Protein AF-A0A061G5F5-F1 (afdb_monomer)

Foldseek 3Di:
DDDDDDDDDDDDDDDDDDDDDDDDDDDDDDDDDDPPPVVVVVVVVVVVVVVVVVVVDPDPPVVVVVVVVVVVVVVVVVVVVPDDDDDDDDDDDDPDDPDPPPPPPVQAFAFAEEFEQQADDQLSLASVLLSLLLVVLLVLLVHDLLRYHYHDQPQHQCPPLNPHHNFAHQDQPGGGSRPPNDFQAHRQQQDPQQVLCQLQVHLPSGDDGPSRHNQAALRYEYEYEGADEFAQQWDHHHADATDGLVVVLVSLVSSLVVSRYNAYEYEEHYFLFQLSCFLNAEAPSNYKYKYQAHNQGTWWFFLADPWPVHHDPSDLAGRHTQLSCQLSVQSVQAFQQPDFLQNSLVSSQCRQCLNVPSVQHHHGIDMDYHCVSRRDGNCSHSHGNPVNPDGDDDDRDRTGTHGSLCSSVSSLVSQLVPDPDPVSNVVSVVVSVVVVVLLCLLVQLQQQLLCQPPNNVCSVVLQSDDDDTRHNLAPDPVQLLLLQVLLCQQRFACPSNNSNSSSSSRSCRVVPPDSVSSNVSSCVSRPPPDCDCRRCVNRHTND

Structure (mmCIF, N/CA/C/O backbone):
data_AF-A0A061G5F5-F1
#
_entry.id   AF-A0A061G5F5-F1
#
loop_
_atom_site.group_PDB
_atom_site.id
_atom_site.type_symbol
_atom_site.label_atom_id
_atom_site.label_alt_id
_atom_site.label_comp_id
_atom_site.label_asym_id
_atom_site.label_entity_id
_atom_site.label_seq_id
_atom_site.pdbx_PDB_ins_code
_atom_site.Cartn_x
_atom_site.Cartn_y
_atom_site.Cartn_z
_atom_site.occupancy
_atom_site.B_iso_or_equiv
_atom_site.auth_seq_id
_atom_site.auth_comp_id
_atom_site.auth_asym_id
_atom_site.auth_atom_id
_atom_site.pdbx_PDB_model_num
ATOM 1 N N . MET A 1 1 ? 76.959 21.234 -24.120 1.00 32.16 1 MET A N 1
ATOM 2 C CA . MET A 1 1 ? 76.908 22.052 -25.343 1.00 32.16 1 MET A CA 1
ATOM 3 C C . MET A 1 1 ? 75.432 22.329 -25.587 1.00 32.16 1 MET A C 1
ATOM 5 O O . MET A 1 1 ? 74.714 21.401 -25.921 1.00 32.16 1 MET A O 1
ATOM 9 N N . GLU A 1 2 ? 74.890 23.386 -24.976 1.00 31.94 2 GLU A N 1
ATOM 10 C CA . GLU A 1 2 ? 74.971 24.803 -25.420 1.00 31.94 2 GLU A CA 1
ATOM 11 C C . GLU A 1 2 ? 73.867 25.083 -26.459 1.00 31.94 2 GLU A C 1
ATOM 13 O O . GLU A 1 2 ? 73.851 24.435 -27.497 1.00 31.94 2 GLU A O 1
ATOM 18 N N . THR A 1 3 ? 72.746 25.722 -26.075 1.00 32.06 3 THR A N 1
ATOM 19 C CA . THR A 1 3 ? 72.482 27.195 -25.989 1.00 32.06 3 THR A CA 1
ATOM 20 C C . THR A 1 3 ? 72.346 27.843 -27.389 1.00 32.06 3 THR A C 1
ATOM 22 O O . THR A 1 3 ? 72.992 27.399 -28.324 1.00 32.06 3 THR A O 1
ATOM 25 N N . ALA A 1 4 ? 71.496 28.847 -27.668 1.00 33.06 4 ALA A N 1
ATOM 26 C CA . ALA A 1 4 ? 70.730 29.791 -26.833 1.00 33.06 4 ALA A CA 1
ATOM 27 C C . ALA A 1 4 ? 69.442 30.282 -27.590 1.00 33.06 4 ALA A C 1
ATOM 29 O O . ALA A 1 4 ? 69.464 30.358 -28.811 1.00 33.06 4 ALA A O 1
ATOM 30 N N . THR A 1 5 ? 68.245 30.379 -26.979 1.00 33.44 5 THR A N 1
ATOM 31 C CA . THR A 1 5 ? 67.546 31.555 -26.360 1.00 33.44 5 THR A CA 1
ATOM 32 C C . THR A 1 5 ? 67.009 32.704 -27.246 1.00 33.44 5 THR A C 1
ATOM 34 O O . THR A 1 5 ? 67.802 33.380 -27.890 1.00 33.44 5 THR A O 1
ATOM 37 N N . LEU A 1 6 ? 65.700 33.011 -27.098 1.00 28.91 6 LEU A N 1
ATOM 38 C CA . LEU A 1 6 ? 64.984 34.326 -27.023 1.00 28.91 6 LEU A CA 1
ATOM 39 C C . LEU A 1 6 ? 63.454 33.998 -27.027 1.00 28.91 6 LEU A C 1
ATOM 41 O O . LEU A 1 6 ? 63.019 33.326 -27.952 1.00 28.91 6 LEU A O 1
ATOM 45 N N . SER A 1 7 ? 62.610 34.154 -25.985 1.00 30.42 7 SER A N 1
ATOM 46 C CA . SER A 1 7 ? 62.171 35.328 -25.175 1.00 30.42 7 SER A CA 1
ATOM 47 C C . SER A 1 7 ? 61.352 36.355 -26.007 1.00 30.42 7 SER A C 1
ATOM 49 O O . SER A 1 7 ? 61.767 36.651 -27.120 1.00 30.42 7 SER A O 1
ATOM 51 N N . LEU A 1 8 ? 60.180 36.921 -25.638 1.00 30.39 8 LEU A N 1
ATOM 52 C CA . LEU A 1 8 ? 59.232 36.892 -24.481 1.00 30.39 8 LEU A CA 1
ATOM 53 C C . LEU A 1 8 ? 57.754 36.896 -25.040 1.00 30.39 8 LEU A C 1
ATOM 55 O O . LEU A 1 8 ? 57.605 36.856 -26.254 1.00 30.39 8 LEU A O 1
ATOM 59 N N . THR A 1 9 ? 56.598 36.941 -24.335 1.00 30.05 9 THR A N 1
ATOM 60 C CA . THR A 1 9 ? 56.226 37.183 -22.912 1.00 30.05 9 THR A CA 1
ATOM 61 C C . THR A 1 9 ? 54.881 36.504 -22.513 1.00 30.05 9 THR A C 1
ATOM 63 O O . THR A 1 9 ? 54.111 36.061 -23.355 1.00 30.05 9 THR A O 1
ATOM 66 N N . ARG A 1 10 ? 54.614 36.485 -21.197 1.00 27.73 10 ARG A N 1
ATOM 67 C CA . ARG A 1 10 ? 53.421 36.122 -20.385 1.00 27.73 10 ARG A CA 1
ATOM 68 C C . ARG A 1 10 ? 52.011 36.576 -20.834 1.00 27.73 10 ARG A C 1
ATOM 70 O O . ARG A 1 10 ? 51.831 37.726 -21.216 1.00 27.73 10 ARG A O 1
ATOM 77 N N . ASN A 1 11 ? 51.001 35.767 -20.475 1.00 27.09 11 ASN A N 1
ATOM 78 C CA . ASN A 1 11 ? 50.048 36.110 -19.394 1.00 27.09 11 ASN A CA 1
ATOM 79 C C . ASN A 1 11 ? 49.446 34.851 -18.731 1.00 27.09 11 ASN A C 1
ATOM 81 O O . ASN A 1 11 ? 49.412 33.788 -19.345 1.00 27.09 11 ASN A O 1
ATOM 85 N N . SER A 1 12 ? 49.044 34.958 -17.459 1.00 29.67 12 SER A N 1
ATOM 86 C CA . SER A 1 12 ? 48.764 33.826 -16.555 1.00 29.67 12 SER A CA 1
ATOM 87 C C . SER A 1 12 ? 47.475 33.996 -15.737 1.00 29.67 12 SER A C 1
ATOM 89 O O . SER A 1 12 ? 47.219 35.080 -15.220 1.00 29.67 12 SER A O 1
ATOM 91 N N . LEU A 1 13 ? 46.732 32.896 -15.562 1.00 35.06 13 LEU A N 1
ATOM 92 C CA . LEU A 1 13 ? 45.727 32.661 -14.501 1.00 35.06 13 LEU A CA 1
ATOM 93 C C . LEU A 1 13 ? 46.419 32.624 -13.107 1.00 35.06 13 LEU A C 1
ATOM 95 O O . LEU A 1 13 ? 47.633 32.382 -13.093 1.00 35.06 13 LEU A O 1
ATOM 99 N N . PRO A 1 14 ? 45.736 32.892 -11.960 1.00 35.81 14 PRO A N 1
ATOM 100 C CA . PRO A 1 14 ? 44.855 31.878 -11.336 1.00 35.81 14 PRO A CA 1
ATOM 101 C C . PRO A 1 14 ? 43.657 32.353 -10.457 1.00 35.81 14 PRO A C 1
ATOM 103 O O . PRO A 1 14 ? 43.619 33.461 -9.935 1.00 35.81 14 PRO A O 1
ATOM 106 N N . ASP A 1 15 ? 42.703 31.434 -10.285 1.00 27.89 15 ASP A N 1
ATOM 107 C CA . ASP A 1 15 ? 41.932 31.035 -9.085 1.00 27.89 15 ASP A CA 1
ATOM 108 C C . ASP A 1 15 ? 41.549 32.006 -7.930 1.00 27.89 15 ASP A C 1
ATOM 110 O O . ASP A 1 15 ? 42.318 32.246 -7.002 1.00 27.89 15 ASP A O 1
ATOM 114 N N . SER A 1 16 ? 40.223 32.218 -7.823 1.00 27.00 16 SER A N 1
ATOM 115 C CA . SER A 1 16 ? 39.375 31.822 -6.663 1.00 27.00 16 SER A CA 1
ATOM 116 C C . SER A 1 16 ? 39.129 32.744 -5.431 1.00 27.00 16 SER A C 1
ATOM 118 O O . SER A 1 16 ? 39.982 33.509 -5.002 1.00 27.00 16 SER A O 1
ATOM 120 N N . ILE A 1 17 ? 37.946 32.516 -4.815 1.00 28.16 17 ILE A N 1
ATOM 121 C CA . ILE A 1 17 ? 37.550 32.707 -3.390 1.00 28.16 17 ILE A CA 1
ATOM 122 C C . ILE A 1 17 ? 36.982 34.080 -2.893 1.00 28.16 17 ILE A C 1
ATOM 124 O O . ILE A 1 17 ? 37.617 35.122 -2.974 1.00 28.16 17 ILE A O 1
ATOM 128 N N . LEU A 1 18 ? 35.804 33.975 -2.235 1.00 26.19 18 LEU A N 1
ATOM 129 C CA . LEU A 1 18 ? 35.119 34.836 -1.227 1.00 26.19 18 LEU A CA 1
ATOM 130 C C . LEU A 1 18 ? 34.482 36.217 -1.559 1.00 26.19 18 LEU A C 1
ATOM 132 O O . LEU A 1 18 ? 35.089 37.133 -2.100 1.00 26.19 18 LEU A O 1
ATOM 136 N N . HIS A 1 19 ? 33.244 36.379 -1.056 1.00 33.78 19 HIS A N 1
ATOM 137 C CA . HIS A 1 19 ? 32.541 37.646 -0.756 1.00 33.78 19 HIS A CA 1
ATOM 138 C C . HIS A 1 19 ? 33.289 38.470 0.323 1.00 33.78 19 HIS A C 1
ATOM 140 O O . HIS A 1 19 ? 33.878 37.859 1.219 1.00 33.78 19 HIS A O 1
ATOM 146 N N . PRO A 1 20 ? 33.226 39.826 0.321 1.00 32.38 20 PRO A N 1
ATOM 147 C CA . PRO A 1 20 ? 32.139 40.517 1.045 1.00 32.38 20 PRO A CA 1
ATOM 148 C C . PRO A 1 20 ? 31.674 41.892 0.487 1.00 32.38 20 PRO A C 1
ATOM 150 O O . PRO A 1 20 ? 32.183 42.414 -0.498 1.00 32.38 20 PRO A O 1
ATOM 153 N N . CYS A 1 21 ? 30.667 42.447 1.175 1.00 23.45 21 CYS A N 1
ATOM 154 C CA . CYS A 1 21 ? 30.051 43.786 1.132 1.00 23.45 21 CYS A CA 1
ATOM 155 C C . CYS A 1 21 ? 30.905 44.986 0.668 1.00 23.45 21 CYS A C 1
ATOM 157 O O . CYS A 1 21 ? 32.079 45.037 1.014 1.00 23.45 21 CYS A O 1
ATOM 159 N N . PHE A 1 22 ? 30.260 46.024 0.089 1.00 25.16 22 PHE A N 1
ATOM 160 C CA . PHE A 1 22 ? 30.243 47.446 0.546 1.00 25.16 22 PHE A CA 1
ATOM 161 C C . PHE A 1 22 ? 29.422 48.353 -0.442 1.00 25.16 22 PHE A C 1
ATOM 163 O O . PHE A 1 22 ? 28.767 47.785 -1.314 1.00 25.16 22 PHE A O 1
ATOM 170 N N . PRO A 1 23 ? 29.188 49.675 -0.226 1.00 33.72 23 PRO A N 1
ATOM 171 C CA . PRO A 1 23 ? 27.860 50.169 0.169 1.00 33.72 23 PRO A CA 1
ATOM 172 C C . PRO A 1 23 ? 27.202 51.157 -0.821 1.00 33.72 23 PRO A C 1
ATOM 174 O O . PRO A 1 23 ? 27.877 51.774 -1.635 1.00 33.72 23 PRO A O 1
ATOM 177 N N . PHE A 1 24 ? 25.914 51.472 -0.630 1.00 26.73 24 PHE A N 1
ATOM 178 C CA . PHE A 1 24 ? 25.378 52.779 -1.043 1.00 26.73 24 PHE A CA 1
ATOM 179 C C . PHE A 1 24 ? 24.364 53.335 -0.034 1.00 26.73 24 PHE A C 1
ATOM 181 O O . PHE A 1 24 ? 23.279 52.795 0.159 1.00 26.73 24 PHE A O 1
ATOM 188 N N . LYS A 1 25 ? 24.722 54.463 0.591 1.00 26.72 25 LYS A N 1
ATOM 189 C CA . LYS A 1 25 ? 23.770 55.392 1.213 1.00 26.72 25 LYS A CA 1
ATOM 190 C C . LYS A 1 25 ? 23.428 56.466 0.186 1.00 26.72 25 LYS A C 1
ATOM 192 O O . LYS A 1 25 ? 24.345 57.115 -0.299 1.00 26.72 25 LYS A O 1
ATOM 197 N N . HIS A 1 26 ? 22.143 56.736 -0.022 1.00 29.92 26 HIS A N 1
ATOM 198 C CA . HIS A 1 26 ? 21.607 58.096 0.095 1.00 29.92 26 HIS A CA 1
ATOM 199 C C . HIS A 1 26 ? 20.086 58.049 0.306 1.00 29.92 26 HIS A C 1
ATOM 201 O O . HIS A 1 26 ? 19.373 57.300 -0.353 1.00 29.92 26 HIS A O 1
ATOM 207 N N . GLN A 1 27 ? 19.605 58.826 1.278 1.00 27.98 27 GLN A N 1
ATOM 208 C CA . GLN A 1 27 ? 18.184 58.985 1.603 1.00 27.98 27 GLN A CA 1
ATOM 209 C C . GLN A 1 27 ? 17.514 59.978 0.647 1.00 27.98 27 GLN A C 1
ATOM 211 O O . GLN A 1 27 ? 18.152 60.955 0.266 1.00 27.98 27 GLN A O 1
ATOM 216 N N . PHE A 1 28 ? 16.225 59.781 0.351 1.00 28.39 28 PHE A N 1
ATOM 217 C CA . PHE A 1 28 ? 15.105 60.651 0.776 1.00 28.39 28 PHE A CA 1
ATOM 218 C C . PHE A 1 28 ? 13.758 60.079 0.243 1.00 28.39 28 PHE A C 1
ATOM 220 O O . PHE A 1 28 ? 13.792 59.116 -0.524 1.00 28.39 28 PHE A O 1
ATOM 227 N N . PRO A 1 29 ? 12.574 60.525 0.723 1.00 36.19 29 PRO A N 1
ATOM 228 C CA . PRO A 1 29 ? 11.431 59.627 0.907 1.00 36.19 29 PRO A CA 1
ATOM 229 C C . PRO A 1 29 ? 10.182 60.042 0.115 1.00 36.19 29 PRO A C 1
ATOM 231 O O . PRO A 1 29 ? 9.795 61.209 0.130 1.00 36.19 29 PRO A O 1
ATOM 234 N N . LEU A 1 30 ? 9.476 59.083 -0.488 1.00 26.89 30 LEU A N 1
ATOM 235 C CA . LEU A 1 30 ? 8.130 59.300 -1.033 1.00 26.89 30 LEU A CA 1
ATOM 236 C C . LEU A 1 30 ? 7.193 58.116 -0.708 1.00 26.89 30 LEU A C 1
ATOM 238 O O . LEU A 1 30 ? 7.679 57.032 -0.381 1.00 26.89 30 LEU A O 1
ATOM 242 N N . PRO A 1 31 ? 5.866 58.350 -0.658 1.00 31.25 31 PRO A N 1
ATOM 243 C CA . PRO A 1 31 ? 5.002 57.663 0.300 1.00 31.25 31 PRO A CA 1
ATOM 244 C C . PRO A 1 31 ? 4.291 56.419 -0.243 1.00 31.25 31 PRO A C 1
ATOM 246 O O . PRO A 1 31 ? 4.160 56.212 -1.448 1.00 31.25 31 PRO A O 1
ATOM 249 N N . PHE A 1 32 ? 3.731 55.647 0.692 1.00 37.91 32 PHE A N 1
ATOM 250 C CA . PHE A 1 32 ? 2.718 54.628 0.425 1.00 37.91 32 PHE A CA 1
ATOM 251 C C . PHE A 1 32 ? 1.553 55.197 -0.403 1.00 37.91 32 PHE A C 1
ATOM 253 O O . PHE A 1 32 ? 0.850 56.103 0.043 1.00 37.91 32 PHE A O 1
ATOM 260 N N . VAL A 1 33 ? 1.292 54.590 -1.562 1.00 35.47 33 VAL A N 1
ATOM 261 C CA . VAL A 1 33 ? 0.025 54.706 -2.298 1.00 35.47 33 VAL A CA 1
ATOM 262 C C . VAL A 1 33 ? -0.396 53.293 -2.694 1.00 35.47 33 VAL A C 1
ATOM 264 O O . VAL A 1 33 ? 0.385 52.548 -3.282 1.00 35.47 33 VAL A O 1
ATOM 267 N N . SER A 1 34 ? -1.610 52.886 -2.321 1.00 36.75 34 SER A N 1
ATOM 268 C CA . SER A 1 34 ? -2.058 51.498 -2.472 1.00 36.75 34 SER A CA 1
ATOM 269 C C . SER A 1 34 ? -2.279 51.104 -3.935 1.00 36.75 34 SER A C 1
ATOM 271 O O . SER A 1 34 ? -2.988 51.804 -4.657 1.00 36.75 34 SER A O 1
ATOM 273 N N . PHE A 1 35 ? -1.826 49.909 -4.318 1.00 35.19 35 PHE A N 1
ATOM 274 C CA . PHE A 1 35 ? -2.052 49.299 -5.639 1.00 35.19 35 PHE A CA 1
ATOM 275 C C . PHE A 1 35 ? -3.535 48.989 -5.975 1.00 35.19 35 PHE A C 1
ATOM 277 O O . PHE A 1 35 ? -3.849 48.576 -7.088 1.00 35.19 35 PHE A O 1
ATOM 284 N N . SER A 1 36 ? -4.461 49.206 -5.033 1.00 49.00 36 SER A N 1
ATOM 285 C CA . SER A 1 36 ? -5.894 48.892 -5.157 1.00 49.00 36 SER A CA 1
ATOM 286 C C . SER A 1 36 ? -6.656 49.798 -6.149 1.00 49.00 36 SER A C 1
ATOM 288 O O . SER A 1 36 ? -7.557 49.347 -6.858 1.00 49.00 36 SER A O 1
ATOM 290 N N . SER A 1 37 ? -6.277 51.075 -6.270 1.00 43.69 37 SER A N 1
ATOM 291 C CA . SER A 1 37 ? -7.032 52.069 -7.057 1.00 43.69 37 SER A CA 1
ATOM 292 C C . SER A 1 37 ? -6.932 51.891 -8.580 1.00 43.69 37 SER A C 1
ATOM 294 O O . SER A 1 37 ? -7.874 52.234 -9.302 1.00 43.69 37 SER A O 1
ATOM 296 N N . TYR A 1 38 ? -5.832 51.323 -9.083 1.00 46.03 38 TYR A N 1
ATOM 297 C CA . TYR A 1 38 ? -5.638 51.070 -10.518 1.00 46.03 38 TYR A CA 1
ATOM 298 C C . TYR A 1 38 ? -6.465 49.884 -11.034 1.00 46.03 38 TYR A C 1
ATOM 300 O O . TYR A 1 38 ? -7.013 49.947 -12.133 1.00 46.03 38 TYR A O 1
ATOM 308 N N . LEU A 1 39 ? -6.630 48.829 -10.230 1.00 49.88 39 LEU A N 1
ATOM 309 C CA . LEU A 1 39 ? -7.488 47.694 -10.590 1.00 49.88 39 LEU A CA 1
ATOM 310 C C . LEU A 1 39 ? -8.973 48.083 -10.568 1.00 49.88 39 LEU A C 1
ATOM 312 O O . LEU A 1 39 ? -9.720 47.708 -11.470 1.00 49.88 39 LEU A O 1
ATOM 316 N N . PHE A 1 40 ? -9.392 48.904 -9.600 1.00 52.12 40 PHE A N 1
ATOM 317 C CA . PHE A 1 40 ? -10.779 49.368 -9.508 1.00 52.12 40 PHE A CA 1
ATOM 318 C C . PHE A 1 40 ? -11.177 50.294 -10.672 1.00 52.12 40 PHE A C 1
ATOM 320 O O . PHE A 1 40 ? -12.272 50.175 -11.222 1.00 52.12 40 PHE A O 1
ATOM 327 N N . THR A 1 41 ? -10.273 51.178 -11.111 1.00 57.75 41 THR A N 1
ATOM 328 C CA . THR A 1 41 ? -10.507 52.043 -12.284 1.00 57.75 41 THR A CA 1
ATOM 329 C C . THR A 1 41 ? -10.458 51.274 -13.608 1.00 57.75 41 THR A C 1
ATOM 331 O O . THR A 1 41 ? -11.272 51.548 -14.490 1.00 57.75 41 THR A O 1
ATOM 334 N N . ALA A 1 42 ? -9.596 50.259 -13.741 1.00 59.00 42 ALA A N 1
ATOM 335 C CA . ALA A 1 42 ? -9.614 49.350 -14.891 1.00 59.00 42 ALA A CA 1
ATOM 336 C C . ALA A 1 42 ? -10.930 48.549 -14.980 1.00 59.00 42 ALA A C 1
ATOM 338 O O . ALA A 1 42 ? -11.524 48.456 -16.055 1.00 59.00 42 ALA A O 1
ATOM 339 N N . PHE A 1 43 ? -11.429 48.038 -13.848 1.00 64.50 43 PHE A N 1
ATOM 340 C CA . PHE A 1 43 ? -12.695 47.303 -13.773 1.00 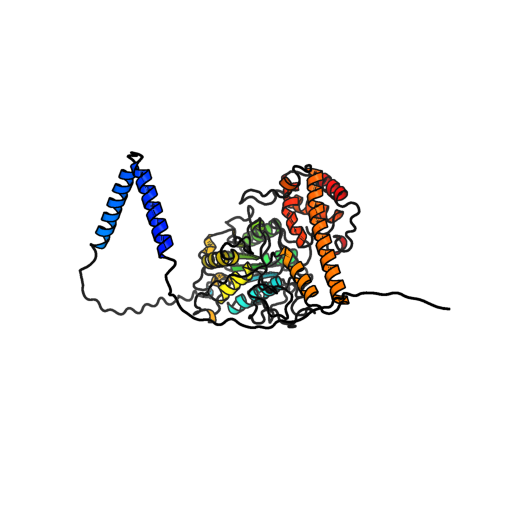64.50 43 PHE A CA 1
ATOM 341 C C . PHE A 1 43 ? -13.909 48.184 -14.112 1.00 64.50 43 PHE A C 1
ATOM 343 O O . PHE A 1 43 ? -14.756 47.787 -14.913 1.00 64.50 43 PHE A O 1
ATOM 350 N N . LEU A 1 44 ? -13.962 49.415 -13.586 1.00 65.12 44 LEU A N 1
ATOM 351 C CA . LEU A 1 44 ? -15.010 50.383 -13.930 1.00 65.12 44 LEU A CA 1
ATOM 352 C C . LEU A 1 44 ? -14.992 50.762 -15.417 1.00 65.12 44 LEU A C 1
ATOM 354 O O . LEU A 1 44 ? -16.053 50.805 -16.037 1.00 65.12 44 LEU A O 1
ATOM 358 N N . ASN A 1 45 ? -13.813 50.972 -16.013 1.00 65.50 45 ASN A N 1
ATOM 359 C CA . ASN A 1 45 ? -13.698 51.244 -17.449 1.00 65.50 45 ASN A CA 1
ATOM 360 C C . ASN A 1 45 ? -14.137 50.045 -18.307 1.00 65.50 45 ASN A C 1
ATOM 362 O O . ASN A 1 45 ? -14.777 50.245 -19.338 1.00 65.50 45 ASN A O 1
ATOM 366 N N . TRP A 1 46 ? -13.863 48.809 -17.877 1.00 69.06 46 TRP A N 1
ATOM 367 C CA . TRP A 1 46 ? -14.337 47.605 -18.569 1.00 69.06 46 TRP A CA 1
ATOM 368 C C . TRP A 1 46 ? -15.865 47.456 -18.499 1.00 69.06 46 TRP A C 1
ATOM 370 O O . TRP A 1 46 ? -16.504 47.204 -19.522 1.00 69.06 46 TRP A O 1
ATOM 380 N N . ILE A 1 47 ? -16.470 47.719 -17.333 1.00 68.19 47 ILE A N 1
ATOM 381 C CA . ILE A 1 47 ? -17.933 47.788 -17.173 1.00 68.19 47 ILE A CA 1
ATOM 382 C C . ILE A 1 47 ? -18.533 48.889 -18.058 1.00 68.19 47 ILE A C 1
ATOM 384 O O . ILE A 1 47 ? -19.551 48.662 -18.710 1.00 68.19 47 ILE A O 1
ATOM 388 N N . HIS A 1 48 ? -17.901 50.064 -18.134 1.00 71.75 48 HIS A N 1
ATOM 389 C CA . HIS A 1 48 ? -18.372 51.150 -18.994 1.00 71.75 48 HIS A CA 1
ATOM 390 C C . HIS A 1 48 ? -18.284 50.778 -20.483 1.00 71.75 48 HIS A C 1
ATOM 392 O O . HIS A 1 48 ? -19.214 51.047 -21.239 1.00 71.75 48 HIS A O 1
ATOM 398 N N . TYR A 1 49 ? -17.222 50.082 -20.900 1.00 63.75 49 TYR A N 1
ATOM 399 C CA . TYR A 1 49 ? -17.068 49.583 -22.269 1.00 63.75 49 TYR A CA 1
ATOM 400 C C . TYR A 1 49 ? -18.141 48.537 -22.627 1.00 63.75 49 TYR A C 1
ATOM 402 O O . TYR A 1 49 ? -18.737 48.604 -23.702 1.00 63.75 49 TYR A O 1
ATOM 410 N N . LEU A 1 50 ? -18.462 47.625 -21.701 1.00 55.75 50 LEU A N 1
ATOM 411 C CA . LEU A 1 50 ? -19.555 46.656 -21.852 1.00 55.75 50 LEU A CA 1
ATOM 412 C C . LEU A 1 50 ? -20.937 47.330 -21.909 1.00 55.75 50 LEU A C 1
ATOM 414 O O . LEU A 1 50 ? -21.768 46.943 -22.731 1.00 55.75 50 LEU A O 1
ATOM 418 N N . LEU A 1 51 ? -21.179 48.366 -21.098 1.00 60.97 51 LEU A N 1
ATOM 419 C CA . LEU A 1 51 ? -22.409 49.167 -21.147 1.00 60.97 51 LEU A CA 1
ATOM 420 C C . LEU A 1 51 ? -22.554 49.913 -22.482 1.00 60.97 51 LEU A C 1
ATOM 422 O O . LEU A 1 51 ? -23.627 49.879 -23.081 1.00 60.97 51 LEU A O 1
ATOM 426 N N . VAL A 1 52 ? -21.480 50.525 -22.992 1.00 64.88 52 VAL A N 1
ATOM 427 C CA . VAL A 1 52 ? -21.488 51.225 -24.290 1.00 64.88 52 VAL A CA 1
ATOM 428 C C . VAL A 1 52 ? -21.719 50.254 -25.456 1.00 64.88 52 VAL A C 1
ATOM 430 O O . VAL A 1 52 ? -22.507 50.560 -26.349 1.00 64.88 52 VAL A O 1
ATOM 433 N N . ILE A 1 53 ? -21.118 49.057 -25.428 1.00 53.50 53 ILE A N 1
ATOM 434 C CA . ILE A 1 53 ? -21.387 48.003 -26.424 1.00 53.50 53 ILE A CA 1
ATOM 435 C C . ILE A 1 53 ? -22.841 47.506 -26.331 1.00 53.50 53 ILE A C 1
ATOM 437 O O . ILE A 1 53 ? -23.481 47.294 -27.361 1.00 53.50 53 ILE A O 1
ATOM 441 N N . SER A 1 54 ? -23.388 47.374 -25.119 1.00 50.06 54 SER A N 1
ATOM 442 C CA . SER A 1 54 ? -24.787 46.983 -24.890 1.00 50.06 54 SER A CA 1
ATOM 443 C C . SER A 1 54 ? -25.787 48.026 -25.412 1.00 50.06 54 SER A C 1
ATOM 445 O O . SER A 1 54 ? -26.814 47.669 -25.979 1.00 50.06 54 SER A O 1
ATOM 447 N N . MET A 1 55 ? -25.468 49.323 -25.333 1.00 49.28 55 MET A N 1
ATOM 448 C CA . MET A 1 55 ? -26.324 50.385 -25.886 1.00 49.28 55 MET A CA 1
ATOM 449 C C . MET A 1 55 ? -26.284 50.489 -27.424 1.00 49.28 55 MET A C 1
ATOM 451 O O . MET A 1 55 ? -27.122 51.179 -28.003 1.00 49.28 55 MET A O 1
ATOM 455 N N . ALA A 1 56 ? -25.361 49.788 -28.095 1.00 50.56 56 ALA A N 1
ATOM 456 C CA . ALA A 1 56 ? -25.262 49.736 -29.557 1.00 50.56 56 ALA A CA 1
ATOM 457 C C . ALA A 1 56 ? -26.031 48.559 -30.203 1.00 50.56 56 ALA A C 1
ATOM 459 O O . ALA A 1 56 ? -26.126 48.496 -31.430 1.00 50.56 56 ALA A O 1
ATOM 460 N N . LYS A 1 57 ? -26.598 47.637 -29.408 1.00 46.44 57 LYS A N 1
ATOM 461 C CA . LYS A 1 57 ? -27.475 46.553 -29.885 1.00 46.44 57 LYS A CA 1
ATOM 462 C C . LYS A 1 57 ? -28.791 46.546 -29.119 1.00 46.44 57 LYS A C 1
ATOM 464 O O . LYS A 1 57 ? -28.831 46.366 -27.908 1.00 46.44 57 LYS A O 1
ATOM 469 N N . GLN A 1 58 ? -29.891 46.719 -29.844 1.00 54.50 58 GLN A N 1
ATOM 470 C CA . GLN A 1 58 ? -31.228 46.908 -29.280 1.00 54.50 58 GLN A CA 1
ATOM 471 C C . GLN A 1 58 ? -31.896 45.572 -28.876 1.00 54.50 58 GLN A C 1
ATOM 473 O O . GLN A 1 58 ? -33.015 45.265 -29.286 1.00 54.50 58 GLN A O 1
ATOM 478 N N . ASP A 1 59 ? -31.206 44.763 -28.066 1.00 51.06 59 ASP A N 1
ATOM 479 C CA . ASP A 1 59 ? -31.624 43.403 -27.715 1.00 51.06 59 ASP A CA 1
ATOM 480 C C . ASP A 1 59 ? -32.560 43.378 -26.487 1.00 51.06 59 ASP A C 1
ATOM 482 O O . ASP A 1 59 ? -32.150 43.403 -25.324 1.00 51.06 59 ASP A O 1
ATOM 486 N N . SER A 1 60 ? -33.865 43.272 -26.769 1.00 55.88 60 SER A N 1
ATOM 487 C CA . SER A 1 60 ? -35.006 43.310 -25.825 1.00 55.88 60 SER A CA 1
ATOM 488 C C . SER A 1 60 ? -34.949 42.316 -24.643 1.00 55.88 60 SER A C 1
ATOM 490 O O . SER A 1 60 ? -35.740 42.412 -23.701 1.00 55.88 60 SER A O 1
ATOM 492 N N . VAL A 1 61 ? -34.026 41.353 -24.666 1.00 57.66 61 VAL A N 1
ATOM 493 C CA . VAL A 1 61 ? -33.898 40.298 -23.650 1.00 57.66 61 VAL A CA 1
ATOM 494 C C . VAL A 1 61 ? -33.257 40.823 -22.359 1.00 57.66 61 VAL A C 1
ATOM 496 O O . VAL A 1 61 ? -33.743 40.509 -21.273 1.00 57.66 61 VAL A O 1
ATOM 499 N N . PHE A 1 62 ? -32.221 41.666 -22.445 1.00 59.22 62 PHE A N 1
ATOM 500 C CA . PHE A 1 62 ? -31.436 42.075 -21.269 1.00 59.22 62 PHE A CA 1
ATOM 501 C C . PHE A 1 62 ? -32.242 42.939 -20.282 1.00 59.22 62 PHE A C 1
ATOM 503 O O . PHE A 1 62 ? -32.165 42.749 -19.068 1.00 59.22 62 PHE A O 1
ATOM 510 N N . ILE A 1 63 ? -33.103 43.822 -20.803 1.00 59.44 63 ILE A N 1
ATOM 511 C CA . ILE A 1 63 ? -33.989 44.679 -19.996 1.00 59.44 63 ILE A CA 1
ATOM 512 C C . ILE A 1 63 ? -34.941 43.831 -19.135 1.00 59.44 63 ILE A C 1
ATOM 514 O O . ILE A 1 63 ? -35.155 44.150 -17.967 1.00 59.44 63 ILE A O 1
ATOM 518 N N . LYS A 1 64 ? -35.459 42.712 -19.665 1.00 58.12 64 LYS A N 1
ATOM 519 C CA . LYS A 1 64 ? -36.379 41.826 -18.929 1.00 58.12 64 LYS A CA 1
ATOM 520 C C . LYS A 1 64 ? -35.702 41.142 -17.740 1.00 58.12 64 LYS A C 1
ATOM 522 O O . LYS A 1 64 ? -36.305 41.059 -16.673 1.00 58.12 64 LYS A O 1
ATOM 527 N N . TYR A 1 65 ? -34.450 40.705 -17.895 1.00 65.62 65 TYR A N 1
ATOM 528 C CA . TYR A 1 65 ? -33.679 40.125 -16.789 1.00 65.62 65 TYR A CA 1
ATOM 529 C C . TYR A 1 65 ? -33.311 41.168 -15.727 1.00 65.62 65 TYR A C 1
ATOM 531 O O . TYR A 1 65 ? -33.402 40.871 -14.537 1.00 65.62 65 TYR A O 1
ATOM 539 N N . LEU A 1 66 ? -32.985 42.403 -16.128 1.00 66.00 66 LEU A N 1
ATOM 540 C CA . LEU A 1 66 ? -32.699 43.485 -15.182 1.00 66.00 66 LEU A CA 1
ATOM 541 C C . LEU A 1 66 ? -33.943 43.881 -14.362 1.00 66.00 66 LEU A C 1
ATOM 543 O O . LEU A 1 66 ? -33.842 44.086 -13.153 1.00 66.00 66 LEU A O 1
ATOM 547 N N . SER A 1 67 ? -35.129 43.918 -14.984 1.00 65.75 67 SER A N 1
ATOM 548 C CA . SER A 1 67 ? -36.398 44.121 -14.268 1.00 65.75 67 SER A CA 1
ATOM 549 C C . SER A 1 67 ? -36.713 42.980 -13.294 1.00 65.75 67 SER A C 1
ATOM 551 O O . SER A 1 67 ? -37.156 43.244 -12.178 1.00 65.75 67 SER A O 1
ATOM 553 N N . LEU A 1 68 ? -36.457 41.724 -13.680 1.00 67.00 68 LEU A N 1
ATOM 554 C CA . LEU A 1 68 ? -36.680 40.562 -12.811 1.00 67.00 68 LEU A CA 1
ATOM 555 C C . LEU A 1 68 ? -35.747 40.578 -11.585 1.00 67.00 68 LEU A C 1
ATOM 557 O O . LEU A 1 68 ? -36.187 40.300 -10.469 1.00 67.00 68 LEU A O 1
ATOM 561 N N . LEU A 1 69 ? -34.482 40.967 -11.783 1.00 69.56 69 LEU A N 1
ATOM 562 C CA . LEU A 1 69 ? -33.492 41.109 -10.713 1.00 69.56 69 LEU A CA 1
ATOM 563 C C . LEU A 1 69 ? -33.882 42.212 -9.713 1.00 69.56 69 LEU A C 1
ATOM 565 O O . LEU A 1 69 ? -33.776 42.004 -8.505 1.00 69.56 69 LEU A O 1
ATOM 569 N N . LEU A 1 70 ? -34.392 43.356 -10.194 1.00 65.94 70 LEU A N 1
ATOM 570 C CA . LEU A 1 70 ? -34.876 44.436 -9.322 1.00 65.94 70 LEU A CA 1
ATOM 571 C C . LEU A 1 70 ? -36.066 43.997 -8.452 1.00 65.94 70 LEU A C 1
ATOM 573 O O . LEU A 1 70 ? -36.115 44.333 -7.270 1.00 65.94 70 LEU A O 1
ATOM 577 N N . VAL A 1 71 ? -37.009 43.231 -9.012 1.00 70.69 71 VAL A N 1
ATOM 578 C CA . VAL A 1 71 ? -38.169 42.713 -8.262 1.00 70.69 71 VAL A CA 1
ATOM 579 C C . VAL A 1 71 ? -37.734 41.712 -7.186 1.00 70.69 71 VAL A C 1
ATOM 581 O O . VAL A 1 71 ? -38.229 41.775 -6.062 1.00 70.69 71 VAL A O 1
ATOM 584 N N . LEU A 1 72 ? -36.770 40.835 -7.486 1.00 64.75 72 LEU A N 1
ATOM 585 C CA . LEU A 1 72 ? -36.209 39.895 -6.507 1.00 64.75 72 LEU A CA 1
ATOM 586 C C . LEU A 1 72 ? -35.478 40.605 -5.355 1.00 64.75 72 LEU A C 1
ATOM 588 O O . LEU A 1 72 ? -35.644 40.213 -4.201 1.00 64.75 72 LEU A O 1
ATOM 592 N N . LEU A 1 73 ? -34.729 41.676 -5.640 1.00 59.03 73 LEU A N 1
ATOM 593 C CA . LEU A 1 73 ? -34.052 42.478 -4.613 1.00 59.03 73 LEU A CA 1
ATOM 594 C C . LEU A 1 73 ? -35.045 43.229 -3.706 1.00 59.03 73 LEU A C 1
ATOM 596 O O . LEU A 1 73 ? -34.871 43.239 -2.488 1.00 59.03 73 LEU A O 1
ATOM 600 N N . LEU A 1 74 ? -36.126 43.782 -4.268 1.00 52.12 74 LEU A N 1
ATOM 601 C CA . LEU A 1 74 ? -37.180 44.451 -3.490 1.00 52.12 74 LEU A CA 1
ATOM 602 C C . LEU A 1 74 ? -37.949 43.485 -2.569 1.00 52.12 74 LEU A C 1
ATOM 604 O O . LEU A 1 74 ? -38.340 43.869 -1.466 1.00 52.12 74 LEU A O 1
ATOM 608 N N . LEU A 1 75 ? -38.124 42.223 -2.975 1.00 53.81 75 LEU A N 1
ATOM 609 C CA . LEU A 1 75 ? -38.717 41.183 -2.124 1.00 53.81 75 LEU A CA 1
ATOM 610 C C . LEU A 1 75 ? -37.782 40.750 -0.978 1.00 53.81 75 LEU A C 1
ATOM 612 O O . LEU A 1 75 ? -38.263 40.408 0.103 1.00 53.81 75 LEU A O 1
ATOM 616 N N . PHE A 1 76 ? -36.461 40.806 -1.178 1.00 47.09 76 PHE A N 1
ATOM 617 C CA . PHE A 1 76 ? -35.471 40.464 -0.147 1.00 47.09 76 PHE A CA 1
ATOM 618 C C . PHE A 1 76 ? -35.365 41.532 0.959 1.00 47.09 76 PHE A C 1
ATOM 620 O O . PHE A 1 76 ? -35.252 41.191 2.137 1.00 47.09 76 PHE A O 1
ATOM 627 N N . GLU A 1 77 ? -35.470 42.815 0.600 1.00 44.50 77 GLU A N 1
ATOM 628 C CA . GLU A 1 77 ? -35.559 43.933 1.556 1.00 44.50 77 GLU A CA 1
ATOM 629 C C . GLU A 1 77 ? -36.879 43.895 2.352 1.00 44.50 77 GLU A C 1
ATOM 631 O O . GLU A 1 77 ? -36.872 43.991 3.582 1.00 44.50 77 GLU A O 1
ATOM 636 N N . ALA A 1 78 ? -38.015 43.650 1.684 1.00 44.69 78 ALA A N 1
ATOM 637 C CA . ALA A 1 78 ? -39.319 43.531 2.348 1.00 44.69 78 ALA A CA 1
ATOM 638 C C . ALA A 1 78 ? -39.375 42.370 3.367 1.00 44.69 78 ALA A C 1
ATOM 640 O O . ALA A 1 78 ? -40.025 42.488 4.407 1.00 44.69 78 ALA A O 1
ATOM 641 N N . GLY A 1 79 ? -38.645 41.275 3.115 1.00 45.03 79 GLY A N 1
ATOM 642 C CA . GLY A 1 79 ? -38.515 40.145 4.042 1.00 45.03 79 GLY A CA 1
ATOM 643 C C . GLY A 1 79 ? -37.708 40.439 5.316 1.00 45.03 79 GLY A C 1
ATOM 644 O O . GLY A 1 79 ? -37.876 39.737 6.312 1.00 45.03 79 GLY A O 1
ATOM 645 N N . ARG A 1 80 ? -36.867 41.485 5.328 1.00 41.25 80 ARG A N 1
ATOM 646 C CA . ARG A 1 80 ? -36.087 41.903 6.513 1.00 41.25 80 ARG A CA 1
ATOM 647 C C . ARG A 1 80 ? -36.809 42.914 7.408 1.00 41.25 80 ARG A C 1
ATOM 649 O O . ARG A 1 80 ? -36.458 43.032 8.578 1.00 41.25 80 ARG A O 1
ATOM 656 N N . ALA A 1 81 ? -37.839 43.593 6.903 1.00 38.62 81 ALA A N 1
ATOM 657 C CA . ALA A 1 81 ? -38.587 44.611 7.649 1.00 38.62 81 ALA A CA 1
ATOM 658 C C . ALA A 1 81 ? -39.729 44.056 8.534 1.00 38.62 81 ALA A C 1
ATOM 660 O O . ALA A 1 81 ? -40.376 44.819 9.247 1.00 38.62 81 ALA A O 1
ATOM 661 N N . ALA A 1 82 ? -39.986 42.742 8.513 1.00 42.12 82 ALA A N 1
ATOM 662 C CA . ALA A 1 82 ? -41.149 42.121 9.157 1.00 42.12 82 ALA A CA 1
ATOM 663 C C . ALA A 1 82 ? -40.792 41.078 10.238 1.00 42.12 82 ALA A C 1
ATOM 665 O O . ALA A 1 82 ? -41.362 39.987 10.252 1.00 42.12 82 ALA A O 1
ATOM 666 N N . ARG A 1 83 ? -39.855 41.394 11.153 1.00 36.56 83 ARG A N 1
ATOM 667 C CA . ARG A 1 83 ? -39.646 40.636 12.413 1.00 36.56 83 ARG A CA 1
ATOM 668 C C . ARG A 1 83 ? -38.818 41.386 13.473 1.00 36.56 83 ARG A C 1
ATOM 670 O O . ARG A 1 83 ? -37.812 40.886 13.960 1.00 36.56 83 ARG A O 1
ATOM 677 N N . LEU A 1 84 ? -39.265 42.577 13.870 1.00 33.12 84 LEU A N 1
ATOM 678 C CA . LEU A 1 84 ? -38.760 43.284 15.054 1.00 33.12 84 LEU A CA 1
ATOM 679 C C . LEU A 1 84 ? -39.918 44.044 15.721 1.00 33.12 84 LEU A C 1
ATOM 681 O O . LEU A 1 84 ? -40.506 44.913 15.084 1.00 33.12 84 LEU A O 1
ATOM 685 N N . ASN A 1 85 ? -40.202 43.681 16.982 1.00 31.88 85 ASN A N 1
ATOM 686 C CA . ASN A 1 85 ? -41.132 44.275 17.970 1.00 31.88 85 ASN A CA 1
ATOM 687 C C . ASN A 1 85 ? -42.290 43.371 18.432 1.00 31.88 85 ASN A C 1
ATOM 689 O O . ASN A 1 85 ? -43.452 43.644 18.145 1.00 31.88 85 ASN A O 1
ATOM 693 N N . GLN A 1 86 ? -41.983 42.391 19.288 1.00 29.25 86 GLN A N 1
ATOM 694 C CA . GLN A 1 86 ? -42.730 42.245 20.543 1.00 29.25 86 GLN A CA 1
ATOM 695 C C . GLN A 1 86 ? -41.827 41.611 21.611 1.00 29.25 86 GLN A C 1
ATOM 697 O O . GLN A 1 86 ? -41.131 40.635 21.348 1.00 29.25 86 GLN A O 1
ATOM 702 N N . TRP A 1 87 ? -41.801 42.214 22.796 1.00 29.03 87 TRP A N 1
ATOM 703 C CA . TRP A 1 87 ? -40.959 41.846 23.934 1.00 29.03 87 TRP A CA 1
ATOM 704 C C . TRP A 1 87 ? -41.898 41.399 25.055 1.00 29.03 87 TRP A C 1
ATOM 706 O O . TRP A 1 87 ? -42.869 42.109 25.296 1.00 29.03 87 TRP A O 1
ATOM 716 N N . GLU A 1 88 ? -41.630 40.269 25.720 1.00 30.20 88 GLU A N 1
ATOM 717 C CA . GLU A 1 88 ? -41.546 40.234 27.191 1.00 30.20 88 GLU A CA 1
ATOM 718 C C . GLU A 1 88 ? -41.121 38.875 27.791 1.00 30.20 88 GLU A C 1
ATOM 720 O O . GLU A 1 88 ? -41.524 37.809 27.342 1.00 30.20 88 GLU A O 1
ATOM 725 N N . SER A 1 89 ? -40.328 38.987 28.864 1.00 30.41 89 SER A N 1
ATOM 726 C CA . SER A 1 89 ? -40.417 38.216 30.118 1.00 30.41 89 SER A CA 1
ATOM 727 C C . SER A 1 89 ? -40.351 36.676 30.099 1.00 30.41 89 SER A C 1
ATOM 729 O O . SER A 1 89 ? -41.359 35.992 29.954 1.00 30.41 89 SER A O 1
ATOM 731 N N . GLY A 1 90 ? -39.182 36.117 30.452 1.00 26.95 90 GLY A N 1
ATOM 732 C CA . GLY A 1 90 ? -39.046 34.679 30.729 1.00 26.95 90 GLY A CA 1
ATOM 733 C C . GLY A 1 90 ? -37.670 34.222 31.228 1.00 26.95 90 GLY A C 1
ATOM 734 O O . GLY A 1 90 ? -36.991 33.473 30.536 1.00 26.95 90 GLY A O 1
ATOM 735 N N . ILE A 1 91 ? -37.247 34.627 32.434 1.00 39.78 91 ILE A N 1
ATOM 736 C CA . ILE A 1 91 ? -36.056 34.034 33.073 1.00 39.78 91 ILE A CA 1
ATOM 737 C C . ILE A 1 91 ? -36.379 32.593 33.494 1.00 39.78 91 ILE A C 1
ATOM 739 O O . ILE A 1 91 ? -37.085 32.385 34.482 1.00 39.78 91 ILE A O 1
ATOM 743 N N . ARG A 1 92 ? -35.797 31.604 32.808 1.00 28.56 92 ARG A N 1
ATOM 744 C CA . ARG A 1 92 ? -35.499 30.284 33.382 1.00 28.56 92 ARG A CA 1
ATOM 745 C C . ARG A 1 92 ? -34.146 29.782 32.895 1.00 28.56 92 ARG A C 1
ATOM 747 O O . ARG A 1 92 ? -33.892 29.702 31.700 1.00 28.56 92 ARG A O 1
ATOM 754 N N . LEU A 1 93 ? -33.303 29.445 33.862 1.00 36.59 93 LEU A N 1
ATOM 755 C CA . LEU A 1 93 ? -32.069 28.704 33.671 1.00 36.59 93 LEU A CA 1
ATOM 756 C C . LEU A 1 93 ? -32.440 27.225 33.483 1.00 36.59 93 LEU A C 1
ATOM 758 O O . LEU A 1 93 ? -32.956 26.619 34.419 1.00 36.59 93 LEU A O 1
ATOM 762 N N . SER A 1 94 ? -32.183 26.668 32.300 1.00 27.81 94 SER A N 1
ATOM 763 C CA . SER A 1 94 ? -32.173 25.218 32.073 1.00 27.81 94 SER A CA 1
ATOM 764 C C . SER A 1 94 ? -30.741 24.795 31.794 1.00 27.81 94 SER A C 1
ATOM 766 O O . SER A 1 94 ? -30.209 25.015 30.708 1.00 27.81 94 SER A O 1
ATOM 768 N N . THR A 1 95 ? -30.107 24.233 32.817 1.00 37.38 95 THR A N 1
ATOM 769 C CA . THR A 1 95 ? -28.895 23.432 32.682 1.00 37.38 95 THR A CA 1
ATOM 770 C C . THR A 1 95 ? -29.284 22.061 32.148 1.00 37.38 95 THR A C 1
ATOM 772 O O . THR A 1 95 ? -29.513 21.151 32.936 1.00 37.38 95 THR A O 1
ATOM 775 N N . ASP A 1 96 ? -29.340 21.934 30.829 1.00 31.95 96 ASP A N 1
ATOM 776 C CA . ASP A 1 96 ? -29.287 20.645 30.145 1.00 31.95 96 ASP A CA 1
ATOM 777 C C . ASP A 1 96 ? -28.094 20.722 29.188 1.00 31.95 96 ASP A C 1
ATOM 779 O O . ASP A 1 96 ? -28.199 21.110 28.025 1.00 31.95 96 ASP A O 1
ATOM 783 N N . ILE A 1 97 ? -26.911 20.451 29.746 1.00 38.03 97 ILE A N 1
ATOM 784 C CA . ILE A 1 97 ? -25.794 19.966 28.941 1.00 38.03 97 ILE A CA 1
ATOM 785 C C . ILE A 1 97 ? -26.223 18.558 28.541 1.00 38.03 97 ILE A C 1
ATOM 787 O O . ILE A 1 97 ? -26.439 17.734 29.429 1.00 38.03 97 ILE A O 1
ATOM 791 N N . ASP A 1 98 ? -26.355 18.292 27.242 1.00 35.66 98 ASP A N 1
ATOM 792 C CA . ASP A 1 98 ? -26.424 16.920 26.744 1.00 35.66 98 ASP A CA 1
ATOM 793 C C . ASP A 1 98 ? -25.106 16.232 27.128 1.00 35.66 98 ASP A C 1
ATOM 795 O O . ASP A 1 98 ? -24.098 16.333 26.419 1.00 35.66 98 ASP A O 1
ATOM 799 N N . GLU A 1 99 ? -25.089 15.572 28.290 1.00 31.92 99 GLU A N 1
ATOM 800 C CA . GLU A 1 99 ? -24.047 14.608 28.608 1.00 31.92 99 GLU A CA 1
ATOM 801 C C . GLU A 1 99 ? -24.046 13.576 27.476 1.00 31.92 99 GLU A C 1
ATOM 803 O O . GLU A 1 99 ? -25.111 13.046 27.130 1.00 31.92 99 GLU A O 1
ATOM 808 N N . PRO A 1 100 ? -22.889 13.282 26.858 1.00 39.53 100 PRO A N 1
ATOM 809 C CA . PRO A 1 100 ? -22.830 12.189 25.912 1.00 39.53 100 PRO A CA 1
ATOM 810 C C . PRO A 1 100 ? -23.188 10.928 26.693 1.00 39.53 100 PRO A C 1
ATOM 812 O O . PRO A 1 100 ? -22.429 10.519 27.568 1.00 39.53 100 PRO A O 1
ATOM 815 N N . GLN A 1 101 ? -24.346 10.330 26.391 1.00 37.31 101 GLN A N 1
ATOM 816 C CA . GLN A 1 101 ? -24.682 9.013 26.914 1.00 37.31 101 GLN A CA 1
ATOM 817 C C . GLN A 1 101 ? -23.503 8.098 26.602 1.00 37.31 101 GLN A C 1
ATOM 819 O O . GLN A 1 101 ? -23.208 7.859 25.426 1.00 37.31 101 GLN A O 1
ATOM 824 N N . ASP A 1 102 ? -22.816 7.621 27.643 1.00 39.50 102 ASP A N 1
ATOM 825 C CA . ASP A 1 102 ? -21.830 6.570 27.470 1.00 39.50 102 ASP A CA 1
ATOM 826 C C . ASP A 1 102 ? -22.574 5.388 26.857 1.00 39.50 102 ASP A C 1
ATOM 828 O O . ASP A 1 102 ? -23.461 4.783 27.466 1.00 39.50 102 ASP A O 1
ATOM 832 N N . VAL A 1 103 ? -22.250 5.121 25.592 1.00 43.25 103 VAL A N 1
ATOM 833 C CA . VAL A 1 103 ? -22.705 3.931 24.894 1.00 43.25 103 VAL A CA 1
ATOM 834 C C . VAL A 1 103 ? -22.114 2.774 25.673 1.00 43.25 103 VAL A C 1
ATOM 836 O O . VAL A 1 103 ? -20.898 2.603 25.670 1.00 43.25 103 VAL A O 1
ATOM 839 N N . ASP A 1 104 ? -22.979 2.044 26.374 1.00 38.69 104 ASP A N 1
ATOM 840 C CA . ASP A 1 104 ? -22.607 0.916 27.219 1.00 38.69 104 ASP A CA 1
ATOM 841 C C . ASP A 1 104 ? -21.643 -0.006 26.460 1.00 38.69 104 ASP A C 1
ATOM 843 O O . ASP A 1 104 ? -22.021 -0.657 25.481 1.00 38.69 104 ASP A O 1
ATOM 847 N N . ASP A 1 105 ? -20.382 -0.038 26.902 1.00 47.75 105 ASP A N 1
ATOM 848 C CA . ASP A 1 105 ? -19.303 -0.809 26.271 1.00 47.75 105 ASP A CA 1
ATOM 849 C C . ASP A 1 105 ? -19.621 -2.323 26.284 1.00 47.75 105 ASP A C 1
ATOM 851 O O . ASP A 1 105 ? -19.009 -3.090 25.544 1.00 47.75 105 ASP A O 1
ATOM 855 N N . GLN A 1 106 ? -20.616 -2.772 27.070 1.00 41.53 106 GLN A N 1
ATOM 856 C CA . GLN A 1 106 ? -21.134 -4.147 27.038 1.00 41.53 106 GLN A CA 1
ATOM 857 C C . GLN A 1 106 ? -22.032 -4.449 25.822 1.00 41.53 106 GLN A C 1
ATOM 859 O O . GLN A 1 106 ? -22.280 -5.621 25.527 1.00 41.53 106 GLN A O 1
ATOM 864 N N . GLN A 1 107 ? -22.523 -3.430 25.107 1.00 51.88 107 GLN A N 1
ATOM 865 C CA . GLN A 1 107 ? -23.362 -3.583 23.909 1.00 51.88 107 GLN A CA 1
ATOM 866 C C . GLN A 1 107 ? -22.577 -3.509 22.588 1.00 51.88 107 GLN A C 1
ATOM 868 O O . GLN A 1 107 ? -23.112 -3.856 21.531 1.00 51.88 107 GLN A O 1
ATOM 873 N N . LEU A 1 108 ? -21.312 -3.083 22.632 1.00 68.94 108 LEU A N 1
ATOM 874 C CA . LEU A 1 108 ? -20.415 -3.036 21.480 1.00 68.94 108 LEU A CA 1
ATOM 875 C C . LEU A 1 108 ? -19.602 -4.335 21.395 1.00 68.94 108 LEU A C 1
ATOM 877 O O . LEU A 1 108 ? -18.977 -4.759 22.363 1.00 68.94 108 LEU A O 1
ATOM 881 N N . GLY A 1 109 ? -19.597 -4.977 20.222 1.00 88.25 109 GLY A N 1
ATOM 882 C CA . GLY A 1 109 ? -18.717 -6.119 19.972 1.00 88.25 109 GLY A CA 1
ATOM 883 C C . GLY A 1 109 ? -17.238 -5.726 19.980 1.00 88.25 109 GLY A C 1
ATOM 884 O O . GLY A 1 109 ? -16.875 -4.546 19.972 1.00 88.25 109 GLY A O 1
ATOM 885 N N . THR A 1 110 ? -16.368 -6.731 19.964 1.00 97.00 110 THR A N 1
ATOM 886 C CA . THR A 1 110 ? -14.919 -6.526 20.033 1.00 97.00 110 THR A CA 1
ATOM 887 C C . THR A 1 110 ? -14.426 -5.745 18.816 1.00 97.00 110 THR A C 1
ATOM 889 O O . THR A 1 110 ? -14.797 -6.034 17.679 1.00 97.00 110 THR A O 1
ATOM 892 N N . ARG A 1 111 ? -13.560 -4.756 19.053 1.00 98.38 111 ARG A N 1
ATOM 893 C CA . ARG A 1 111 ? -12.809 -4.062 18.002 1.00 98.38 111 ARG A CA 1
ATOM 894 C C . ARG A 1 111 ? -11.534 -4.849 17.703 1.00 98.38 111 ARG A C 1
ATOM 896 O O . ARG A 1 111 ? -10.697 -5.023 18.590 1.00 98.38 111 ARG A O 1
ATOM 903 N N . TRP A 1 112 ? -11.420 -5.322 16.469 1.00 98.81 112 TRP A N 1
ATOM 904 C CA . TRP A 1 112 ? -10.255 -6.010 15.921 1.00 98.81 112 TRP A CA 1
ATOM 905 C C . TRP A 1 112 ? -9.533 -5.110 14.928 1.00 98.81 112 TRP A C 1
ATOM 907 O O . TRP A 1 112 ? -10.175 -4.333 14.218 1.00 98.81 112 TRP A O 1
ATOM 917 N N . ALA A 1 113 ? -8.219 -5.279 14.809 1.00 98.94 113 ALA A N 1
ATOM 918 C CA . ALA A 1 113 ? -7.459 -4.654 13.742 1.00 98.94 113 ALA A CA 1
ATOM 919 C C . ALA A 1 113 ? -6.445 -5.599 13.094 1.00 98.94 113 ALA A C 1
ATOM 921 O O . ALA A 1 113 ? -5.933 -6.527 13.721 1.00 98.94 113 ALA A O 1
ATOM 922 N N . VAL A 1 114 ? -6.144 -5.335 11.826 1.00 98.94 114 VAL A N 1
ATOM 923 C CA . VAL A 1 114 ? -5.061 -5.974 11.073 1.00 98.94 114 VAL A CA 1
ATOM 924 C C . VAL A 1 114 ? -4.260 -4.862 10.409 1.00 98.94 114 VAL A C 1
ATOM 926 O O . VAL A 1 114 ? -4.829 -4.047 9.687 1.00 98.94 114 VAL A O 1
ATOM 929 N N . LEU A 1 115 ? -2.958 -4.806 10.675 1.00 99.00 115 LEU A N 1
ATOM 930 C CA . LEU A 1 115 ? -2.062 -3.756 10.190 1.00 99.00 115 LEU A CA 1
ATOM 931 C C . LEU A 1 115 ? -0.965 -4.401 9.339 1.00 99.00 115 LEU A C 1
ATOM 933 O O . LEU A 1 115 ? -0.341 -5.361 9.794 1.00 99.00 115 LEU A O 1
ATOM 937 N N . VAL A 1 116 ? -0.751 -3.920 8.111 1.00 98.94 116 VAL A N 1
ATOM 938 C CA . VAL A 1 116 ? 0.105 -4.590 7.118 1.00 98.94 116 VAL A CA 1
ATOM 939 C C . VAL A 1 116 ? 1.059 -3.623 6.428 1.00 98.94 116 VAL A C 1
ATOM 941 O O . VAL A 1 116 ? 0.624 -2.728 5.713 1.00 98.94 116 VAL A O 1
ATOM 944 N N . ALA A 1 117 ? 2.362 -3.858 6.589 1.00 98.94 117 ALA A N 1
ATOM 945 C CA . ALA A 1 117 ? 3.415 -3.221 5.809 1.00 98.94 117 ALA A CA 1
ATOM 946 C C . ALA A 1 117 ? 3.890 -4.200 4.723 1.00 98.94 117 ALA A C 1
ATOM 948 O O . ALA A 1 117 ? 4.480 -5.240 5.032 1.00 98.94 117 ALA A O 1
ATOM 949 N N . GLY A 1 118 ? 3.620 -3.887 3.453 1.00 98.19 118 GLY A N 1
ATOM 950 C CA . GLY A 1 118 ? 3.897 -4.788 2.321 1.00 98.19 118 GLY A CA 1
ATOM 951 C C . GLY A 1 118 ? 5.356 -4.809 1.839 1.00 98.19 118 GLY A C 1
ATOM 952 O O . GLY A 1 118 ? 5.699 -5.619 0.983 1.00 98.19 118 GLY A O 1
ATOM 953 N N . SER A 1 119 ? 6.241 -3.985 2.407 1.00 98.38 119 SER A N 1
ATOM 954 C CA . SER A 1 119 ? 7.664 -3.902 2.031 1.00 98.38 119 SER A CA 1
ATOM 955 C C . SER A 1 119 ? 8.644 -4.311 3.127 1.00 98.38 119 SER A C 1
ATOM 957 O O . SER A 1 119 ? 8.427 -4.065 4.316 1.00 98.38 119 SER A O 1
ATOM 959 N N . SER A 1 120 ? 9.822 -4.741 2.682 1.00 98.19 120 SER A N 1
ATOM 960 C CA . SER A 1 120 ? 11.071 -4.785 3.449 1.00 98.19 120 SER A CA 1
ATOM 961 C C . SER A 1 120 ? 12.082 -3.734 2.961 1.00 98.19 120 SER A C 1
ATOM 963 O O . SER A 1 120 ? 11.913 -3.127 1.900 1.00 98.19 120 SER A O 1
ATOM 965 N N . GLY A 1 121 ? 13.184 -3.584 3.691 1.00 97.94 121 GLY A N 1
ATOM 966 C CA . GLY A 1 121 ? 14.346 -2.773 3.339 1.00 97.94 121 GLY A CA 1
ATOM 967 C C . GLY A 1 121 ? 14.257 -1.335 3.846 1.00 97.94 121 GLY A C 1
ATOM 968 O O . GLY A 1 121 ? 13.209 -0.702 3.808 1.00 97.94 121 GLY A O 1
ATOM 969 N N . TYR A 1 122 ? 15.390 -0.774 4.272 1.00 98.31 122 TYR A N 1
ATOM 970 C CA . TYR A 1 122 ? 15.447 0.553 4.906 1.00 98.31 122 TYR A CA 1
ATOM 971 C C . TYR A 1 122 ? 15.058 1.732 3.991 1.00 98.31 122 TYR A C 1
ATOM 973 O O . TYR A 1 122 ? 14.616 2.776 4.470 1.00 98.31 122 TYR A O 1
ATOM 981 N N . ALA A 1 123 ? 15.138 1.554 2.669 1.00 97.12 123 ALA A N 1
ATOM 982 C CA . ALA A 1 123 ? 14.549 2.484 1.700 1.00 97.12 123 ALA A CA 1
ATOM 983 C C . ALA A 1 123 ? 13.025 2.633 1.885 1.00 97.12 123 ALA A C 1
ATOM 985 O O . ALA A 1 123 ? 12.466 3.692 1.622 1.00 97.12 123 ALA A O 1
ATOM 986 N N . ASN A 1 124 ? 12.366 1.584 2.387 1.00 98.50 124 ASN A N 1
ATOM 987 C CA . ASN A 1 124 ? 10.928 1.513 2.598 1.00 98.50 124 ASN A CA 1
ATOM 988 C C . ASN A 1 124 ? 10.495 1.772 4.056 1.00 98.50 124 ASN A C 1
ATOM 990 O O . ASN A 1 124 ? 9.387 1.403 4.439 1.00 98.50 124 ASN A O 1
ATOM 994 N N . TYR A 1 125 ? 11.346 2.425 4.860 1.00 98.88 125 TYR A N 1
ATOM 995 C CA . TYR A 1 125 ? 11.113 2.777 6.273 1.00 98.88 125 TYR A CA 1
ATOM 996 C C . TYR A 1 125 ? 9.670 3.221 6.568 1.00 98.88 125 TYR A C 1
ATOM 998 O O . TYR A 1 125 ? 9.034 2.670 7.469 1.00 98.88 125 TYR A O 1
ATOM 1006 N N . ARG A 1 126 ? 9.151 4.159 5.761 1.00 98.75 126 ARG A N 1
ATOM 1007 C CA . ARG A 1 126 ? 7.815 4.751 5.904 1.00 98.75 126 ARG A CA 1
ATOM 1008 C C . ARG A 1 126 ? 6.666 3.748 6.083 1.00 98.75 126 ARG A C 1
ATOM 1010 O O . ARG A 1 126 ? 5.888 3.907 7.012 1.00 98.75 126 ARG A O 1
ATOM 1017 N N . HIS A 1 127 ? 6.637 2.640 5.341 1.00 98.88 127 HIS A N 1
ATOM 1018 C CA . HIS A 1 127 ? 5.526 1.678 5.411 1.00 98.88 127 HIS A CA 1
ATOM 1019 C C . HIS A 1 127 ? 5.452 0.934 6.758 1.00 98.88 127 HIS A C 1
ATOM 1021 O O . HIS A 1 127 ? 4.372 0.673 7.287 1.00 98.88 127 HIS A O 1
ATOM 1027 N N . GLN A 1 128 ? 6.607 0.585 7.341 1.00 98.94 128 GLN A N 1
ATOM 1028 C CA . GLN A 1 128 ? 6.647 -0.046 8.667 1.00 98.94 128 GLN A CA 1
ATOM 1029 C C . GLN A 1 128 ? 6.454 0.993 9.782 1.00 98.94 128 GLN A C 1
ATOM 1031 O O . GLN A 1 128 ? 5.848 0.670 10.803 1.00 98.94 128 GLN A O 1
ATOM 1036 N N . ALA A 1 129 ? 6.901 2.237 9.576 1.00 98.94 129 ALA A N 1
ATOM 1037 C CA . ALA A 1 129 ? 6.625 3.351 10.480 1.00 98.94 129 ALA A CA 1
ATOM 1038 C C . ALA A 1 129 ? 5.125 3.684 10.548 1.00 98.94 129 ALA A C 1
ATOM 1040 O O . ALA A 1 129 ? 4.605 3.840 11.652 1.00 98.94 129 ALA A O 1
ATOM 1041 N N . ASP A 1 130 ? 4.423 3.688 9.411 1.00 98.94 130 ASP A N 1
ATOM 1042 C CA . ASP A 1 130 ? 2.972 3.877 9.337 1.00 98.94 130 ASP A CA 1
ATOM 1043 C C . ASP A 1 130 ? 2.228 2.816 10.161 1.00 98.94 130 ASP A C 1
ATOM 1045 O O . ASP A 1 130 ? 1.369 3.127 10.981 1.00 98.94 130 ASP A O 1
ATOM 1049 N N . VAL A 1 131 ? 2.578 1.538 9.978 1.00 98.94 131 VAL A N 1
ATOM 1050 C CA . VAL A 1 131 ? 1.962 0.417 10.709 1.00 98.94 131 VAL A CA 1
ATOM 1051 C C . VAL A 1 131 ? 2.251 0.475 12.208 1.00 98.94 131 VAL A C 1
ATOM 1053 O O . VAL A 1 131 ? 1.362 0.199 13.016 1.00 98.94 131 VAL A O 1
ATOM 1056 N N . CYS A 1 132 ? 3.467 0.868 12.592 1.00 98.94 132 CYS A N 1
ATOM 1057 C CA . CYS A 1 132 ? 3.818 1.091 13.991 1.00 98.94 132 CYS A CA 1
ATOM 1058 C C . CYS A 1 132 ? 3.000 2.248 14.595 1.00 98.94 132 CYS A C 1
ATOM 1060 O O . CYS A 1 132 ? 2.448 2.104 15.684 1.00 98.94 132 CYS A O 1
ATOM 1062 N N . HIS A 1 133 ? 2.851 3.364 13.876 1.00 98.94 133 HIS A N 1
ATOM 1063 C CA . HIS A 1 133 ? 2.063 4.515 14.320 1.00 98.94 133 HIS A CA 1
ATOM 1064 C C . HIS A 1 133 ? 0.571 4.164 14.456 1.00 98.94 133 HIS A C 1
ATOM 1066 O O . HIS A 1 133 ? -0.020 4.398 15.513 1.00 98.94 133 HIS A O 1
ATOM 1072 N N . ALA A 1 134 ? -0.003 3.476 13.464 1.00 98.94 134 ALA A N 1
ATOM 1073 C CA . ALA A 1 134 ? -1.370 2.965 13.519 1.00 98.94 134 ALA A CA 1
ATOM 1074 C C . ALA A 1 134 ? -1.587 2.017 14.714 1.00 98.94 134 ALA A C 1
ATOM 1076 O O . ALA A 1 134 ? -2.629 2.075 15.365 1.00 98.94 134 ALA A O 1
ATOM 1077 N N . TYR A 1 135 ? -0.602 1.176 15.059 1.00 98.88 135 TYR A N 1
ATOM 1078 C CA . TYR A 1 135 ? -0.671 0.361 16.274 1.00 98.88 135 TYR A CA 1
ATOM 1079 C C . TYR A 1 135 ? -0.750 1.232 17.536 1.00 98.88 135 TYR A C 1
ATOM 1081 O O . TYR A 1 135 ? -1.645 1.012 18.353 1.00 98.88 135 TYR A O 1
ATOM 1089 N N . GLN A 1 136 ? 0.123 2.236 17.689 1.00 98.75 136 GLN A N 1
ATOM 1090 C CA . GLN A 1 136 ? 0.099 3.111 18.869 1.00 98.75 136 GLN A CA 1
ATOM 1091 C C . GLN A 1 136 ? -1.236 3.853 19.007 1.00 98.75 136 GLN A C 1
ATOM 1093 O O . GLN A 1 136 ? -1.818 3.840 20.093 1.00 98.75 136 GLN A O 1
ATOM 1098 N N . LEU A 1 137 ? -1.761 4.421 17.914 1.00 98.12 137 LEU A N 1
ATOM 1099 C CA . LEU A 1 137 ? -3.080 5.062 17.871 1.00 98.12 137 LEU A CA 1
ATOM 1100 C C . LEU A 1 137 ? -4.177 4.122 18.401 1.00 98.12 137 LEU A C 1
ATOM 1102 O O . LEU A 1 137 ? -4.926 4.477 19.311 1.00 98.12 137 LEU A O 1
ATOM 1106 N N . LEU A 1 138 ? -4.246 2.892 17.884 1.00 98.62 138 LEU A N 1
ATOM 1107 C CA . LEU A 1 138 ? -5.268 1.919 18.283 1.00 98.62 138 LEU A CA 1
ATOM 1108 C C . LEU A 1 138 ? -5.105 1.455 19.741 1.00 98.62 138 LEU A C 1
ATOM 1110 O O . LEU A 1 138 ? -6.105 1.243 20.435 1.00 98.62 138 LEU A O 1
ATOM 1114 N N . ARG A 1 139 ? -3.867 1.324 20.240 1.00 98.31 139 ARG A N 1
ATOM 1115 C CA . ARG A 1 139 ? -3.603 0.994 21.652 1.00 98.31 139 ARG A CA 1
ATOM 1116 C C . ARG A 1 139 ? -4.009 2.133 22.587 1.00 98.31 139 ARG A C 1
ATOM 1118 O O . ARG A 1 139 ? -4.656 1.847 23.595 1.00 98.31 139 ARG A O 1
ATOM 1125 N N . LYS A 1 140 ? -3.701 3.391 22.239 1.00 96.62 140 LYS A N 1
ATOM 1126 C CA . LYS A 1 140 ? -4.187 4.599 22.938 1.00 96.62 140 LYS A CA 1
ATOM 1127 C C . LYS A 1 140 ? -5.720 4.667 22.936 1.00 96.62 140 LYS A C 1
ATOM 1129 O O . LYS A 1 140 ? -6.324 4.928 23.971 1.00 96.62 140 LYS A O 1
ATOM 1134 N N . GLY A 1 141 ? -6.347 4.314 21.810 1.00 96.19 141 GLY A N 1
ATOM 1135 C CA . GLY A 1 141 ? -7.800 4.181 21.657 1.00 96.19 141 GLY A CA 1
ATOM 1136 C C . GLY A 1 141 ? -8.449 3.036 22.455 1.00 96.19 141 GLY A C 1
ATOM 1137 O O . GLY A 1 141 ? -9.675 2.899 22.453 1.00 96.19 141 GLY A O 1
ATOM 1138 N N . GLY A 1 142 ? -7.660 2.201 23.138 1.00 96.94 142 GLY A N 1
ATOM 1139 C CA . GLY A 1 142 ? -8.149 1.118 23.991 1.00 96.94 142 GLY A CA 1
ATOM 1140 C C . GLY A 1 142 ? -8.402 -0.214 23.277 1.00 96.94 142 GLY A C 1
ATOM 1141 O O . GLY A 1 142 ? -8.954 -1.127 23.897 1.00 96.94 142 GLY A O 1
ATOM 1142 N N . LEU A 1 143 ? -7.998 -0.382 22.009 1.00 97.88 143 LEU A N 1
ATOM 1143 C CA . LEU A 1 143 ? -7.939 -1.720 21.410 1.00 97.88 143 LEU A CA 1
ATOM 1144 C C . LEU A 1 143 ? -6.844 -2.531 22.112 1.00 97.88 143 LEU A C 1
ATOM 1146 O O . LEU A 1 143 ? -5.754 -2.031 22.409 1.00 97.88 143 LEU A O 1
ATOM 1150 N N . LYS A 1 144 ? -7.140 -3.798 22.395 1.00 98.25 144 LYS A N 1
ATOM 1151 C CA . LYS A 1 144 ? -6.221 -4.695 23.097 1.00 98.25 144 LYS A CA 1
ATOM 1152 C C . LYS A 1 144 ? -5.252 -5.368 22.129 1.00 98.25 144 LYS A C 1
ATOM 1154 O O . LYS A 1 144 ? -5.610 -5.641 20.987 1.00 98.25 144 LYS A O 1
ATOM 1159 N N . GLU A 1 145 ? -4.046 -5.673 22.599 1.00 98.50 145 GLU A N 1
ATOM 1160 C CA . GLU A 1 145 ? -2.986 -6.277 21.781 1.00 98.50 145 GLU A CA 1
ATOM 1161 C C . GLU A 1 145 ? -3.392 -7.644 21.205 1.00 98.50 145 GLU A C 1
ATOM 1163 O O . GLU A 1 145 ? -3.067 -7.942 20.055 1.00 98.50 145 GLU A O 1
ATOM 1168 N N . GLU A 1 146 ? -4.160 -8.450 21.948 1.00 98.38 146 GLU A N 1
ATOM 1169 C CA . GLU A 1 146 ? -4.669 -9.739 21.461 1.00 98.38 146 GLU A CA 1
ATOM 1170 C C . GLU A 1 146 ? -5.606 -9.613 20.245 1.00 98.38 146 GLU A C 1
ATOM 1172 O O . GLU A 1 146 ? -5.727 -10.565 19.476 1.00 98.38 146 GLU A O 1
ATOM 1177 N N . ASN A 1 147 ? -6.201 -8.432 20.031 1.00 98.75 147 ASN A N 1
ATOM 1178 C CA . ASN A 1 147 ? -7.144 -8.157 18.946 1.00 98.75 147 ASN A CA 1
ATOM 1179 C C . ASN A 1 147 ? -6.523 -7.360 17.784 1.00 98.75 147 ASN A C 1
ATOM 1181 O O . ASN A 1 147 ? -7.211 -7.099 16.795 1.00 98.75 147 ASN A O 1
ATOM 1185 N N . ILE A 1 148 ? -5.252 -6.951 17.889 1.00 98.88 148 ILE A N 1
ATOM 1186 C CA . ILE A 1 148 ? -4.516 -6.268 16.817 1.00 98.88 148 ILE A CA 1
ATOM 1187 C C . ILE A 1 148 ? -3.465 -7.232 16.267 1.00 98.88 148 ILE A C 1
ATOM 1189 O O . ILE A 1 148 ? -2.564 -7.651 16.994 1.00 98.88 148 ILE A O 1
ATOM 1193 N N . VAL A 1 149 ? -3.580 -7.582 14.986 1.00 98.94 149 VAL A N 1
ATOM 1194 C CA . VAL A 1 149 ? -2.631 -8.450 14.277 1.00 98.94 149 VAL A CA 1
ATOM 1195 C C . VAL A 1 149 ? -1.688 -7.598 13.435 1.00 98.94 149 VAL A C 1
ATOM 1197 O O . VAL A 1 149 ? -2.154 -6.836 12.587 1.00 98.94 149 VAL A O 1
ATOM 1200 N N . VAL A 1 150 ? -0.374 -7.734 13.638 1.00 98.94 150 VAL A N 1
ATOM 1201 C CA . VAL A 1 150 ? 0.628 -6.917 12.929 1.00 98.94 150 VAL A CA 1
ATOM 1202 C C . VAL A 1 150 ? 1.476 -7.740 11.956 1.00 98.94 150 VAL A C 1
ATOM 1204 O O . VAL A 1 150 ? 2.144 -8.706 12.329 1.00 98.94 150 VAL A O 1
ATOM 1207 N N . PHE A 1 151 ? 1.484 -7.300 10.701 1.00 98.94 151 PHE A N 1
ATOM 1208 C CA . PHE A 1 151 ? 2.365 -7.756 9.633 1.00 98.94 151 PHE A CA 1
ATOM 1209 C C . PHE A 1 151 ? 3.370 -6.649 9.305 1.00 98.94 151 PHE A C 1
ATOM 1211 O O . PHE A 1 151 ? 3.002 -5.615 8.751 1.00 98.94 151 PHE A O 1
ATOM 1218 N N . MET A 1 152 ? 4.645 -6.870 9.605 1.00 98.88 152 MET A N 1
ATOM 1219 C CA . MET A 1 152 ? 5.739 -5.977 9.208 1.00 98.88 152 MET A CA 1
ATOM 1220 C C . MET A 1 152 ? 7.027 -6.780 9.104 1.00 98.88 152 MET A C 1
ATOM 1222 O O . MET A 1 152 ? 7.238 -7.696 9.892 1.00 98.88 152 MET A O 1
ATOM 1226 N N . TYR A 1 153 ? 7.896 -6.476 8.142 1.00 98.88 153 TYR A N 1
ATOM 1227 C CA . TYR A 1 153 ? 9.068 -7.325 7.910 1.00 98.88 153 TYR A CA 1
ATOM 1228 C C . TYR A 1 153 ? 10.083 -7.303 9.074 1.00 98.88 153 TYR A C 1
ATOM 1230 O O . TYR A 1 153 ? 10.790 -8.292 9.265 1.00 98.88 153 TYR A O 1
ATOM 1238 N N . ASP A 1 154 ? 10.061 -6.250 9.903 1.00 98.75 154 ASP A N 1
ATOM 1239 C CA . ASP A 1 154 ? 10.821 -6.087 11.156 1.00 98.75 154 ASP A CA 1
ATOM 1240 C C . ASP A 1 154 ? 12.337 -5.886 10.955 1.00 98.75 154 ASP A C 1
ATOM 1242 O O . ASP A 1 154 ? 13.162 -6.210 11.807 1.00 98.75 154 ASP A O 1
ATOM 1246 N N . ASP A 1 155 ? 12.718 -5.308 9.812 1.00 98.75 155 ASP A N 1
ATOM 1247 C CA . ASP A 1 155 ? 14.106 -5.046 9.411 1.00 98.75 155 ASP A CA 1
ATOM 1248 C C . ASP A 1 155 ? 14.525 -3.568 9.488 1.00 98.75 155 ASP A C 1
ATOM 1250 O O . ASP A 1 155 ? 15.605 -3.212 9.016 1.00 98.75 155 ASP A O 1
ATOM 1254 N N . ILE A 1 156 ? 13.700 -2.712 10.104 1.00 98.81 156 ILE A N 1
ATOM 1255 C CA . ILE A 1 156 ? 13.929 -1.262 10.209 1.00 98.81 156 ILE A CA 1
ATOM 1256 C C . ILE A 1 156 ? 14.586 -0.859 11.535 1.00 98.81 156 ILE A C 1
ATOM 1258 O O . ILE A 1 156 ? 15.652 -0.241 11.524 1.00 98.81 156 ILE A O 1
ATOM 1262 N N . ALA A 1 157 ? 13.992 -1.220 12.678 1.00 98.50 157 ALA A N 1
ATOM 1263 C CA . ALA A 1 157 ? 14.420 -0.726 13.992 1.00 98.50 157 ALA A CA 1
ATOM 1264 C C . ALA A 1 157 ? 15.886 -1.069 14.319 1.00 98.50 157 ALA A C 1
ATOM 1266 O O . ALA A 1 157 ? 16.615 -0.232 14.848 1.00 98.50 157 ALA A O 1
ATOM 1267 N N . MET A 1 158 ? 16.341 -2.265 13.933 1.00 98.25 158 MET A N 1
ATOM 1268 C CA . MET A 1 158 ? 17.727 -2.732 14.109 1.00 98.25 158 MET A CA 1
ATOM 1269 C C . MET A 1 158 ? 18.576 -2.636 12.833 1.00 98.25 158 MET A C 1
ATOM 1271 O O . MET A 1 158 ? 19.644 -3.249 12.738 1.00 98.25 158 MET A O 1
ATOM 1275 N N . HIS A 1 159 ? 18.128 -1.876 11.829 1.00 98.44 159 HIS A N 1
ATOM 1276 C CA . HIS A 1 159 ? 18.883 -1.712 10.595 1.00 98.44 159 HIS A CA 1
ATOM 1277 C C . HIS A 1 159 ? 20.193 -0.950 10.832 1.00 98.44 159 HIS A C 1
ATOM 1279 O O . HIS A 1 159 ? 20.230 0.043 11.552 1.00 98.44 159 HIS A O 1
ATOM 1285 N N . LYS A 1 160 ? 21.270 -1.329 10.134 1.00 97.38 160 LYS A N 1
ATOM 1286 C CA . LYS A 1 160 ? 22.591 -0.668 10.249 1.00 97.38 160 LYS A CA 1
ATOM 1287 C C . LYS A 1 160 ? 22.609 0.800 9.804 1.00 97.38 160 LYS A C 1
ATOM 1289 O O . LYS A 1 160 ? 23.582 1.496 10.072 1.00 97.38 160 LYS A O 1
ATOM 1294 N N . LEU A 1 161 ? 21.581 1.233 9.074 1.00 96.44 161 LEU A N 1
ATOM 1295 C CA . LEU A 1 161 ? 21.384 2.625 8.658 1.00 96.44 161 LEU A CA 1
ATOM 1296 C C . LEU A 1 161 ? 20.396 3.379 9.555 1.00 96.44 161 LEU A C 1
ATOM 1298 O O . LEU A 1 161 ? 20.217 4.570 9.337 1.00 96.44 161 LEU A O 1
ATOM 1302 N N . ASN A 1 162 ? 19.763 2.722 10.536 1.00 98.31 162 ASN A N 1
ATOM 1303 C CA . ASN A 1 162 ? 18.907 3.411 11.490 1.00 98.31 162 ASN A CA 1
ATOM 1304 C C . ASN A 1 162 ? 19.781 4.230 12.455 1.00 98.31 162 ASN A C 1
ATOM 1306 O O . ASN A 1 162 ? 20.553 3.633 13.210 1.00 98.31 162 ASN A O 1
ATOM 1310 N N . PRO A 1 163 ? 19.692 5.573 12.460 1.00 97.62 163 PRO A N 1
ATOM 1311 C CA . PRO A 1 163 ? 20.490 6.391 13.367 1.00 97.62 163 PRO A CA 1
ATOM 1312 C C . PRO A 1 163 ? 20.031 6.278 14.828 1.00 97.62 163 PRO A C 1
ATOM 1314 O O . PRO A 1 163 ? 20.772 6.675 15.727 1.00 97.62 163 PRO A O 1
ATOM 1317 N N . ARG A 1 164 ? 18.831 5.733 15.075 1.00 97.94 164 ARG A N 1
ATOM 1318 C CA . ARG A 1 164 ? 18.266 5.502 16.409 1.00 97.94 164 ARG A CA 1
ATOM 1319 C C . ARG A 1 164 ? 17.881 4.019 16.546 1.00 97.94 164 ARG A C 1
ATOM 1321 O O . ARG A 1 164 ? 16.729 3.675 16.298 1.00 97.94 164 ARG A O 1
ATOM 1328 N N . PRO A 1 165 ? 18.830 3.119 16.874 1.00 97.94 165 PRO A N 1
ATOM 1329 C CA . PRO A 1 165 ? 18.539 1.697 17.050 1.00 97.94 165 PRO A CA 1
ATOM 1330 C C . PRO A 1 165 ? 17.380 1.461 18.024 1.00 97.94 165 PRO A C 1
ATOM 1332 O O . PRO A 1 165 ? 17.240 2.196 18.997 1.00 97.94 165 PRO A O 1
ATOM 1335 N N . GLU A 1 166 ? 16.569 0.440 17.744 1.00 97.50 166 GLU A N 1
ATOM 1336 C CA . GLU A 1 166 ? 15.340 0.089 18.483 1.00 97.50 166 GLU A CA 1
ATOM 1337 C C . GLU A 1 166 ? 14.200 1.126 18.403 1.00 97.50 166 GLU A C 1
ATOM 1339 O O . GLU A 1 166 ? 13.137 0.872 18.956 1.00 97.50 166 GLU A O 1
ATOM 1344 N N . VAL A 1 167 ? 14.366 2.232 17.664 1.00 98.69 167 VAL A N 1
ATOM 1345 C CA . VAL A 1 167 ? 13.357 3.295 17.499 1.00 98.69 167 VAL A CA 1
ATOM 1346 C C . VAL A 1 167 ? 12.909 3.425 16.039 1.00 98.69 167 VAL A C 1
ATOM 1348 O O . VAL A 1 167 ? 13.730 3.384 15.115 1.00 98.69 167 VAL A O 1
ATOM 1351 N N . ILE A 1 168 ? 11.609 3.649 15.829 1.00 98.88 168 ILE A N 1
ATOM 1352 C CA . ILE A 1 168 ? 11.015 4.081 14.554 1.00 98.88 168 ILE A CA 1
ATOM 1353 C C . ILE A 1 168 ? 10.139 5.313 14.817 1.00 98.88 168 ILE A C 1
ATOM 1355 O O . ILE A 1 168 ? 9.366 5.318 15.765 1.00 98.88 168 ILE A O 1
ATOM 1359 N N . ILE A 1 169 ? 10.232 6.351 13.981 1.00 98.81 169 ILE A N 1
ATOM 1360 C CA . ILE A 1 169 ? 9.413 7.574 14.082 1.00 98.81 169 ILE A CA 1
ATOM 1361 C C . ILE A 1 169 ? 8.625 7.784 12.783 1.00 98.81 169 ILE A C 1
ATOM 1363 O O . ILE A 1 169 ? 9.188 7.636 11.706 1.00 98.81 169 ILE A O 1
ATOM 1367 N N . ASN A 1 170 ? 7.344 8.153 12.853 1.00 98.69 170 ASN A N 1
ATOM 1368 C CA . ASN A 1 170 ? 6.508 8.384 11.657 1.00 98.69 170 ASN A CA 1
ATOM 1369 C C . ASN A 1 170 ? 6.251 9.879 11.360 1.00 98.69 170 ASN A C 1
ATOM 1371 O O . ASN A 1 170 ? 5.620 10.220 10.369 1.00 98.69 170 ASN A O 1
ATOM 1375 N N . HIS A 1 171 ? 6.799 10.781 12.180 1.00 98.00 171 HIS A N 1
ATOM 1376 C CA . HIS A 1 171 ? 6.708 12.236 12.023 1.00 98.00 171 HIS A CA 1
ATOM 1377 C C . HIS A 1 171 ? 8.061 12.885 12.396 1.00 98.00 171 HIS A C 1
ATOM 1379 O O . HIS A 1 171 ? 8.715 12.396 13.323 1.00 98.00 171 HIS A O 1
ATOM 1385 N N . PRO A 1 172 ? 8.511 13.993 11.762 1.00 97.25 172 PRO A N 1
ATOM 1386 C CA . PRO A 1 172 ? 9.833 14.584 12.014 1.00 97.25 172 PRO A CA 1
ATOM 1387 C C . PRO A 1 172 ? 10.131 14.989 13.462 1.00 97.25 172 PRO A C 1
ATOM 1389 O O . PRO A 1 172 ? 11.294 15.089 13.856 1.00 97.25 172 PRO A O 1
ATOM 1392 N N . LYS A 1 173 ? 9.081 15.241 14.249 1.00 95.19 173 LYS A N 1
ATOM 1393 C CA . LYS A 1 173 ? 9.145 15.569 15.684 1.00 95.19 173 LYS A CA 1
ATOM 1394 C C . LYS A 1 173 ? 8.394 14.551 16.554 1.00 95.19 173 LYS A C 1
ATOM 1396 O O . LYS A 1 173 ? 8.076 14.867 17.693 1.00 95.19 173 LYS A O 1
ATOM 1401 N N . GLY A 1 174 ? 8.030 13.399 15.988 1.00 94.06 174 GLY A N 1
ATOM 1402 C CA . GLY A 1 174 ? 7.301 12.345 16.689 1.00 94.06 174 GLY A CA 1
ATOM 1403 C C . GLY A 1 174 ? 8.194 11.533 17.627 1.00 94.06 174 GLY A C 1
ATOM 1404 O O . GLY A 1 174 ? 9.414 11.463 17.442 1.00 94.06 174 GLY A O 1
ATOM 1405 N N . ASP A 1 175 ? 7.555 10.912 18.614 1.00 96.19 175 ASP A N 1
ATOM 1406 C CA . ASP A 1 175 ? 8.166 9.930 19.507 1.00 96.19 175 ASP A CA 1
ATOM 1407 C C . ASP A 1 175 ? 8.326 8.560 18.819 1.00 96.19 175 ASP A C 1
ATOM 1409 O O . ASP A 1 175 ? 7.934 8.370 17.663 1.00 96.19 175 ASP A O 1
ATOM 1413 N N . ASP A 1 176 ? 8.927 7.598 19.526 1.00 98.69 176 ASP A N 1
ATOM 1414 C CA . ASP A 1 176 ? 9.017 6.219 19.048 1.00 98.69 176 ASP A CA 1
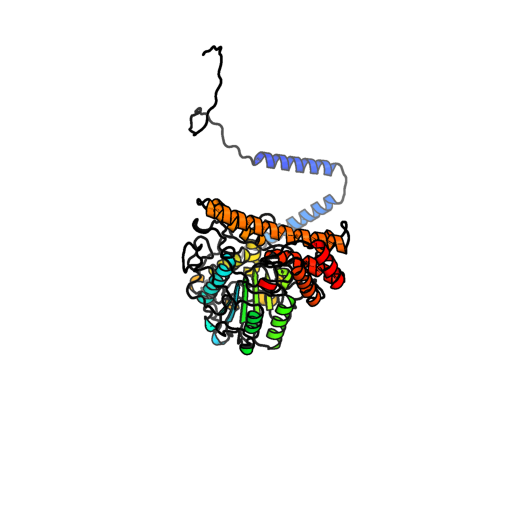ATOM 1415 C C . ASP A 1 176 ? 7.631 5.571 18.924 1.00 98.69 176 ASP A C 1
ATOM 1417 O O . ASP A 1 176 ? 6.853 5.543 19.879 1.00 98.69 176 ASP A O 1
ATOM 1421 N N . VAL A 1 177 ? 7.357 4.993 17.755 1.00 98.81 177 VAL A N 1
ATOM 1422 C CA . VAL A 1 177 ? 6.149 4.209 17.483 1.00 98.81 177 VAL A CA 1
ATOM 1423 C C . VAL A 1 177 ? 6.401 2.697 17.482 1.00 98.81 177 VAL A C 1
ATOM 1425 O O . VAL A 1 177 ? 5.441 1.930 17.436 1.00 98.81 177 VAL A O 1
ATOM 1428 N N . TYR A 1 178 ? 7.655 2.237 17.557 1.00 98.88 178 TYR A N 1
ATOM 1429 C CA . TYR A 1 178 ? 8.014 0.813 17.495 1.00 98.88 178 TYR A CA 1
ATOM 1430 C C . TYR A 1 178 ? 7.861 0.066 18.830 1.00 98.88 178 TYR A C 1
ATOM 1432 O O . TYR A 1 178 ? 7.543 -1.131 18.837 1.00 98.88 178 TYR A O 1
ATOM 1440 N N . ALA A 1 179 ? 8.075 0.743 19.963 1.00 98.62 179 ALA A N 1
ATOM 1441 C CA . ALA A 1 179 ? 7.975 0.143 21.289 1.00 98.62 179 ALA A CA 1
ATOM 1442 C C . ALA A 1 179 ? 6.624 -0.559 21.522 1.00 98.62 179 ALA A C 1
ATOM 1444 O O . ALA A 1 179 ? 5.548 0.030 21.421 1.00 98.62 179 ALA A O 1
ATOM 1445 N N . GLY A 1 180 ? 6.679 -1.845 21.875 1.00 98.31 180 GLY A N 1
ATOM 1446 C CA . GLY A 1 180 ? 5.493 -2.641 22.203 1.00 98.31 180 GLY A CA 1
ATOM 1447 C C . GLY A 1 180 ? 4.626 -3.070 21.013 1.00 98.31 180 GLY A C 1
ATOM 1448 O O . GLY A 1 180 ? 3.565 -3.645 21.250 1.00 98.31 180 GLY A O 1
ATOM 1449 N N . VAL A 1 181 ? 5.044 -2.833 19.761 1.00 98.88 181 VAL A N 1
ATOM 1450 C CA . VAL A 1 181 ? 4.361 -3.374 18.570 1.00 98.88 181 VAL A CA 1
ATOM 1451 C C . VAL A 1 181 ? 4.598 -4.896 18.491 1.00 98.88 181 VAL A C 1
ATOM 1453 O O . VAL A 1 181 ? 5.761 -5.318 18.412 1.00 98.88 181 VAL A O 1
ATOM 1456 N N . PRO A 1 182 ? 3.546 -5.742 18.495 1.00 98.69 182 PRO A N 1
ATOM 1457 C CA . PRO A 1 182 ? 3.690 -7.193 18.502 1.00 98.69 182 PRO A CA 1
ATOM 1458 C C . PRO A 1 182 ? 4.292 -7.707 17.192 1.00 98.69 182 PRO A C 1
ATOM 1460 O O . PRO A 1 182 ? 4.040 -7.184 16.108 1.00 98.69 182 PRO A O 1
ATOM 1463 N N . LYS A 1 183 ? 5.085 -8.776 17.288 1.00 98.75 183 LYS A N 1
ATOM 1464 C CA . LYS A 1 183 ? 5.761 -9.416 16.149 1.00 98.75 183 LYS A CA 1
ATOM 1465 C C . LYS A 1 183 ? 4.949 -10.603 15.630 1.00 98.75 183 LYS A C 1
ATOM 1467 O O . LYS A 1 183 ? 5.440 -11.728 15.622 1.00 98.75 183 LYS A O 1
ATOM 1472 N N . ASP A 1 184 ? 3.683 -10.375 15.270 1.00 98.88 184 ASP A N 1
ATOM 1473 C CA . ASP A 1 184 ? 2.785 -11.476 14.895 1.00 98.88 184 ASP A CA 1
ATOM 1474 C C . ASP A 1 184 ? 3.243 -12.180 13.616 1.00 98.88 184 ASP A C 1
ATOM 1476 O O . ASP A 1 184 ? 3.389 -13.402 13.600 1.00 98.88 184 ASP A O 1
ATOM 1480 N N . TYR A 1 185 ? 3.529 -11.415 12.562 1.00 98.88 185 TYR A N 1
ATOM 1481 C CA . TYR A 1 185 ? 4.053 -11.942 11.305 1.00 98.88 185 TYR A CA 1
ATOM 1482 C C . TYR A 1 185 ? 5.191 -11.045 10.823 1.00 98.88 185 TYR A C 1
ATOM 1484 O O . TYR A 1 185 ? 4.963 -9.908 10.412 1.00 98.88 185 TYR A O 1
ATOM 1492 N N . THR A 1 186 ? 6.419 -11.565 10.882 1.00 98.88 186 THR A N 1
ATOM 1493 C CA . THR A 1 186 ? 7.641 -10.841 10.504 1.00 98.88 186 THR A CA 1
ATOM 1494 C C . THR A 1 186 ? 8.522 -11.635 9.545 1.00 98.88 186 THR A C 1
ATOM 1496 O O . THR A 1 186 ? 8.326 -12.840 9.348 1.00 98.88 186 THR A O 1
ATOM 1499 N N . GLY A 1 187 ? 9.469 -10.950 8.893 1.00 98.56 187 GLY A N 1
ATOM 1500 C CA . GLY A 1 187 ? 10.353 -11.535 7.887 1.00 98.56 187 GLY A CA 1
ATOM 1501 C C . GLY A 1 187 ? 9.594 -12.352 6.835 1.00 98.56 187 GLY A C 1
ATOM 1502 O O . GLY A 1 187 ? 8.632 -11.886 6.223 1.00 98.56 187 GLY A O 1
ATOM 1503 N N . VAL A 1 188 ? 9.989 -13.618 6.678 1.00 98.00 188 VAL A N 1
ATOM 1504 C CA . VAL A 1 188 ? 9.404 -14.573 5.716 1.00 98.00 188 VAL A CA 1
ATOM 1505 C C . VAL A 1 188 ? 7.931 -14.927 5.962 1.00 98.00 188 VAL A C 1
ATOM 1507 O O . VAL A 1 188 ? 7.299 -15.529 5.098 1.00 98.00 188 VAL A O 1
ATOM 1510 N N . HIS A 1 189 ? 7.362 -14.566 7.117 1.00 98.75 189 HIS A N 1
ATOM 1511 C CA . HIS A 1 189 ? 5.956 -14.829 7.438 1.00 98.75 189 HIS A CA 1
ATOM 1512 C C . HIS A 1 189 ? 5.004 -13.728 6.946 1.00 98.75 189 HIS A C 1
ATOM 1514 O O . HIS A 1 189 ? 3.787 -13.932 6.968 1.00 98.75 189 HIS A O 1
ATOM 1520 N N . VAL A 1 190 ? 5.527 -12.601 6.443 1.00 98.75 190 VAL A N 1
ATOM 1521 C CA . VAL A 1 190 ? 4.727 -11.553 5.791 1.00 98.75 190 VAL A CA 1
ATOM 1522 C C . VAL A 1 190 ? 4.367 -12.000 4.369 1.00 98.75 190 VAL A C 1
ATOM 1524 O O . VAL A 1 190 ? 5.038 -11.652 3.400 1.00 98.75 190 VAL A O 1
ATOM 1527 N N . THR A 1 191 ? 3.333 -12.834 4.250 1.00 98.75 191 THR A N 1
ATOM 1528 C CA . THR A 1 191 ? 2.863 -13.421 2.983 1.00 98.75 191 THR A CA 1
ATOM 1529 C C . THR A 1 191 ? 1.374 -13.160 2.778 1.00 98.75 191 THR A C 1
ATOM 1531 O O . THR A 1 191 ? 0.609 -13.114 3.745 1.00 98.75 191 THR A O 1
ATOM 1534 N N . ALA A 1 192 ? 0.935 -13.040 1.519 1.00 98.62 192 ALA A N 1
ATOM 1535 C CA . ALA A 1 192 ? -0.488 -12.893 1.202 1.00 98.62 192 ALA A CA 1
ATOM 1536 C C . ALA A 1 192 ? -1.317 -14.072 1.757 1.00 98.62 192 ALA A C 1
ATOM 1538 O O . ALA A 1 192 ? -2.409 -13.873 2.280 1.00 98.62 192 ALA A O 1
ATOM 1539 N N . ALA A 1 193 ? -0.760 -15.290 1.739 1.00 98.62 193 ALA A N 1
ATOM 1540 C CA . ALA A 1 193 ? -1.393 -16.482 2.302 1.00 98.62 193 ALA A CA 1
ATOM 1541 C C . ALA A 1 193 ? -1.666 -16.363 3.816 1.00 98.62 193 ALA A C 1
ATOM 1543 O O . ALA A 1 193 ? -2.785 -16.644 4.250 1.00 98.62 193 ALA A O 1
ATOM 1544 N N . ASN A 1 194 ? -0.690 -15.895 4.607 1.00 98.88 194 ASN A N 1
ATOM 1545 C CA . ASN A 1 194 ? -0.889 -15.663 6.041 1.00 98.88 194 ASN A CA 1
ATOM 1546 C C . ASN A 1 194 ? -1.908 -14.546 6.296 1.00 98.88 194 ASN A C 1
ATOM 1548 O O . ASN A 1 194 ? -2.768 -14.708 7.158 1.00 98.88 194 ASN A O 1
ATOM 1552 N N . LEU A 1 195 ? -1.886 -13.457 5.519 1.00 98.88 195 LEU A N 1
ATOM 1553 C CA . LEU A 1 195 ? -2.887 -12.390 5.631 1.00 98.88 195 LEU A CA 1
ATOM 1554 C C . LEU A 1 195 ? -4.310 -12.906 5.351 1.00 98.88 195 LEU A C 1
ATOM 1556 O O . LEU A 1 195 ? -5.238 -12.621 6.109 1.00 98.88 195 LEU A O 1
ATOM 1560 N N . TYR A 1 196 ? -4.487 -13.720 4.307 1.00 98.88 196 TYR A N 1
ATOM 1561 C CA . TYR A 1 196 ? -5.777 -14.339 3.990 1.00 98.88 196 TYR A CA 1
ATOM 1562 C C . TYR A 1 196 ? -6.256 -15.272 5.113 1.00 98.88 196 TYR A C 1
ATOM 1564 O O . TYR A 1 196 ? -7.429 -15.239 5.486 1.00 98.88 196 TYR A O 1
ATOM 1572 N N . ALA A 1 197 ? -5.356 -16.078 5.684 1.00 98.88 197 ALA A N 1
ATOM 1573 C CA . ALA A 1 197 ? -5.657 -16.949 6.817 1.00 98.88 197 ALA A CA 1
ATOM 1574 C C . ALA A 1 197 ? -6.032 -16.155 8.084 1.00 98.88 197 ALA A C 1
ATOM 1576 O O . ALA A 1 197 ? -7.026 -16.491 8.732 1.00 98.88 197 ALA A O 1
ATOM 1577 N N . VAL A 1 198 ? -5.312 -15.066 8.388 1.00 98.94 198 VAL A N 1
ATOM 1578 C CA . VAL A 1 198 ? -5.609 -14.143 9.498 1.00 98.94 198 VAL A CA 1
ATOM 1579 C C . VAL A 1 198 ? -6.997 -13.531 9.368 1.00 98.94 198 VAL A C 1
ATOM 1581 O O . VAL A 1 198 ? -7.778 -13.607 10.317 1.00 98.94 198 VAL A O 1
ATOM 1584 N N . LEU A 1 199 ? -7.324 -12.963 8.202 1.00 98.88 199 LEU A N 1
ATOM 1585 C CA . LEU A 1 199 ? -8.624 -12.329 7.963 1.00 98.88 199 LEU A CA 1
ATOM 1586 C C . LEU A 1 199 ? -9.775 -13.329 8.119 1.00 98.88 199 LEU A C 1
ATOM 1588 O O . LEU A 1 199 ? -10.809 -12.990 8.690 1.00 98.88 199 LEU A O 1
ATOM 1592 N N . LEU A 1 200 ? -9.585 -14.573 7.668 1.00 98.81 200 LEU A N 1
ATOM 1593 C CA . LEU A 1 200 ? -10.569 -15.654 7.784 1.00 98.81 200 LEU A CA 1
ATOM 1594 C C . LEU A 1 200 ? -10.647 -16.297 9.181 1.00 98.81 200 LEU A C 1
ATOM 1596 O O . LEU A 1 200 ? -11.497 -17.163 9.375 1.00 98.81 200 LEU A O 1
ATOM 1600 N N . GLY A 1 201 ? -9.794 -15.916 10.139 1.00 98.44 201 GLY A N 1
ATOM 1601 C CA . GLY A 1 201 ? -9.731 -16.568 11.454 1.00 98.44 201 GLY A CA 1
ATOM 1602 C C . GLY A 1 201 ? -9.188 -18.007 11.404 1.00 98.44 201 GLY A C 1
ATOM 1603 O O . GLY A 1 201 ? -9.471 -18.811 12.290 1.00 98.44 201 GLY A O 1
ATOM 1604 N N . ASN A 1 202 ? -8.450 -18.377 10.351 1.00 98.06 202 ASN A N 1
ATOM 1605 C CA . ASN A 1 202 ? -8.077 -19.762 10.067 1.00 98.06 202 ASN A CA 1
ATOM 1606 C C . ASN A 1 202 ? -6.630 -20.090 10.470 1.00 98.06 202 ASN A C 1
ATOM 1608 O O . ASN A 1 202 ? -5.733 -20.148 9.628 1.00 98.06 202 ASN A O 1
ATOM 1612 N N . ASN A 1 203 ? -6.436 -20.425 11.748 1.00 95.25 203 ASN A N 1
ATOM 1613 C CA . ASN A 1 203 ? -5.149 -20.879 12.294 1.00 95.25 203 ASN A CA 1
ATOM 1614 C C . ASN A 1 203 ? -4.512 -22.048 11.522 1.00 95.25 203 ASN A C 1
ATOM 1616 O O . ASN A 1 203 ? -3.292 -22.137 11.438 1.00 95.25 203 ASN A O 1
ATOM 1620 N N . SER A 1 204 ? -5.318 -22.950 10.948 1.00 97.25 204 SER A N 1
ATOM 1621 C CA . SER A 1 204 ? -4.807 -24.147 10.260 1.00 97.25 204 SER A CA 1
ATOM 1622 C C . SER A 1 204 ? -4.186 -23.868 8.886 1.00 97.25 204 SER A C 1
ATOM 1624 O O . SER A 1 204 ? -3.508 -24.736 8.341 1.00 97.25 204 SER A O 1
ATOM 1626 N N . ALA A 1 205 ? -4.406 -22.670 8.333 1.00 97.62 205 ALA A N 1
ATOM 1627 C CA . ALA A 1 205 ? -3.856 -22.240 7.048 1.00 97.62 205 ALA A CA 1
ATOM 1628 C C . ALA A 1 205 ? -2.594 -21.364 7.178 1.00 97.62 205 ALA A C 1
ATOM 1630 O O . ALA A 1 205 ? -2.059 -20.929 6.159 1.00 97.62 205 ALA A O 1
ATOM 1631 N N . LEU A 1 206 ? -2.121 -21.099 8.401 1.00 98.06 206 LEU A N 1
ATOM 1632 C CA . LEU A 1 206 ? -0.930 -20.286 8.648 1.00 98.06 206 LEU A CA 1
ATOM 1633 C C . LEU A 1 206 ? 0.369 -21.060 8.393 1.00 98.06 206 LEU A C 1
ATOM 1635 O O . LEU A 1 206 ? 0.524 -22.213 8.797 1.00 98.06 206 LEU A O 1
ATOM 1639 N N . SER A 1 207 ? 1.349 -20.375 7.809 1.00 95.62 207 SER A N 1
ATOM 1640 C CA . SER A 1 207 ? 2.742 -20.807 7.708 1.00 95.62 207 SER A CA 1
ATOM 1641 C C . SER A 1 207 ? 3.628 -19.951 8.625 1.00 95.62 207 SER A C 1
ATOM 1643 O O . SER A 1 207 ? 4.275 -18.991 8.201 1.00 95.62 207 SER A O 1
ATOM 1645 N N . GLY A 1 208 ? 3.662 -20.320 9.909 1.00 96.75 208 GLY A N 1
ATOM 1646 C CA . GLY A 1 208 ? 4.439 -19.642 10.956 1.00 96.75 208 GLY A CA 1
ATOM 1647 C C . GLY A 1 208 ? 3.803 -18.346 11.475 1.00 96.75 208 GLY A C 1
ATOM 1648 O O . GLY A 1 208 ? 2.595 -18.160 11.359 1.00 96.75 208 GLY A O 1
ATOM 1649 N N . GLY A 1 209 ? 4.619 -17.475 12.077 1.00 97.75 209 GLY A N 1
ATOM 1650 C CA . GLY A 1 209 ? 4.145 -16.334 12.874 1.00 97.75 209 GLY A CA 1
ATOM 1651 C C . GLY A 1 209 ? 3.667 -16.726 14.281 1.00 97.75 209 GLY A C 1
ATOM 1652 O O . GLY A 1 209 ? 3.879 -17.854 14.729 1.00 97.75 209 GLY A O 1
ATOM 1653 N N . SER A 1 210 ? 3.022 -15.793 14.987 1.00 98.06 210 SER A N 1
ATOM 1654 C CA . SER A 1 210 ? 2.520 -15.973 16.361 1.00 98.06 210 SER A CA 1
ATOM 1655 C C . SER A 1 210 ? 1.300 -16.891 16.468 1.00 98.06 210 SER A C 1
ATOM 1657 O O . SER A 1 210 ? 0.982 -17.366 17.558 1.00 98.06 210 SER A O 1
ATOM 1659 N N . GLY A 1 211 ? 0.593 -17.125 15.357 1.00 98.31 211 GLY A N 1
ATOM 1660 C CA . GLY A 1 211 ? -0.702 -17.804 15.353 1.00 98.31 211 GLY A CA 1
ATOM 1661 C C . GLY A 1 211 ? -1.892 -16.900 15.699 1.00 98.31 211 GLY A C 1
ATOM 1662 O O . GLY A 1 211 ? -3.007 -17.402 15.812 1.00 98.31 211 GLY A O 1
ATOM 1663 N N . LYS A 1 212 ? -1.695 -15.583 15.875 1.00 98.69 212 LYS A N 1
ATOM 1664 C CA . LYS A 1 212 ? -2.795 -14.632 16.107 1.00 98.69 212 LYS A CA 1
ATOM 1665 C C . LYS A 1 212 ? -3.605 -14.431 14.818 1.00 98.69 212 LYS A C 1
ATOM 1667 O O . LYS A 1 212 ? -3.029 -14.154 13.767 1.00 98.69 212 LYS A O 1
ATOM 1672 N N . VAL A 1 213 ? -4.932 -14.546 14.893 1.00 98.81 213 VAL A N 1
ATOM 1673 C CA . VAL A 1 213 ? -5.874 -14.373 13.767 1.00 98.81 213 VAL A CA 1
ATOM 1674 C C . VAL A 1 213 ? -7.125 -13.615 14.210 1.00 98.81 213 VAL A C 1
ATOM 1676 O O . VAL A 1 213 ? -7.398 -13.510 15.404 1.00 98.81 213 VAL A O 1
ATOM 1679 N N . VAL A 1 214 ? -7.927 -13.141 13.253 1.00 98.62 214 VAL A N 1
ATOM 1680 C CA . VAL A 1 214 ? -9.186 -12.431 13.525 1.00 98.62 214 VAL A CA 1
ATOM 1681 C C . VAL A 1 214 ? -10.332 -13.430 13.753 1.00 98.62 214 VAL A C 1
ATOM 1683 O O . VAL A 1 214 ? -11.175 -13.648 12.875 1.00 98.62 214 VAL A O 1
ATOM 1686 N N . ASP A 1 215 ? -10.380 -14.033 14.946 1.00 97.62 215 ASP A N 1
ATOM 1687 C CA . ASP A 1 215 ? -11.493 -14.887 15.415 1.00 97.62 215 ASP A CA 1
ATOM 1688 C C . ASP A 1 215 ? -12.709 -14.056 15.894 1.00 97.62 215 ASP A C 1
ATOM 1690 O O . ASP A 1 215 ? -13.297 -14.270 16.960 1.00 97.62 215 ASP A O 1
ATOM 1694 N N . SER A 1 216 ? -13.084 -13.069 15.085 1.00 98.25 216 SER A N 1
ATOM 1695 C CA . SER A 1 216 ? -14.167 -12.125 15.353 1.00 98.25 216 SER A CA 1
ATOM 1696 C C . SER A 1 216 ? -15.559 -12.772 15.320 1.00 98.25 216 SER A C 1
ATOM 1698 O O . SER A 1 216 ? -15.791 -13.787 14.657 1.00 98.25 216 SER A O 1
ATOM 1700 N N . LYS A 1 217 ? -16.506 -12.182 16.053 1.00 98.00 217 LYS A N 1
ATOM 1701 C CA . LYS A 1 217 ? -17.902 -12.635 16.204 1.00 98.00 217 LYS A CA 1
ATOM 1702 C C . LYS A 1 217 ? -18.883 -11.689 15.476 1.00 98.00 217 LYS A C 1
ATOM 1704 O O . LYS A 1 217 ? -18.491 -10.592 15.093 1.00 98.00 217 LYS A O 1
ATOM 1709 N N . PRO A 1 218 ? -20.170 -12.049 15.286 1.00 97.94 218 PRO A N 1
ATOM 1710 C CA . PRO A 1 218 ? -21.098 -11.274 14.445 1.00 97.94 218 PRO A CA 1
ATOM 1711 C C . PRO A 1 218 ? -21.340 -9.808 14.846 1.00 97.94 218 PRO A C 1
ATOM 1713 O O . PRO A 1 218 ? -21.766 -9.022 14.010 1.00 97.94 218 PRO A O 1
ATOM 1716 N N . ASN A 1 219 ? -21.079 -9.428 16.102 1.00 97.25 219 ASN A N 1
ATOM 1717 C CA . ASN A 1 219 ? -21.227 -8.046 16.583 1.00 97.25 219 ASN A CA 1
ATOM 1718 C C . ASN A 1 219 ? -19.913 -7.242 16.546 1.00 97.25 219 ASN A C 1
ATOM 1720 O O . ASN A 1 219 ? -19.928 -6.040 16.815 1.00 97.25 219 ASN A O 1
ATOM 1724 N N . ASP A 1 220 ? -18.790 -7.897 16.253 1.00 98.44 220 ASP A N 1
ATOM 1725 C CA . ASP A 1 220 ? -17.452 -7.309 16.278 1.00 98.44 220 ASP A CA 1
ATOM 1726 C C . ASP A 1 220 ? -17.214 -6.407 15.060 1.00 98.44 220 ASP A C 1
ATOM 1728 O O . ASP A 1 220 ? -17.807 -6.602 13.996 1.00 98.44 220 ASP A O 1
ATOM 1732 N N . ARG A 1 221 ? -16.302 -5.442 15.194 1.00 98.69 221 ARG A N 1
ATOM 1733 C CA . ARG A 1 221 ? -15.855 -4.579 14.090 1.00 98.69 221 ARG A CA 1
ATOM 1734 C C . ARG A 1 221 ? -14.396 -4.832 13.761 1.00 98.69 221 ARG A C 1
ATOM 1736 O O . ARG A 1 221 ? -13.605 -5.133 14.652 1.00 98.69 221 ARG A O 1
ATOM 1743 N N . ILE A 1 222 ? -14.050 -4.696 12.483 1.00 98.94 222 ILE A N 1
ATOM 1744 C CA . ILE A 1 222 ? -12.690 -4.928 11.981 1.00 98.94 222 ILE A CA 1
ATOM 1745 C C . ILE A 1 222 ? -12.174 -3.659 11.297 1.00 98.94 222 ILE A C 1
ATOM 1747 O O . ILE A 1 222 ? -12.833 -3.124 10.406 1.00 98.94 222 ILE A O 1
ATOM 1751 N N . PHE A 1 223 ? -10.983 -3.208 11.682 1.00 98.94 223 PHE A N 1
ATOM 1752 C CA . PHE A 1 223 ? -10.219 -2.179 10.978 1.00 98.94 223 PHE A CA 1
ATOM 1753 C C . PHE A 1 223 ? -8.993 -2.810 10.301 1.00 98.94 223 PHE A C 1
ATOM 1755 O O . PHE A 1 223 ? -8.126 -3.369 10.968 1.00 98.94 223 PHE A O 1
ATO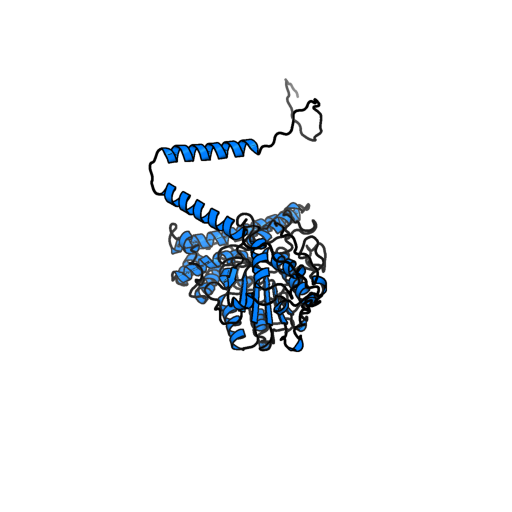M 1762 N N . LEU A 1 224 ? -8.917 -2.756 8.974 1.00 98.94 224 LEU A N 1
ATOM 1763 C CA . LEU A 1 224 ? -7.758 -3.221 8.210 1.00 98.94 224 LEU A CA 1
ATOM 1764 C C . LEU A 1 224 ? -7.017 -2.004 7.657 1.00 98.94 224 LEU A C 1
ATOM 1766 O O . LEU A 1 224 ? -7.607 -1.213 6.926 1.00 98.94 224 LEU A O 1
ATOM 1770 N N . PHE A 1 225 ? -5.730 -1.880 7.962 1.00 99.00 225 PHE A N 1
ATOM 1771 C CA . PHE A 1 225 ? -4.860 -0.868 7.370 1.00 99.00 225 PHE A CA 1
ATOM 1772 C C . PHE A 1 225 ? -3.680 -1.532 6.664 1.00 99.00 225 PHE A C 1
ATOM 1774 O O . PHE A 1 225 ? -3.026 -2.421 7.213 1.00 99.00 225 PHE A O 1
ATOM 1781 N N . TYR A 1 226 ? -3.427 -1.097 5.435 1.00 98.94 226 TYR A N 1
ATOM 1782 C CA . TYR A 1 226 ? -2.330 -1.547 4.591 1.00 98.94 226 TYR A CA 1
ATOM 1783 C C . TYR A 1 226 ? -1.518 -0.333 4.121 1.00 98.94 226 TYR A C 1
ATOM 1785 O O . TYR A 1 226 ? -2.118 0.631 3.648 1.00 98.94 226 TYR A O 1
ATOM 1793 N N . SER A 1 227 ? -0.186 -0.406 4.210 1.00 98.88 227 SER A N 1
ATOM 1794 C CA . SER A 1 227 ? 0.756 0.559 3.623 1.00 98.88 227 SER A CA 1
ATOM 1795 C C . SER A 1 227 ? 1.864 -0.175 2.858 1.00 98.88 227 SER A C 1
ATOM 1797 O O . SER A 1 227 ? 2.615 -0.967 3.439 1.00 98.88 227 SER A O 1
ATOM 1799 N N . ASP A 1 228 ? 1.934 0.032 1.539 1.00 96.75 228 ASP A N 1
ATOM 1800 C CA . ASP A 1 228 ? 3.057 -0.391 0.692 1.00 96.75 228 ASP A CA 1
ATOM 1801 C C . ASP A 1 228 ? 3.079 0.315 -0.680 1.00 96.75 228 ASP A C 1
ATOM 1803 O O . ASP A 1 228 ? 2.207 1.104 -1.020 1.00 96.75 228 ASP A O 1
ATOM 1807 N N . HIS A 1 229 ? 4.023 -0.083 -1.535 1.00 97.94 229 HIS A N 1
ATOM 1808 C CA . HIS A 1 229 ? 3.915 -0.013 -2.985 1.00 97.94 229 HIS A CA 1
ATOM 1809 C C . HIS A 1 229 ? 2.686 -0.766 -3.514 1.00 97.94 229 HIS A C 1
ATOM 1811 O O . HIS A 1 229 ? 2.293 -1.824 -3.020 1.00 97.94 229 HIS A O 1
ATOM 1817 N N . GLY A 1 230 ? 2.159 -0.285 -4.638 1.00 98.31 230 GLY A N 1
ATOM 1818 C CA . GLY A 1 230 ? 1.096 -0.959 -5.381 1.00 98.31 230 GLY A CA 1
ATOM 1819 C C . GLY A 1 230 ? 1.332 -0.976 -6.883 1.00 98.31 230 GLY A C 1
ATOM 1820 O O . GLY A 1 230 ? 2.369 -0.546 -7.404 1.00 98.31 230 GLY A O 1
ATOM 1821 N N . GLY A 1 231 ? 0.337 -1.481 -7.590 1.00 98.50 231 GLY A N 1
ATOM 1822 C CA . GLY A 1 231 ? 0.170 -1.351 -9.025 1.00 98.50 231 GLY A CA 1
ATOM 1823 C C . GLY A 1 231 ? -1.282 -1.628 -9.405 1.00 98.50 231 GLY A C 1
ATOM 1824 O O . GLY A 1 231 ? -2.073 -2.053 -8.561 1.00 98.50 231 GLY A O 1
ATOM 1825 N N . PRO A 1 232 ? -1.659 -1.452 -10.679 1.00 98.75 232 PRO A N 1
ATOM 1826 C CA . PRO A 1 232 ? -3.017 -1.726 -11.127 1.00 98.75 232 PRO A CA 1
ATOM 1827 C C . PRO A 1 232 ? -3.474 -3.153 -10.755 1.00 98.75 232 PRO A C 1
ATOM 1829 O O . PRO A 1 232 ? -2.991 -4.133 -11.312 1.00 98.75 232 PRO A O 1
ATOM 1832 N N . GLY A 1 233 ? -4.427 -3.280 -9.827 1.00 98.69 233 GLY A N 1
ATOM 1833 C CA . GLY A 1 233 ? -5.012 -4.547 -9.374 1.00 98.69 233 GLY A CA 1
ATOM 1834 C C . GLY A 1 233 ? -4.119 -5.407 -8.468 1.00 98.69 233 GLY A C 1
ATOM 1835 O O . GLY A 1 233 ? -4.459 -6.570 -8.229 1.00 98.69 233 GLY A O 1
ATOM 1836 N N . VAL A 1 234 ? -2.996 -4.872 -7.975 1.00 98.88 234 VAL A N 1
ATOM 1837 C CA . VAL A 1 234 ? -2.006 -5.605 -7.170 1.00 98.88 234 VAL A CA 1
ATOM 1838 C C . VAL A 1 234 ? -1.449 -4.743 -6.029 1.00 98.88 234 VAL A C 1
ATOM 1840 O O . VAL A 1 234 ? -1.149 -3.565 -6.211 1.00 98.88 234 VAL A O 1
ATOM 1843 N N . LEU A 1 235 ? -1.287 -5.346 -4.855 1.00 98.81 235 LEU A N 1
ATOM 1844 C CA . LEU A 1 235 ? -0.592 -4.770 -3.704 1.00 98.81 235 LEU A CA 1
ATOM 1845 C C . LEU A 1 235 ? 0.662 -5.599 -3.410 1.00 98.81 235 LEU A C 1
ATOM 1847 O O . LEU A 1 235 ? 0.638 -6.830 -3.532 1.00 98.81 235 LEU A O 1
ATOM 1851 N N . GLY A 1 236 ? 1.759 -4.937 -3.043 1.00 98.44 236 GLY A N 1
ATOM 1852 C CA . GLY A 1 236 ? 3.019 -5.614 -2.759 1.00 98.44 236 GLY A CA 1
ATOM 1853 C C . GLY A 1 236 ? 2.965 -6.528 -1.528 1.00 98.44 236 GLY A C 1
ATOM 1854 O O . GLY A 1 236 ? 2.049 -6.488 -0.707 1.00 98.44 236 GLY A O 1
ATOM 1855 N N . MET A 1 237 ? 3.956 -7.406 -1.423 1.00 98.31 237 MET A N 1
ATOM 1856 C CA . MET A 1 237 ? 4.273 -8.183 -0.224 1.00 98.31 237 MET A CA 1
ATOM 1857 C C . MET A 1 237 ? 5.798 -8.360 -0.190 1.00 98.31 237 MET A C 1
ATOM 1859 O O . MET A 1 237 ? 6.396 -8.494 -1.264 1.00 98.31 237 MET A O 1
ATOM 1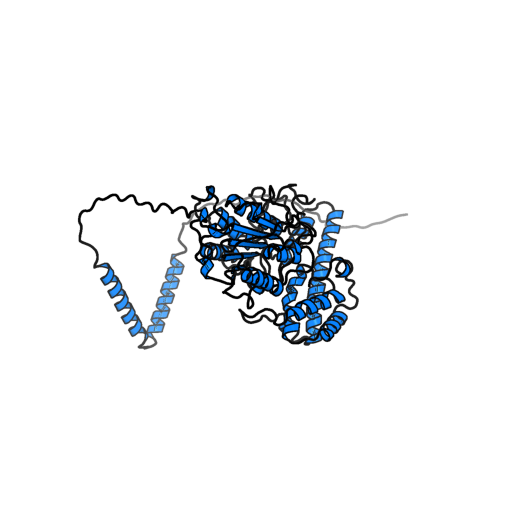863 N N . PRO A 1 238 ? 6.451 -8.443 0.988 1.00 96.88 238 PRO A N 1
ATOM 1864 C CA . PRO A 1 238 ? 7.906 -8.590 1.049 1.00 96.88 238 PRO A CA 1
ATOM 1865 C C . PRO A 1 238 ? 8.362 -9.963 0.546 1.00 96.88 238 PRO A C 1
ATOM 1867 O O . PRO A 1 238 ? 9.501 -10.137 0.123 1.00 96.88 238 PRO A O 1
ATOM 1870 N N . ASN A 1 239 ? 7.456 -10.943 0.605 1.00 97.31 239 ASN A N 1
ATOM 1871 C CA . ASN A 1 239 ? 7.657 -12.312 0.164 1.00 97.31 239 ASN A CA 1
ATOM 1872 C C . ASN A 1 239 ? 6.613 -12.638 -0.907 1.00 97.31 239 ASN A C 1
ATOM 1874 O O . ASN A 1 239 ? 5.414 -12.464 -0.679 1.00 97.31 239 ASN A O 1
ATOM 1878 N N . LEU A 1 240 ? 7.078 -13.116 -2.060 1.00 96.56 240 LEU A N 1
ATOM 1879 C CA . LEU A 1 240 ? 6.241 -13.401 -3.224 1.00 96.56 240 LEU A CA 1
ATOM 1880 C C . LEU A 1 240 ? 5.365 -14.661 -3.024 1.00 96.56 240 LEU A C 1
ATOM 1882 O O . LEU A 1 240 ? 5.761 -15.570 -2.288 1.00 96.56 240 LEU A O 1
ATOM 1886 N N . PRO A 1 241 ? 4.200 -14.770 -3.698 1.00 98.12 241 PRO A N 1
ATOM 1887 C CA . PRO A 1 241 ? 3.625 -13.819 -4.658 1.00 98.12 241 PRO A CA 1
ATOM 1888 C C . PRO A 1 241 ? 2.966 -12.598 -3.997 1.00 98.12 241 PRO A C 1
ATOM 1890 O O . PRO A 1 241 ? 2.656 -12.600 -2.804 1.00 98.12 241 PRO A O 1
ATOM 1893 N N . PHE A 1 242 ? 2.721 -11.561 -4.801 1.00 98.62 242 PHE A N 1
ATOM 1894 C CA . PHE A 1 242 ? 1.988 -10.363 -4.390 1.00 98.62 242 PHE A CA 1
ATOM 1895 C C . PHE A 1 242 ? 0.490 -10.633 -4.146 1.00 98.62 242 PHE A C 1
ATOM 1897 O O . PHE A 1 242 ? -0.055 -11.673 -4.529 1.00 98.62 242 PHE A O 1
ATOM 1904 N N . LEU A 1 243 ? -0.192 -9.675 -3.513 1.00 98.50 243 LEU A N 1
ATOM 1905 C CA . LEU A 1 243 ? -1.630 -9.722 -3.248 1.00 98.50 243 LEU A CA 1
ATOM 1906 C C . LEU A 1 243 ? -2.394 -9.200 -4.472 1.00 98.50 243 LEU A C 1
ATOM 1908 O O . LEU A 1 243 ? -2.287 -8.029 -4.828 1.00 98.50 243 LEU A O 1
ATOM 1912 N N . TYR A 1 244 ? -3.198 -10.056 -5.107 1.00 98.81 244 TYR A N 1
ATOM 1913 C CA . TYR A 1 244 ? -4.047 -9.668 -6.240 1.00 98.81 244 TYR A CA 1
ATOM 1914 C C . TYR A 1 244 ? -5.461 -9.337 -5.771 1.00 98.81 244 TYR A C 1
ATOM 1916 O O . TYR A 1 244 ? -6.056 -10.073 -4.980 1.00 98.81 244 TYR A O 1
ATOM 1924 N N . ALA A 1 245 ? -6.021 -8.257 -6.314 1.00 98.75 245 ALA A N 1
ATOM 1925 C CA . ALA A 1 245 ? -7.295 -7.685 -5.886 1.00 98.75 245 ALA A CA 1
ATOM 1926 C C . ALA A 1 245 ? -8.456 -8.695 -5.832 1.00 98.75 245 ALA A C 1
ATOM 1928 O O . ALA A 1 245 ? -9.227 -8.710 -4.874 1.00 98.75 245 ALA A O 1
ATOM 1929 N N . MET A 1 246 ? -8.553 -9.588 -6.822 1.00 98.44 246 MET A N 1
ATOM 1930 C CA . MET A 1 246 ? -9.617 -10.595 -6.878 1.00 98.44 246 MET A CA 1
ATOM 1931 C C . MET A 1 246 ? -9.486 -11.675 -5.790 1.00 98.44 246 MET A C 1
ATOM 1933 O O . MET A 1 246 ? -10.493 -12.054 -5.195 1.00 98.44 246 MET A O 1
ATOM 1937 N N . ASP A 1 247 ? -8.267 -12.127 -5.464 1.00 98.62 247 ASP A N 1
ATOM 1938 C CA . ASP A 1 247 ? -8.057 -13.088 -4.367 1.00 98.62 247 ASP A CA 1
ATOM 1939 C C . ASP A 1 247 ? -8.474 -12.466 -3.025 1.00 98.62 247 ASP A C 1
ATOM 1941 O O . ASP A 1 247 ? -9.149 -13.098 -2.209 1.00 98.62 247 ASP A O 1
ATOM 1945 N N . PHE A 1 248 ? -8.077 -11.208 -2.813 1.00 98.81 248 PHE A N 1
ATOM 1946 C CA . PHE A 1 248 ? -8.375 -10.453 -1.603 1.00 98.81 248 PHE A CA 1
ATOM 1947 C C . PHE A 1 248 ? -9.878 -10.186 -1.463 1.00 98.81 248 PHE A C 1
ATOM 1949 O O . PHE A 1 248 ? -10.456 -10.462 -0.412 1.00 98.81 248 PHE A O 1
ATOM 1956 N N . LEU A 1 249 ? -10.553 -9.772 -2.538 1.00 98.75 249 LEU A N 1
ATOM 1957 C CA . LEU A 1 249 ? -12.009 -9.639 -2.553 1.00 98.75 249 LEU A CA 1
ATOM 1958 C C . LEU A 1 249 ? -12.719 -10.974 -2.262 1.00 98.75 249 LEU A C 1
ATOM 1960 O O . LEU A 1 249 ? -13.716 -10.991 -1.540 1.00 98.75 249 LEU A O 1
ATOM 1964 N N . ASP A 1 250 ? -12.224 -12.099 -2.779 1.00 98.81 250 ASP A N 1
ATOM 1965 C CA . ASP A 1 250 ? -12.801 -13.413 -2.475 1.00 98.81 250 ASP A CA 1
ATOM 1966 C C . ASP A 1 250 ? -12.588 -13.828 -1.010 1.00 98.81 250 ASP A C 1
ATOM 1968 O O . ASP A 1 250 ? -13.443 -14.505 -0.433 1.00 98.81 250 ASP A O 1
ATOM 1972 N N . VAL A 1 251 ? -11.500 -13.388 -0.371 1.00 98.88 251 VAL A N 1
ATOM 1973 C CA . VAL A 1 251 ? -11.305 -13.505 1.084 1.00 98.88 251 VAL A CA 1
ATOM 1974 C C . VAL A 1 251 ? -12.316 -12.646 1.848 1.00 98.88 251 VAL A C 1
ATOM 1976 O O . VAL A 1 251 ? -12.965 -13.160 2.760 1.00 98.88 251 VAL A O 1
ATOM 1979 N N . LEU A 1 252 ? -12.534 -11.390 1.443 1.00 98.88 252 LEU A N 1
ATOM 1980 C CA . LEU A 1 252 ? -13.534 -10.507 2.059 1.00 98.88 252 LEU A CA 1
ATOM 1981 C C . LEU A 1 252 ? -14.964 -11.066 1.924 1.00 98.88 252 LEU A C 1
ATOM 1983 O O . LEU A 1 252 ? -15.714 -11.096 2.903 1.00 98.88 252 LEU A O 1
ATOM 1987 N N . LYS A 1 253 ? -15.325 -11.603 0.750 1.00 98.88 253 LYS A N 1
ATOM 1988 C CA . LYS A 1 253 ? -16.606 -12.298 0.520 1.00 98.88 253 LYS A CA 1
ATOM 1989 C C . LYS A 1 253 ? -16.762 -13.536 1.404 1.00 98.88 253 LYS A C 1
ATOM 1991 O O . LYS A 1 253 ? -17.825 -13.729 1.986 1.00 98.88 253 LYS A O 1
ATOM 1996 N N . LYS A 1 254 ? -15.717 -14.361 1.554 1.00 98.81 254 LYS A N 1
ATOM 1997 C CA . LYS A 1 254 ? -15.728 -15.525 2.465 1.00 98.81 254 LYS A CA 1
ATOM 1998 C C . LYS A 1 254 ? -15.884 -15.098 3.928 1.00 98.81 254 LYS A C 1
ATOM 2000 O O . LYS A 1 254 ? -16.681 -15.695 4.648 1.00 98.81 254 LYS A O 1
ATOM 2005 N N . LYS A 1 255 ? -15.183 -14.041 4.351 1.00 98.75 255 LYS A N 1
ATOM 2006 C CA . LYS A 1 255 ? -15.284 -13.466 5.703 1.00 98.75 255 LYS A CA 1
ATOM 2007 C C . LYS A 1 255 ? -16.695 -12.938 5.988 1.00 98.75 255 LYS A C 1
ATOM 2009 O O . LYS A 1 255 ? -17.208 -13.163 7.085 1.00 98.75 255 LYS A O 1
ATOM 2014 N N . HIS A 1 256 ? -17.335 -12.304 4.999 1.00 98.75 256 HIS A N 1
ATOM 2015 C CA . HIS A 1 256 ? -18.733 -11.863 5.070 1.00 98.75 256 HIS A CA 1
ATOM 2016 C C . HIS A 1 256 ? -19.713 -13.042 5.133 1.00 98.75 256 HIS A C 1
ATOM 2018 O O . HIS A 1 256 ? -20.566 -13.086 6.012 1.00 98.75 256 HIS A O 1
ATOM 2024 N N . ALA A 1 257 ? -19.559 -14.038 4.254 1.00 98.75 257 ALA A N 1
ATOM 2025 C CA . ALA A 1 257 ? -20.420 -15.223 4.215 1.00 98.75 257 ALA A CA 1
ATOM 2026 C C . ALA A 1 257 ? -20.364 -16.059 5.510 1.00 98.75 257 ALA A C 1
ATOM 2028 O O . ALA A 1 257 ? -21.326 -16.748 5.839 1.00 98.75 257 ALA A O 1
ATOM 2029 N N . ALA A 1 258 ? -19.266 -15.971 6.269 1.00 98.50 258 ALA A N 1
ATOM 2030 C CA . ALA A 1 258 ? -19.147 -16.552 7.605 1.00 98.50 258 ALA A CA 1
ATOM 2031 C C . ALA A 1 258 ? -19.925 -15.784 8.700 1.00 98.50 258 ALA A C 1
ATOM 2033 O O . ALA A 1 258 ? -19.977 -16.248 9.836 1.00 98.50 258 ALA A O 1
ATOM 2034 N N . GLY A 1 259 ? -20.488 -14.605 8.399 1.00 98.19 259 GLY A N 1
ATOM 2035 C CA . GLY A 1 259 ? -21.257 -13.779 9.340 1.00 98.19 259 GLY A CA 1
ATOM 2036 C C . GLY A 1 259 ? -20.458 -13.303 10.558 1.00 98.19 259 GLY A C 1
ATOM 2037 O O . GLY A 1 259 ? -21.035 -13.039 11.606 1.00 98.19 259 GLY A O 1
ATOM 2038 N N . SER A 1 260 ? -19.127 -13.257 10.456 1.00 97.69 260 SER A N 1
ATOM 2039 C CA . SER A 1 260 ? -18.217 -13.153 11.612 1.00 97.69 260 SER A CA 1
ATOM 2040 C C . SER A 1 260 ? -17.750 -11.726 11.933 1.00 97.69 260 SER A C 1
ATOM 2042 O O . SER A 1 260 ? -16.702 -11.545 12.544 1.00 97.69 260 SER A O 1
ATOM 2044 N N . TYR A 1 261 ? -18.493 -10.712 11.496 1.00 98.62 261 TYR A N 1
ATOM 2045 C CA . TYR A 1 261 ? -18.323 -9.306 11.874 1.00 98.62 261 TYR A CA 1
ATOM 2046 C C . TYR A 1 261 ? -19.615 -8.543 11.562 1.00 98.62 261 TYR A C 1
ATOM 2048 O O . TYR A 1 261 ? -20.409 -8.984 10.727 1.00 98.62 261 TYR A O 1
ATOM 2056 N N . LYS A 1 262 ? -19.796 -7.390 12.208 1.00 98.38 262 LYS A N 1
ATOM 2057 C CA . LYS A 1 262 ? -20.902 -6.468 11.950 1.00 98.38 262 LYS A CA 1
ATOM 2058 C C . LYS A 1 262 ? -20.597 -5.594 10.735 1.00 98.38 262 LYS A C 1
ATOM 2060 O O . LYS A 1 262 ? -21.286 -5.675 9.721 1.00 98.38 262 LYS A O 1
ATOM 2065 N N . GLU A 1 263 ? -19.540 -4.793 10.855 1.00 98.69 263 GLU A N 1
ATOM 2066 C CA . GLU A 1 263 ? -19.038 -3.858 9.845 1.00 98.69 263 GLU A CA 1
ATOM 2067 C C . GLU A 1 263 ? -17.495 -3.863 9.829 1.00 98.69 263 GLU A C 1
ATOM 2069 O O . GLU A 1 263 ? -16.847 -4.173 10.836 1.00 98.69 263 GLU A O 1
ATOM 2074 N N . MET A 1 264 ? -16.901 -3.530 8.683 1.00 98.88 264 MET A N 1
ATOM 2075 C CA . MET A 1 264 ? -15.450 -3.459 8.483 1.00 98.88 264 MET A CA 1
ATOM 2076 C C . MET A 1 264 ? -15.063 -2.159 7.769 1.00 98.88 264 MET A C 1
ATOM 2078 O O . MET A 1 264 ? -15.732 -1.747 6.822 1.00 98.88 264 MET A O 1
ATOM 2082 N N . VAL A 1 265 ? -13.953 -1.552 8.185 1.00 98.94 265 VAL A N 1
ATOM 2083 C CA . VAL A 1 265 ? -13.321 -0.411 7.505 1.00 98.94 265 VAL A CA 1
ATOM 2084 C C . VAL A 1 265 ? -11.938 -0.835 7.012 1.00 98.94 265 VAL A C 1
ATOM 2086 O O . VAL A 1 265 ? -11.185 -1.458 7.761 1.00 98.94 265 VAL A O 1
ATOM 2089 N N . ILE A 1 266 ? -11.615 -0.524 5.754 1.00 98.94 266 ILE A N 1
ATOM 2090 C CA . ILE A 1 266 ? -10.335 -0.857 5.113 1.00 98.94 266 ILE A CA 1
ATOM 2091 C C . ILE A 1 266 ? -9.673 0.414 4.576 1.00 98.94 266 ILE A C 1
ATOM 2093 O O . ILE A 1 266 ? -10.233 1.068 3.697 1.00 98.94 266 ILE A O 1
ATOM 2097 N N . TYR A 1 267 ? -8.479 0.740 5.065 1.00 98.94 267 TYR A N 1
ATOM 2098 C CA . TYR A 1 267 ? -7.644 1.847 4.588 1.00 98.94 267 TYR A CA 1
ATOM 2099 C C . TYR A 1 267 ? -6.441 1.285 3.819 1.00 98.94 267 TYR A C 1
ATOM 2101 O O . TYR A 1 267 ? -5.740 0.410 4.330 1.00 98.94 267 TYR A O 1
ATOM 2109 N N . VAL A 1 268 ? -6.196 1.776 2.600 1.00 98.94 268 VAL A N 1
ATOM 2110 C CA . VAL A 1 268 ? -5.094 1.300 1.740 1.00 98.94 268 VAL A CA 1
ATOM 2111 C C . VAL A 1 268 ? -4.235 2.463 1.248 1.00 98.94 268 VAL A C 1
ATOM 2113 O O . VAL A 1 268 ? -4.649 3.224 0.374 1.00 98.94 268 VAL A O 1
ATOM 2116 N N . GLU A 1 269 ? -3.020 2.553 1.781 1.00 98.88 269 GLU A N 1
ATOM 2117 C CA . GLU A 1 269 ? -1.916 3.332 1.226 1.00 98.88 269 GLU A CA 1
ATOM 2118 C C . GLU A 1 269 ? -1.157 2.473 0.205 1.00 98.88 269 GLU A C 1
ATOM 2120 O O . GLU A 1 269 ? -0.525 1.485 0.579 1.00 98.88 269 GLU A O 1
ATOM 2125 N N . ALA A 1 270 ? -1.297 2.817 -1.081 1.00 98.81 270 ALA A N 1
ATOM 2126 C CA . ALA A 1 270 ? -0.486 2.296 -2.182 1.00 98.81 270 ALA A CA 1
ATOM 2127 C C . ALA A 1 270 ? -0.711 3.056 -3.501 1.00 98.81 270 ALA A C 1
ATOM 2129 O O . ALA A 1 270 ? -1.757 3.686 -3.718 1.00 98.81 270 ALA A O 1
ATOM 2130 N N . CYS A 1 271 ? 0.242 2.912 -4.430 1.00 98.44 271 CYS A N 1
ATOM 2131 C CA . CYS A 1 271 ? 0.099 3.320 -5.829 1.00 98.44 271 CYS A CA 1
ATOM 2132 C C . CYS A 1 271 ? -1.083 2.618 -6.505 1.00 98.44 271 CYS A C 1
ATOM 2134 O O . CYS A 1 271 ? -1.252 1.406 -6.367 1.00 98.44 271 CYS A O 1
ATOM 2136 N N . GLU A 1 272 ? -1.864 3.375 -7.275 1.00 98.69 272 GLU A N 1
ATOM 2137 C CA . GLU A 1 272 ? -3.042 2.913 -8.006 1.00 98.69 272 GLU A CA 1
ATOM 2138 C C . GLU A 1 272 ? -4.071 2.153 -7.134 1.00 98.69 272 GLU A C 1
ATOM 2140 O O . GLU A 1 272 ? -4.833 1.325 -7.643 1.00 98.69 272 GLU A O 1
ATOM 2145 N N . SER A 1 273 ? -4.116 2.416 -5.821 1.00 98.81 273 SER A N 1
ATOM 2146 C CA . SER A 1 273 ? -4.822 1.592 -4.820 1.00 98.81 273 SER A CA 1
ATOM 2147 C C . SER A 1 273 ? -6.329 1.469 -5.061 1.00 98.81 273 SER A C 1
ATOM 2149 O O . SER A 1 273 ? -6.908 0.416 -4.784 1.00 98.81 273 SER A O 1
ATOM 2151 N N . GLY A 1 274 ? -6.968 2.467 -5.679 1.00 98.69 274 GLY A N 1
ATOM 2152 C CA . GLY A 1 274 ? -8.369 2.375 -6.107 1.00 98.69 274 GLY A CA 1
ATOM 2153 C C . GLY A 1 274 ? -8.659 1.190 -7.045 1.00 98.69 274 GLY A C 1
ATOM 2154 O O . GLY A 1 274 ? -9.726 0.576 -6.976 1.00 98.69 274 GLY A O 1
ATOM 2155 N N . SER A 1 275 ? -7.678 0.772 -7.853 1.00 98.81 275 SER A N 1
ATOM 2156 C CA . SER A 1 275 ? -7.800 -0.366 -8.783 1.00 98.81 275 SER A CA 1
ATOM 2157 C C . SER A 1 275 ? -7.947 -1.733 -8.098 1.00 98.81 275 SER A C 1
ATOM 2159 O O . SER A 1 275 ? -8.294 -2.713 -8.759 1.00 98.81 275 SER A O 1
ATOM 2161 N N . VAL A 1 276 ? -7.706 -1.805 -6.784 1.00 98.81 276 VAL A N 1
ATOM 2162 C CA . VAL A 1 276 ? -7.912 -3.007 -5.961 1.00 98.81 276 VAL A CA 1
ATOM 2163 C C . VAL A 1 276 ? -9.401 -3.242 -5.663 1.00 98.81 276 VAL A C 1
ATOM 2165 O O . VAL A 1 276 ? -9.798 -4.350 -5.313 1.00 98.81 276 VAL A O 1
ATOM 2168 N N . PHE A 1 277 ? -10.248 -2.224 -5.835 1.00 98.81 277 PHE A N 1
ATOM 2169 C CA . PHE A 1 277 ? -11.672 -2.276 -5.487 1.00 98.81 277 PHE A CA 1
ATOM 2170 C C . PHE A 1 277 ? -12.586 -1.859 -6.641 1.00 98.81 277 PHE A C 1
ATOM 2172 O O . PHE A 1 277 ? -13.732 -2.310 -6.722 1.00 98.81 277 PHE A O 1
ATOM 2179 N N . GLU A 1 278 ? -12.098 -1.016 -7.548 1.00 98.56 278 GLU A N 1
ATOM 2180 C CA . GLU A 1 278 ? -12.882 -0.467 -8.647 1.00 98.56 278 GLU A CA 1
ATOM 2181 C C . GLU A 1 278 ? -13.443 -1.557 -9.577 1.00 98.56 278 GLU A C 1
ATOM 2183 O O . GLU A 1 278 ? -12.746 -2.467 -10.023 1.00 98.56 278 GLU A O 1
ATOM 2188 N N . GLY A 1 279 ? -14.757 -1.498 -9.809 1.00 98.31 279 GLY A N 1
ATOM 2189 C CA . GLY A 1 279 ? -15.506 -2.463 -10.618 1.00 98.31 279 GLY A CA 1
ATOM 2190 C C . GLY A 1 279 ? -15.648 -3.879 -10.053 1.00 98.31 279 GLY A C 1
ATOM 2191 O O . GLY A 1 279 ? -16.397 -4.664 -10.632 1.00 98.31 279 GLY A O 1
ATOM 2192 N N . ILE A 1 280 ? -14.999 -4.211 -8.929 1.00 98.38 280 ILE A N 1
ATOM 2193 C CA . ILE A 1 280 ? -15.123 -5.533 -8.289 1.00 98.38 280 ILE A CA 1
ATOM 2194 C C . ILE A 1 280 ? -15.755 -5.492 -6.893 1.00 98.38 280 ILE A C 1
ATOM 2196 O O . ILE A 1 280 ? -16.427 -6.452 -6.519 1.00 98.38 280 ILE A O 1
ATOM 2200 N N . MET A 1 281 ? -15.584 -4.408 -6.130 1.00 98.56 281 MET A N 1
ATOM 2201 C CA . MET A 1 281 ? -16.044 -4.300 -4.742 1.00 98.56 281 MET A CA 1
ATOM 2202 C C . MET A 1 281 ? -17.563 -4.051 -4.654 1.00 98.56 281 MET A C 1
ATOM 2204 O O . MET A 1 281 ? -18.027 -2.964 -5.017 1.00 98.56 281 MET A O 1
ATOM 2208 N N . PRO A 1 282 ? -18.364 -5.012 -4.156 1.00 98.06 282 PRO A N 1
ATOM 2209 C CA . PRO A 1 282 ? -19.804 -4.839 -4.014 1.00 98.06 282 PRO A CA 1
ATOM 2210 C C . PRO A 1 282 ? -20.149 -4.056 -2.733 1.00 98.06 282 PRO A C 1
ATOM 2212 O O . PRO A 1 282 ? -19.320 -3.872 -1.839 1.00 98.06 282 PRO A O 1
ATOM 2215 N N . LYS A 1 283 ? -21.391 -3.566 -2.643 1.00 98.31 283 LYS A N 1
ATOM 2216 C CA . LYS A 1 283 ? -21.836 -2.642 -1.578 1.00 98.31 283 LYS A CA 1
ATOM 2217 C C . LYS A 1 283 ? -22.562 -3.315 -0.409 1.00 98.31 283 LYS A C 1
ATOM 2219 O O . LYS A 1 283 ? -22.891 -2.644 0.560 1.00 98.31 283 LYS A O 1
ATOM 2224 N N . ASP A 1 284 ? -22.825 -4.613 -0.501 1.00 98.25 284 ASP A N 1
ATOM 2225 C CA . ASP A 1 284 ? -23.643 -5.404 0.426 1.00 98.25 284 ASP A CA 1
ATOM 2226 C C . ASP A 1 284 ? -22.827 -6.221 1.444 1.00 98.25 284 ASP A C 1
ATOM 2228 O O . ASP A 1 284 ? -23.402 -6.871 2.310 1.00 98.25 284 ASP A O 1
ATOM 2232 N N . LEU A 1 285 ? -21.491 -6.137 1.414 1.00 98.69 285 LEU A N 1
ATOM 2233 C CA . LEU A 1 285 ? -20.623 -6.874 2.344 1.00 98.69 285 LEU A CA 1
ATOM 2234 C C . LEU A 1 285 ? -20.504 -6.247 3.749 1.00 98.69 285 LEU A C 1
ATOM 2236 O O . LEU A 1 285 ? -19.821 -6.812 4.592 1.00 98.69 285 LEU A O 1
ATOM 2240 N N . ASN A 1 286 ? -21.116 -5.091 4.029 1.00 98.69 286 ASN A N 1
ATOM 2241 C CA . ASN A 1 286 ? -20.844 -4.288 5.241 1.00 98.69 286 ASN A CA 1
ATOM 2242 C C . ASN A 1 286 ? -19.357 -3.913 5.408 1.00 98.69 286 ASN A C 1
ATOM 2244 O O . ASN A 1 286 ? -18.833 -3.842 6.518 1.00 98.69 286 ASN A O 1
ATOM 2248 N N . ILE A 1 287 ? -18.679 -3.658 4.289 1.00 98.94 287 ILE A N 1
ATOM 2249 C CA . ILE A 1 287 ? -17.293 -3.191 4.248 1.00 98.94 287 ILE A CA 1
ATOM 2250 C C . ILE A 1 287 ? -17.275 -1.803 3.610 1.00 98.94 287 ILE A C 1
ATOM 2252 O O . ILE A 1 287 ? -17.808 -1.638 2.512 1.00 98.94 287 ILE A O 1
ATOM 2256 N N . TYR A 1 288 ? -16.648 -0.833 4.267 1.00 98.94 288 TYR A N 1
ATOM 2257 C CA . TYR A 1 288 ? -16.294 0.468 3.699 1.00 98.94 288 TYR A CA 1
ATOM 2258 C C . TYR A 1 288 ? -14.788 0.525 3.446 1.00 98.94 288 TYR A C 1
ATOM 2260 O O . TYR A 1 288 ? -14.000 0.013 4.241 1.00 98.94 288 TYR A O 1
ATOM 2268 N N . VAL A 1 289 ? -14.389 1.128 2.332 1.00 98.94 289 VAL A N 1
ATOM 2269 C CA . VAL A 1 289 ? -12.992 1.186 1.898 1.00 98.94 289 VAL A CA 1
ATOM 2270 C C . VAL A 1 289 ? -12.629 2.615 1.535 1.00 98.94 289 VAL A C 1
ATOM 2272 O O . VAL A 1 289 ? -13.399 3.254 0.817 1.00 98.94 289 VAL A O 1
ATOM 2275 N N . THR A 1 290 ? -11.443 3.069 1.936 1.00 98.88 290 THR A N 1
ATOM 2276 C CA . THR A 1 290 ? -10.789 4.260 1.376 1.00 98.88 290 THR A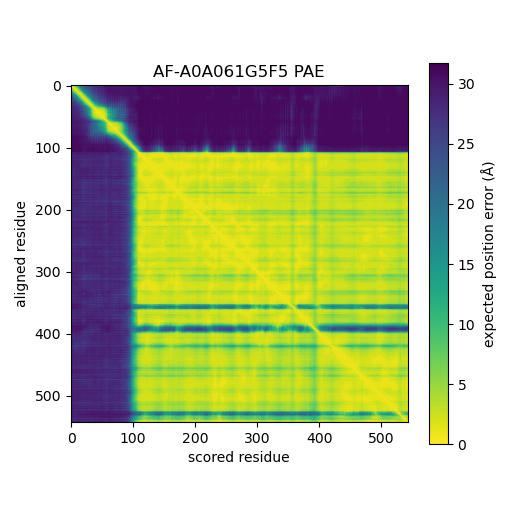 CA 1
ATOM 2277 C C . THR A 1 290 ? -9.375 3.941 0.907 1.00 98.88 290 THR A C 1
ATOM 2279 O O . THR A 1 290 ? -8.678 3.104 1.487 1.00 98.88 290 THR A O 1
ATOM 2282 N N . THR A 1 291 ? -8.958 4.591 -0.176 1.00 98.88 291 THR A N 1
ATOM 2283 C CA . THR A 1 291 ? -7.662 4.351 -0.824 1.00 98.88 291 THR A CA 1
ATOM 2284 C C . THR A 1 291 ? -6.917 5.663 -1.028 1.00 98.88 291 THR A C 1
ATOM 2286 O O . THR A 1 291 ? -7.541 6.671 -1.354 1.00 98.88 291 THR A O 1
ATOM 2289 N N . ALA A 1 292 ? -5.594 5.656 -0.862 1.00 98.62 292 ALA A N 1
ATOM 2290 C CA . ALA A 1 292 ? -4.742 6.841 -1.001 1.00 98.62 292 ALA A CA 1
ATOM 2291 C C . ALA A 1 292 ? -4.766 7.467 -2.404 1.00 98.62 292 ALA A C 1
ATOM 2293 O O . ALA A 1 292 ? -4.506 8.661 -2.564 1.00 98.62 292 ALA A O 1
ATOM 2294 N N . SER A 1 293 ? -5.059 6.657 -3.420 1.00 98.12 293 SER A N 1
ATOM 2295 C CA . SER A 1 293 ? -5.091 7.046 -4.827 1.00 98.12 293 SER A CA 1
ATOM 2296 C C . SER A 1 293 ? -6.265 6.403 -5.567 1.00 98.12 293 SER A C 1
ATOM 2298 O O . SER A 1 293 ? -6.813 5.372 -5.151 1.00 98.12 293 SER A O 1
ATOM 2300 N N . ASN A 1 294 ? -6.641 6.997 -6.700 1.00 97.75 294 ASN A N 1
ATOM 2301 C CA . ASN A 1 294 ? -7.511 6.364 -7.688 1.00 97.75 294 ASN A CA 1
ATOM 2302 C C . ASN A 1 294 ? -6.790 5.227 -8.445 1.00 97.75 294 ASN A C 1
ATOM 2304 O O . ASN A 1 294 ? -5.618 4.948 -8.221 1.00 97.75 294 ASN A O 1
ATOM 2308 N N . ALA A 1 295 ? -7.477 4.544 -9.363 1.00 97.94 295 ALA A N 1
ATOM 2309 C CA . ALA A 1 295 ? -6.920 3.402 -10.097 1.00 97.94 295 ALA A CA 1
ATOM 2310 C C . ALA A 1 295 ? -5.769 3.718 -11.088 1.00 97.94 295 ALA A C 1
ATOM 2312 O O . ALA A 1 295 ? -5.300 2.805 -11.775 1.00 97.94 295 ALA A O 1
ATOM 2313 N N . GLN A 1 296 ? -5.358 4.978 -11.247 1.00 95.69 296 GLN A N 1
ATOM 2314 C CA . GLN A 1 296 ? -4.505 5.453 -12.349 1.00 95.69 296 GLN A CA 1
ATOM 2315 C C . GLN A 1 296 ? -3.296 6.285 -11.902 1.00 95.69 296 GLN A C 1
ATOM 2317 O O . GLN A 1 296 ? -2.404 6.525 -12.714 1.00 95.69 296 GLN A O 1
ATOM 2322 N N . GLU A 1 297 ? -3.274 6.741 -10.652 1.00 94.88 297 GLU A N 1
ATOM 2323 C CA . GLU A 1 297 ? -2.236 7.613 -10.103 1.00 94.88 297 GLU A CA 1
ATOM 2324 C C . GLU A 1 297 ? -1.463 6.922 -8.971 1.00 94.88 297 GLU A C 1
ATOM 2326 O O . GLU A 1 297 ? -1.962 6.016 -8.303 1.00 94.88 297 GLU A O 1
ATOM 2331 N N . SER A 1 298 ? -0.245 7.392 -8.718 1.00 94.81 298 SER A N 1
ATOM 2332 C CA . SER A 1 298 ? 0.550 6.945 -7.576 1.00 94.81 298 SER A CA 1
ATOM 2333 C C . SER A 1 298 ? 0.032 7.552 -6.272 1.00 94.81 298 SER A C 1
ATOM 2335 O O . SER A 1 298 ? -0.560 8.631 -6.276 1.00 94.81 298 SER A O 1
ATOM 2337 N N . SER A 1 299 ? 0.351 6.909 -5.150 1.00 96.44 299 SER A N 1
ATOM 2338 C CA . SER A 1 299 ? 0.430 7.600 -3.865 1.00 96.44 299 SER A CA 1
ATOM 2339 C C . SER A 1 299 ? 1.850 8.129 -3.609 1.00 96.44 299 SER A C 1
ATOM 2341 O O . SER A 1 299 ? 2.731 8.040 -4.482 1.00 96.44 299 SER A O 1
ATOM 2343 N N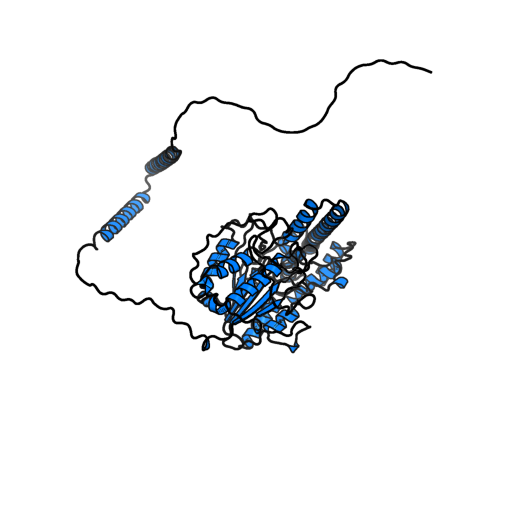 . TRP A 1 300 ? 2.058 8.747 -2.446 1.00 97.25 300 TRP A N 1
ATOM 2344 C CA . TRP A 1 300 ? 3.166 9.669 -2.209 1.00 97.25 300 TRP A CA 1
ATOM 2345 C C . TRP A 1 300 ? 3.783 9.483 -0.821 1.00 97.25 300 TRP A C 1
ATOM 2347 O O . TRP A 1 300 ? 3.075 9.544 0.178 1.00 97.25 300 TRP A O 1
ATOM 2357 N N . GLY A 1 301 ? 5.107 9.337 -0.753 1.00 97.00 301 GLY A N 1
ATOM 2358 C CA . GLY A 1 301 ? 5.857 9.379 0.504 1.00 97.00 301 GLY A CA 1
ATOM 2359 C C . GLY A 1 301 ? 6.062 10.823 0.969 1.00 97.00 301 GLY A C 1
ATOM 2360 O O . GLY A 1 301 ? 6.313 11.700 0.144 1.00 97.00 301 GLY A O 1
ATOM 2361 N N . THR A 1 302 ? 5.994 11.079 2.272 1.00 96.69 302 THR A N 1
ATOM 2362 C CA . THR A 1 302 ? 6.201 12.402 2.887 1.00 96.69 302 THR A CA 1
ATOM 2363 C C . THR A 1 302 ? 7.270 12.334 3.984 1.00 96.69 302 THR A C 1
ATOM 2365 O O . THR A 1 302 ? 7.823 11.272 4.280 1.00 96.69 302 THR A O 1
ATOM 2368 N N . TYR A 1 303 ? 7.624 13.480 4.570 1.00 97.38 303 TYR A N 1
ATOM 2369 C CA . TYR A 1 303 ? 8.695 13.590 5.567 1.00 97.38 303 TYR A CA 1
ATOM 2370 C C . TYR A 1 303 ? 10.015 13.011 5.042 1.00 97.38 303 TYR A C 1
ATOM 2372 O O . TYR A 1 303 ? 10.696 12.228 5.709 1.00 97.38 303 TYR A O 1
ATOM 2380 N N . CYS A 1 304 ? 10.350 13.384 3.806 1.00 97.44 304 CYS A N 1
ATOM 2381 C CA . CYS A 1 304 ? 11.532 12.935 3.082 1.00 97.44 304 CYS A CA 1
ATOM 2382 C C . CYS A 1 304 ? 12.709 13.917 3.237 1.00 97.44 304 CYS A C 1
ATOM 2384 O O . CYS A 1 304 ? 12.495 15.126 3.356 1.00 97.44 304 CYS A O 1
ATOM 2386 N N . PRO A 1 305 ? 13.969 13.447 3.204 1.00 96.44 305 PRO A N 1
ATOM 2387 C CA . PRO A 1 305 ? 15.132 14.324 3.307 1.00 96.44 305 PRO A CA 1
ATOM 2388 C C . PRO A 1 305 ? 15.154 15.391 2.205 1.00 96.44 305 PRO A C 1
ATOM 2390 O O . PRO A 1 305 ? 15.113 15.071 1.020 1.00 96.44 305 PRO A O 1
ATOM 2393 N N . GLY A 1 306 ? 15.281 16.662 2.591 1.00 92.81 306 GLY A N 1
ATOM 2394 C CA . GLY A 1 306 ? 15.310 17.781 1.641 1.00 92.81 306 GLY A CA 1
ATOM 2395 C C . GLY A 1 306 ? 13.947 18.194 1.072 1.00 92.81 306 GLY A C 1
ATOM 2396 O O . GLY A 1 306 ? 13.933 18.976 0.126 1.00 92.81 306 GLY A O 1
ATOM 2397 N N . MET A 1 307 ? 12.853 17.685 1.642 1.00 93.00 307 MET A N 1
ATOM 2398 C CA . MET A 1 307 ? 11.478 18.163 1.456 1.00 93.00 307 MET A CA 1
ATOM 2399 C C . MET A 1 307 ? 10.992 18.847 2.740 1.00 93.00 307 MET A C 1
ATOM 2401 O O . MET A 1 307 ? 11.530 18.561 3.807 1.00 93.00 307 MET A O 1
ATOM 2405 N N . GLU A 1 308 ? 9.981 19.713 2.673 1.00 91.31 308 GLU A N 1
ATOM 2406 C CA . GLU A 1 308 ? 9.361 20.329 3.856 1.00 91.31 308 GLU A CA 1
ATOM 2407 C C . GLU A 1 308 ? 7.994 19.699 4.230 1.00 91.31 308 GLU A C 1
ATOM 2409 O O . GLU A 1 308 ? 7.098 19.635 3.382 1.00 91.31 308 GLU A O 1
ATOM 2414 N N . PRO A 1 309 ? 7.779 19.284 5.500 1.00 93.19 309 PRO A N 1
ATOM 2415 C CA . PRO A 1 309 ? 8.736 19.321 6.609 1.00 93.19 309 PRO A CA 1
ATOM 2416 C C . PRO A 1 309 ? 9.746 18.158 6.563 1.00 93.19 309 PRO A C 1
ATOM 2418 O O . PRO A 1 309 ? 9.372 16.986 6.485 1.00 93.19 309 PRO A O 1
ATOM 2421 N N . SER A 1 310 ? 11.037 18.485 6.667 1.00 95.25 310 SER A N 1
ATOM 2422 C CA . SER A 1 310 ? 12.135 17.506 6.570 1.00 95.25 310 SER A CA 1
ATOM 2423 C C . SER A 1 310 ? 12.209 16.608 7.809 1.00 95.25 310 SER A C 1
ATOM 2425 O O . SER A 1 310 ? 12.011 17.099 8.924 1.00 95.25 310 SER A O 1
ATOM 2427 N N . PRO A 1 311 ? 12.597 15.324 7.672 1.00 97.38 311 PRO A N 1
ATOM 2428 C CA . PRO A 1 311 ? 12.953 14.480 8.804 1.00 97.38 311 PRO A CA 1
ATOM 2429 C C . PRO A 1 311 ? 14.230 14.997 9.496 1.00 97.38 311 PRO A C 1
ATOM 2431 O O . PRO A 1 311 ? 14.955 15.822 8.917 1.00 97.38 311 PRO A O 1
ATOM 2434 N N . PRO A 1 312 ? 14.548 14.506 10.711 1.00 97.38 312 PRO A N 1
ATOM 2435 C CA . PRO A 1 312 ? 15.810 14.811 11.379 1.00 97.38 312 PRO A CA 1
ATOM 2436 C C . PRO A 1 312 ? 17.014 14.471 10.475 1.00 97.38 312 PRO A C 1
ATOM 2438 O O . PRO A 1 312 ? 16.980 13.420 9.827 1.00 97.38 312 PRO A O 1
ATOM 2441 N N . PRO A 1 313 ? 18.072 15.310 10.405 1.00 94.94 313 PRO A N 1
ATOM 2442 C CA . PRO A 1 313 ? 19.141 15.185 9.401 1.00 94.94 313 PRO A CA 1
ATOM 2443 C C . PRO A 1 313 ? 19.908 13.856 9.391 1.00 94.94 313 PRO A C 1
ATOM 2445 O O . PRO A 1 313 ? 20.587 13.545 8.412 1.00 94.94 313 PRO A O 1
ATOM 2448 N N . GLU A 1 314 ? 19.838 13.085 10.477 1.00 95.38 314 GLU A N 1
ATOM 2449 C CA . GLU A 1 314 ? 20.408 11.744 10.576 1.00 95.38 314 GLU A CA 1
ATOM 2450 C C . GLU A 1 314 ? 19.660 10.678 9.745 1.00 95.38 314 GLU A C 1
ATOM 2452 O O . GLU A 1 314 ? 20.240 9.636 9.432 1.00 95.38 314 GLU A O 1
ATOM 2457 N N . TYR A 1 315 ? 18.406 10.929 9.349 1.00 97.25 315 TYR A N 1
ATOM 2458 C CA . TYR A 1 315 ? 17.633 10.040 8.479 1.00 97.25 315 TYR A CA 1
ATOM 2459 C C . TYR A 1 315 ? 17.884 10.345 6.997 1.00 97.25 315 TYR A C 1
ATOM 2461 O O . TYR A 1 315 ? 17.888 11.488 6.547 1.00 97.25 315 TYR A O 1
ATOM 2469 N N . THR A 1 316 ? 18.066 9.283 6.211 1.00 95.75 316 THR A N 1
ATOM 2470 C CA . THR A 1 316 ? 18.306 9.342 4.754 1.00 95.75 316 THR A CA 1
ATOM 2471 C C . THR A 1 316 ? 17.124 8.829 3.928 1.00 95.75 316 THR A C 1
ATOM 2473 O O . THR A 1 316 ? 17.232 8.705 2.712 1.00 95.75 316 THR A O 1
ATOM 2476 N N . THR A 1 317 ? 15.992 8.566 4.580 1.00 97.56 317 THR A N 1
ATOM 2477 C CA . THR A 1 317 ? 14.775 7.946 4.037 1.00 97.56 317 THR A CA 1
ATOM 2478 C C . THR A 1 317 ? 13.534 8.714 4.512 1.00 97.56 317 THR A C 1
ATOM 2480 O O . THR A 1 317 ? 13.631 9.491 5.463 1.00 97.56 317 THR A O 1
ATOM 2483 N N . CYS A 1 318 ? 12.392 8.528 3.849 1.00 98.44 318 CYS A N 1
ATOM 2484 C CA . CYS A 1 318 ? 11.119 9.144 4.238 1.00 98.44 318 CYS A CA 1
ATOM 2485 C C . CYS A 1 318 ? 10.522 8.452 5.478 1.00 98.44 318 CYS A C 1
ATOM 2487 O O . CYS A 1 318 ? 10.662 7.233 5.623 1.00 98.44 318 CYS A O 1
ATOM 2489 N N . LEU A 1 319 ? 9.850 9.209 6.355 1.00 98.75 319 LEU A N 1
ATOM 2490 C CA . LEU A 1 319 ? 9.329 8.689 7.634 1.00 98.75 319 LEU A CA 1
ATOM 2491 C C . LEU A 1 319 ? 7.886 8.164 7.583 1.00 98.75 319 LEU A C 1
ATOM 2493 O O . LEU A 1 319 ? 7.538 7.332 8.416 1.00 98.75 319 LEU A O 1
ATOM 2497 N N . GLY A 1 320 ? 7.066 8.619 6.636 1.00 98.38 320 GLY A N 1
ATOM 2498 C CA . GLY A 1 320 ? 5.663 8.209 6.497 1.00 98.38 320 GLY A CA 1
ATOM 2499 C C . GLY A 1 320 ? 5.131 8.457 5.087 1.00 98.38 320 GLY A C 1
ATOM 2500 O O . GLY A 1 320 ? 5.825 9.052 4.258 1.00 98.38 320 GLY A O 1
ATOM 2501 N N . ASP A 1 321 ? 3.908 8.018 4.812 1.00 98.56 321 ASP A N 1
ATOM 2502 C CA . ASP A 1 321 ? 3.234 8.245 3.527 1.00 98.56 321 ASP A CA 1
ATOM 2503 C C . ASP A 1 321 ? 2.052 9.222 3.659 1.00 98.56 321 ASP A C 1
ATOM 2505 O O . ASP A 1 321 ? 1.408 9.324 4.701 1.00 98.56 321 ASP A O 1
ATOM 2509 N N . LEU A 1 322 ? 1.804 10.015 2.613 1.00 97.00 322 LEU A N 1
ATOM 2510 C CA . LEU A 1 322 ? 0.964 11.217 2.644 1.00 97.00 322 LEU A CA 1
ATOM 2511 C C . LEU A 1 322 ? -0.485 10.933 3.060 1.00 97.00 322 LEU A C 1
ATOM 2513 O O . LEU A 1 322 ? -1.064 11.738 3.786 1.00 97.00 322 LEU A O 1
ATOM 2517 N N . TYR A 1 323 ? -1.084 9.827 2.610 1.00 98.25 323 TYR A N 1
ATOM 2518 C CA . TYR A 1 323 ? -2.425 9.445 3.055 1.00 98.25 323 TYR A CA 1
ATOM 2519 C C . TYR A 1 323 ? -2.383 8.823 4.452 1.00 98.25 323 TYR A C 1
ATOM 2521 O O . TYR A 1 323 ? -3.221 9.163 5.288 1.00 98.25 323 TYR A O 1
ATOM 2529 N N . SER A 1 324 ? -1.386 7.980 4.733 1.00 98.75 324 SER A N 1
ATOM 2530 C CA . SER A 1 324 ? -1.189 7.365 6.050 1.00 98.75 324 SER A CA 1
ATOM 2531 C C . SER A 1 324 ? -1.099 8.395 7.175 1.00 98.75 324 SER A C 1
ATOM 2533 O O . SER A 1 324 ? -1.916 8.380 8.097 1.00 98.75 324 SER A O 1
ATOM 2535 N N . VAL A 1 325 ? -0.144 9.326 7.095 1.00 98.00 325 VAL A N 1
ATOM 2536 C CA . VAL A 1 325 ? 0.047 10.347 8.138 1.00 98.00 325 VAL A CA 1
ATOM 2537 C C . VAL A 1 325 ? -1.144 11.302 8.201 1.00 98.00 325 VAL A C 1
ATOM 2539 O O . VAL A 1 325 ? -1.479 11.789 9.277 1.00 98.00 325 VAL A O 1
ATOM 2542 N N . ALA A 1 326 ? -1.832 11.530 7.074 1.00 96.62 326 ALA A N 1
ATOM 2543 C CA . ALA A 1 326 ? -3.023 12.364 7.047 1.00 96.62 326 ALA A CA 1
ATOM 2544 C C . ALA A 1 326 ? -4.149 11.792 7.911 1.00 96.62 326 ALA A C 1
ATOM 2546 O O . ALA A 1 326 ? -4.717 12.558 8.684 1.00 96.62 326 ALA A O 1
ATOM 2547 N N . TRP A 1 327 ? -4.457 10.491 7.814 1.00 98.44 327 TRP A N 1
ATOM 2548 C CA . TRP A 1 327 ? -5.526 9.891 8.624 1.00 98.44 327 TRP A CA 1
ATOM 2549 C C . TRP A 1 327 ? -5.091 9.625 10.068 1.00 98.44 327 TRP A C 1
ATOM 2551 O O . TRP A 1 327 ? -5.897 9.795 10.976 1.00 98.44 327 TRP A O 1
ATOM 2561 N N . MET A 1 328 ? -3.827 9.259 10.311 1.00 98.25 328 MET A N 1
ATOM 2562 C CA . MET A 1 328 ? -3.352 8.989 11.674 1.00 98.25 328 MET A CA 1
ATOM 2563 C C . MET A 1 328 ? -3.264 10.256 12.524 1.00 98.25 328 MET A C 1
ATOM 2565 O O . MET A 1 328 ? -3.783 10.271 13.635 1.00 98.25 328 MET A O 1
ATOM 2569 N N . GLU A 1 329 ? -2.661 11.332 12.012 1.00 95.75 329 GLU A N 1
ATOM 2570 C CA . GLU A 1 329 ? -2.535 12.586 12.770 1.00 95.75 329 GLU A CA 1
ATOM 2571 C C . GLU A 1 329 ? -3.888 13.283 12.960 1.00 95.75 329 GLU A C 1
ATOM 2573 O O . GLU A 1 329 ? -4.120 13.910 13.992 1.00 95.75 329 GLU A O 1
ATOM 2578 N N . ASP A 1 330 ? -4.798 13.145 11.992 1.00 94.88 330 ASP A N 1
ATOM 2579 C CA . ASP A 1 330 ? -6.204 13.525 12.137 1.00 94.88 330 ASP A CA 1
ATOM 2580 C C . ASP A 1 330 ? -6.856 12.746 13.292 1.00 94.88 330 ASP A C 1
ATOM 2582 O O . ASP A 1 330 ? -7.392 13.355 14.219 1.00 94.88 330 ASP A O 1
ATOM 2586 N N . SER A 1 331 ? -6.694 11.418 13.321 1.00 95.50 331 SER A N 1
ATOM 2587 C CA . SER A 1 331 ? -7.214 10.575 14.400 1.00 95.50 331 SER A CA 1
ATOM 2588 C C . SER A 1 331 ? -6.611 10.859 15.782 1.00 95.50 331 SER A C 1
ATOM 2590 O O . SER A 1 331 ? -7.308 10.727 16.787 1.00 95.50 331 SER A O 1
ATOM 2592 N N . GLU A 1 332 ? -5.328 11.229 15.863 1.00 91.75 332 GLU A N 1
ATOM 2593 C CA . GLU A 1 332 ? -4.678 11.604 17.128 1.00 91.75 332 GLU A CA 1
ATOM 2594 C C . GLU A 1 332 ? -5.131 12.977 17.647 1.00 91.75 332 GLU A C 1
ATOM 2596 O O . GLU A 1 332 ? -5.057 13.231 18.851 1.00 91.75 332 GLU A O 1
ATOM 2601 N N . THR A 1 333 ? -5.594 13.868 16.763 1.00 89.75 333 THR A N 1
ATOM 2602 C CA . THR A 1 333 ? -5.887 15.276 17.094 1.00 89.75 333 THR A CA 1
ATOM 2603 C C . THR A 1 333 ? -7.381 15.604 17.146 1.00 89.75 333 THR A C 1
ATOM 2605 O O . THR A 1 333 ? -7.747 16.747 17.421 1.00 89.75 333 THR A O 1
ATOM 2608 N N . HIS A 1 334 ? -8.253 14.602 16.999 1.00 89.56 334 HIS A N 1
ATOM 2609 C CA . HIS A 1 334 ? -9.704 14.758 17.090 1.00 89.56 334 HIS A CA 1
ATOM 2610 C C . HIS A 1 334 ? -10.371 13.791 18.076 1.00 89.56 334 HIS A C 1
ATOM 2612 O O . HIS A 1 334 ? -9.959 12.657 18.306 1.00 89.56 334 HIS A O 1
ATOM 2618 N N . ASN A 1 335 ? -11.492 14.239 18.646 1.00 91.44 335 ASN A N 1
ATOM 2619 C CA . ASN A 1 335 ? -12.321 13.415 19.517 1.00 91.44 335 ASN A CA 1
ATOM 2620 C C . ASN A 1 335 ? -13.130 12.404 18.677 1.00 91.44 335 ASN A C 1
ATOM 2622 O O . ASN A 1 335 ? -14.203 12.723 18.151 1.00 91.44 335 ASN A O 1
ATOM 2626 N N . LEU A 1 336 ? -12.648 11.161 18.602 1.00 93.62 336 LEU A N 1
ATOM 2627 C CA . LEU A 1 336 ? -13.228 10.091 17.774 1.00 93.62 336 LEU A CA 1
ATOM 2628 C C . LEU A 1 336 ? -14.634 9.621 18.198 1.00 93.62 336 LEU A C 1
ATOM 2630 O O . LEU A 1 336 ? -15.296 8.927 17.421 1.00 93.62 336 LEU A O 1
ATOM 2634 N N . LYS A 1 337 ? -15.136 10.006 19.389 1.00 93.69 337 LYS A N 1
ATOM 2635 C CA . LYS A 1 337 ? -16.564 9.843 19.752 1.00 93.69 337 LYS A CA 1
ATOM 2636 C C . LYS A 1 337 ? -17.459 10.846 18.998 1.00 93.69 337 LYS A C 1
ATOM 2638 O O . LYS A 1 337 ? -18.655 10.606 18.828 1.00 93.69 337 LYS A O 1
ATOM 2643 N N . ARG A 1 338 ? -16.904 11.974 18.538 1.00 93.06 338 ARG A N 1
ATOM 2644 C CA . ARG A 1 338 ? -17.615 13.030 17.794 1.00 93.06 338 ARG A CA 1
ATOM 2645 C C . ARG A 1 338 ? -17.394 12.935 16.294 1.00 93.06 338 ARG A C 1
ATOM 2647 O O . ARG A 1 338 ? -18.359 13.116 15.548 1.00 93.06 338 ARG A O 1
ATOM 2654 N N . GLU A 1 339 ? -16.179 12.639 15.858 1.00 95.06 339 GLU A N 1
ATOM 2655 C CA . GLU A 1 339 ? -15.858 12.546 14.439 1.00 95.06 339 GLU A CA 1
ATOM 2656 C C . GLU A 1 339 ? -16.443 11.291 13.775 1.00 95.06 339 GLU A C 1
ATOM 2658 O O . GLU A 1 339 ? -16.501 10.210 14.365 1.00 95.06 339 GLU A O 1
ATOM 2663 N N . THR A 1 340 ? -16.919 11.450 12.539 1.00 97.81 340 THR A N 1
ATOM 2664 C CA . THR A 1 340 ? -17.440 10.364 11.703 1.00 97.81 340 THR A CA 1
ATOM 2665 C C . THR A 1 340 ? -16.427 9.898 10.668 1.00 97.81 340 THR A C 1
ATOM 2667 O O . THR A 1 340 ? -15.608 10.682 10.197 1.00 97.81 340 THR A O 1
ATOM 2670 N N . VAL A 1 341 ? -16.567 8.649 10.215 1.00 98.44 341 VAL A N 1
ATOM 2671 C CA . VAL A 1 341 ? -15.788 8.092 9.092 1.00 98.44 341 VAL A CA 1
ATOM 2672 C C . VAL A 1 341 ? -15.875 8.989 7.842 1.00 98.44 341 VAL A C 1
ATOM 2674 O O . VAL A 1 341 ? -14.901 9.131 7.106 1.00 98.44 341 VAL A O 1
ATOM 2677 N N . LYS A 1 342 ? -17.021 9.653 7.613 1.00 98.44 342 LYS A N 1
ATOM 2678 C CA . LYS A 1 342 ? -17.180 10.653 6.548 1.00 98.44 342 LYS A CA 1
ATOM 2679 C C . LYS A 1 342 ? -16.243 11.855 6.710 1.00 98.44 342 LYS A C 1
ATOM 2681 O O . LYS A 1 342 ? -15.704 12.308 5.706 1.00 98.44 342 LYS A O 1
ATOM 2686 N N . GLN A 1 343 ? -16.145 12.409 7.917 1.00 97.75 343 GLN A N 1
ATOM 2687 C CA . GLN A 1 343 ? -15.411 13.651 8.178 1.00 97.75 343 GLN A CA 1
ATOM 2688 C C . GLN A 1 343 ? -13.915 13.436 7.967 1.00 97.75 343 GLN A C 1
ATOM 2690 O O . GLN A 1 343 ? -13.351 14.125 7.125 1.00 97.75 343 GLN A O 1
ATOM 2695 N N . GLN A 1 344 ? -13.344 12.386 8.563 1.00 97.88 344 GLN A N 1
ATOM 2696 C CA . GLN A 1 344 ? -11.960 11.985 8.306 1.00 97.88 344 GLN A CA 1
ATOM 2697 C C . GLN A 1 344 ? -11.705 11.726 6.817 1.00 97.88 344 GLN A C 1
ATOM 2699 O O . GLN A 1 344 ? -10.726 12.227 6.280 1.00 97.88 344 GLN A O 1
ATOM 2704 N N . TYR A 1 345 ? -12.602 11.042 6.091 1.00 98.38 345 TYR A N 1
ATOM 2705 C CA . TYR A 1 345 ? -12.452 10.911 4.632 1.00 98.38 345 TYR A CA 1
ATOM 2706 C C . TYR A 1 345 ? -12.396 12.274 3.913 1.00 98.38 345 TYR A C 1
ATOM 2708 O O . TYR A 1 345 ? -11.610 12.442 2.983 1.00 98.38 345 TYR A O 1
ATOM 2716 N N . GLU A 1 346 ? -13.205 13.258 4.319 1.00 97.00 346 GLU A N 1
ATOM 2717 C CA . GLU A 1 346 ? -13.188 14.600 3.723 1.00 97.00 346 GLU A CA 1
ATOM 2718 C C . GLU A 1 346 ? -11.896 15.369 4.074 1.00 97.00 346 GLU A C 1
ATOM 2720 O O . GLU A 1 346 ? -11.277 15.911 3.155 1.00 97.00 346 GLU A O 1
ATOM 2725 N N . THR A 1 347 ? -11.442 15.328 5.335 1.00 94.62 347 THR A N 1
ATOM 2726 C CA . THR A 1 347 ? -10.175 15.920 5.816 1.00 94.62 347 THR A CA 1
ATOM 2727 C C . THR A 1 347 ? -8.955 15.299 5.132 1.00 94.62 347 THR A C 1
ATOM 2729 O O . THR A 1 347 ? -8.109 16.003 4.575 1.00 94.62 347 THR A O 1
ATOM 2732 N N . VAL A 1 348 ? -8.878 13.966 5.117 1.00 96.06 348 VAL A N 1
ATOM 2733 C CA . VAL A 1 348 ? -7.780 13.200 4.515 1.00 96.06 348 VAL A CA 1
ATOM 2734 C C . VAL A 1 348 ? -7.748 13.411 3.008 1.00 96.06 348 VAL A C 1
ATOM 2736 O O . VAL A 1 348 ? -6.681 13.660 2.460 1.00 96.06 348 VAL A O 1
ATOM 2739 N N . ARG A 1 349 ? -8.899 13.428 2.322 1.00 95.62 349 ARG A N 1
ATOM 2740 C CA . ARG A 1 349 ? -8.948 13.761 0.891 1.00 95.62 349 ARG A CA 1
ATOM 2741 C C . ARG A 1 349 ? -8.426 15.169 0.608 1.00 95.62 349 ARG A C 1
ATOM 2743 O O . ARG A 1 349 ? -7.711 15.347 -0.374 1.00 95.62 349 ARG A O 1
ATOM 2750 N N . GLU A 1 350 ? -8.757 16.163 1.432 1.00 93.19 350 GLU A N 1
ATOM 2751 C CA . GLU A 1 350 ? -8.221 17.520 1.270 1.00 93.19 350 GLU A CA 1
ATOM 2752 C C . GLU A 1 350 ? -6.696 17.546 1.467 1.00 93.19 350 GLU A C 1
ATOM 2754 O O . GLU A 1 350 ? -5.977 18.024 0.582 1.00 93.19 350 GLU A O 1
ATOM 2759 N N . ARG A 1 351 ? -6.193 16.938 2.551 1.00 92.50 351 ARG A N 1
ATOM 2760 C CA . ARG A 1 351 ? -4.755 16.871 2.862 1.00 92.50 351 ARG A CA 1
ATOM 2761 C C . ARG A 1 351 ? -3.954 16.084 1.818 1.00 92.50 351 ARG A C 1
ATOM 2763 O O . ARG A 1 351 ? -2.934 16.573 1.343 1.00 92.50 351 ARG A O 1
ATOM 2770 N N . THR A 1 352 ? -4.430 14.913 1.398 1.00 94.31 352 THR A N 1
ATOM 2771 C CA . THR A 1 352 ? -3.778 14.055 0.392 1.00 94.31 352 THR A CA 1
ATOM 2772 C C . THR A 1 352 ? -3.895 14.604 -1.032 1.00 94.31 352 THR A C 1
ATOM 2774 O O . THR A 1 352 ? -2.989 14.385 -1.833 1.00 94.31 352 THR A O 1
ATOM 2777 N N . SER A 1 353 ? -4.917 15.411 -1.351 1.00 91.06 353 SER A N 1
ATOM 2778 C CA . SER A 1 353 ? -4.913 16.205 -2.597 1.00 91.06 353 SER A CA 1
ATOM 2779 C C . SER A 1 353 ? -3.797 17.258 -2.628 1.00 91.06 353 SER A C 1
ATOM 2781 O O . SER A 1 353 ? -3.562 17.873 -3.670 1.00 91.06 353 SER A O 1
ATOM 2783 N N . ASN A 1 354 ? -3.159 17.504 -1.476 1.00 82.69 354 ASN A N 1
ATOM 2784 C CA . ASN A 1 354 ? -2.169 18.543 -1.235 1.00 82.69 354 ASN A CA 1
ATOM 2785 C C . ASN A 1 354 ? -2.676 19.912 -1.725 1.00 82.69 354 ASN A C 1
ATOM 2787 O O . ASN A 1 354 ? -2.045 20.592 -2.535 1.00 82.69 354 ASN A O 1
ATOM 2791 N N . PHE A 1 355 ? -3.897 20.265 -1.304 1.00 76.69 355 PHE A N 1
ATOM 2792 C CA . PHE A 1 355 ? -4.648 21.443 -1.762 1.00 76.69 355 PHE A CA 1
ATOM 2793 C C . PHE A 1 355 ? -4.890 21.481 -3.285 1.00 76.69 355 PHE A C 1
ATOM 2795 O O . PHE A 1 355 ? -4.787 22.526 -3.929 1.00 76.69 355 PHE A O 1
ATOM 2802 N N . ASN A 1 356 ? -5.267 20.335 -3.863 1.00 74.75 356 ASN A N 1
ATOM 2803 C CA . ASN A 1 356 ? -5.440 20.093 -5.305 1.00 74.75 356 ASN A CA 1
ATOM 2804 C C . ASN A 1 356 ? -4.159 20.236 -6.152 1.00 74.75 356 ASN A C 1
ATOM 2806 O O . ASN A 1 356 ? -4.241 20.393 -7.374 1.00 74.75 356 ASN A O 1
ATOM 2810 N N . SER A 1 357 ? -2.971 20.153 -5.547 1.00 66.75 357 SER A N 1
ATOM 2811 C CA . SER A 1 357 ? -1.694 20.191 -6.267 1.00 66.75 357 SER A CA 1
ATOM 2812 C C . SER A 1 357 ? -1.258 18.801 -6.761 1.00 66.75 357 SER A C 1
ATOM 2814 O O . SER A 1 357 ? -0.118 18.381 -6.595 1.00 66.75 357 SER A O 1
ATOM 2816 N N . TYR A 1 358 ? -2.153 18.090 -7.456 1.00 73.81 358 TYR A N 1
ATOM 2817 C CA . TYR A 1 358 ? -1.911 16.734 -7.987 1.00 73.81 358 TYR A CA 1
ATOM 2818 C C . TYR A 1 358 ? -0.624 16.606 -8.833 1.00 73.81 358 TYR A C 1
ATOM 2820 O O . TYR A 1 358 ? -0.018 15.541 -8.900 1.00 73.81 358 TYR A O 1
ATOM 2828 N N . THR A 1 359 ? -0.161 17.695 -9.459 1.00 63.50 359 THR A N 1
ATOM 2829 C CA . THR A 1 359 ? 1.102 17.745 -10.222 1.00 63.50 359 THR A CA 1
ATOM 2830 C C . THR A 1 359 ? 2.363 17.973 -9.375 1.00 63.50 359 THR A C 1
ATOM 2832 O O . THR A 1 359 ? 3.459 17.936 -9.928 1.00 63.50 359 THR A O 1
ATOM 2835 N N . LEU A 1 360 ? 2.228 18.268 -8.079 1.00 67.81 360 LEU A N 1
ATOM 2836 C CA . LEU A 1 360 ? 3.311 18.618 -7.144 1.00 67.81 360 LEU A CA 1
ATOM 2837 C C . LEU A 1 360 ? 3.439 17.640 -5.960 1.00 67.81 360 LEU A C 1
ATOM 2839 O O . LEU A 1 360 ? 4.275 17.857 -5.088 1.00 67.81 360 LEU A O 1
ATOM 2843 N N . GLY A 1 361 ? 2.651 16.562 -5.943 1.00 80.12 361 GLY A N 1
ATOM 2844 C CA . GLY A 1 361 ? 2.701 15.527 -4.910 1.00 80.12 361 GLY A CA 1
ATOM 2845 C C . GLY A 1 361 ? 1.398 15.407 -4.132 1.00 80.12 361 GLY A C 1
ATOM 2846 O O . GLY A 1 361 ? 1.358 15.711 -2.944 1.00 80.12 361 GLY A O 1
ATOM 2847 N N . GLY A 1 362 ? 0.331 14.990 -4.813 1.00 90.06 362 GLY A N 1
ATOM 2848 C CA . GLY A 1 362 ? -0.975 14.724 -4.213 1.00 90.06 362 GLY A CA 1
ATOM 2849 C C . GLY A 1 362 ? -1.802 13.755 -5.060 1.00 90.06 362 GLY A C 1
ATOM 2850 O O . GLY A 1 362 ? -1.522 13.561 -6.245 1.00 90.06 362 GLY A O 1
ATOM 2851 N N . SER A 1 363 ? -2.810 13.131 -4.458 1.00 95.56 363 SER A N 1
ATOM 2852 C CA . SER A 1 363 ? -3.658 12.108 -5.086 1.00 95.56 363 SER A CA 1
ATOM 2853 C C . SER A 1 363 ? -5.124 12.225 -4.653 1.00 95.56 363 SER A C 1
ATOM 2855 O O . SER A 1 363 ? -5.467 12.885 -3.670 1.00 95.56 363 SER A O 1
ATOM 2857 N N . HIS A 1 364 ? -6.017 11.615 -5.429 1.00 97.31 364 HIS A N 1
ATOM 2858 C CA . HIS A 1 364 ? -7.446 11.555 -5.161 1.00 97.31 364 HIS A CA 1
ATOM 2859 C C . HIS A 1 364 ? -7.733 10.390 -4.213 1.00 97.31 364 HIS A C 1
ATOM 2861 O O . HIS A 1 364 ? -7.714 9.226 -4.613 1.00 97.31 364 HIS A O 1
ATOM 2867 N N . VAL A 1 365 ? -8.056 10.707 -2.960 1.00 98.19 365 VAL A N 1
ATOM 2868 C CA . VAL A 1 365 ? -8.534 9.698 -2.009 1.00 98.19 365 VAL A CA 1
ATOM 2869 C C . VAL A 1 365 ? -9.913 9.222 -2.451 1.00 98.19 365 VAL A C 1
ATOM 2871 O O . VAL A 1 365 ? -10.850 10.022 -2.531 1.00 98.19 365 VAL A O 1
ATOM 2874 N N . MET A 1 366 ? -10.030 7.931 -2.754 1.00 98.38 366 MET A N 1
ATOM 2875 C CA . MET A 1 366 ? -11.265 7.322 -3.257 1.00 98.38 366 MET A CA 1
ATOM 2876 C C . MET A 1 366 ? -11.988 6.542 -2.164 1.00 98.38 366 MET A C 1
ATOM 2878 O O . MET A 1 366 ? -11.426 6.248 -1.109 1.00 98.38 366 MET A O 1
ATOM 2882 N N . GLU A 1 367 ? -13.243 6.178 -2.434 1.00 98.38 367 GLU A N 1
ATOM 2883 C CA . GLU A 1 367 ? -14.056 5.362 -1.539 1.00 98.38 367 GLU A CA 1
ATOM 2884 C C . GLU A 1 367 ? -14.867 4.285 -2.269 1.00 98.38 367 GLU A C 1
ATOM 2886 O O . GLU A 1 367 ? -15.395 4.514 -3.360 1.00 98.38 367 GLU A O 1
ATOM 2891 N N . TYR A 1 368 ? -14.999 3.112 -1.643 1.00 98.75 368 TYR A N 1
ATOM 2892 C CA . TYR A 1 368 ? -15.689 1.947 -2.209 1.00 98.75 368 TYR A CA 1
ATOM 2893 C C . TYR A 1 368 ? -16.501 1.184 -1.142 1.00 98.75 368 TYR A C 1
ATOM 2895 O O . TYR A 1 368 ? -16.342 1.383 0.063 1.00 98.75 368 TYR A O 1
ATOM 2903 N N . GLY A 1 369 ? -17.383 0.284 -1.589 1.00 98.50 369 GLY A N 1
ATOM 2904 C CA . GLY A 1 369 ? -18.195 -0.562 -0.706 1.00 98.50 369 GLY A CA 1
ATOM 2905 C C . GLY A 1 369 ? -19.438 0.130 -0.125 1.00 98.50 369 GLY A C 1
ATOM 2906 O O . GLY A 1 369 ? -20.135 0.883 -0.816 1.00 98.50 369 GLY A O 1
ATOM 2907 N N . ASN A 1 370 ? -19.767 -0.184 1.131 1.00 98.44 370 ASN A N 1
ATOM 2908 C CA . ASN A 1 370 ? -20.983 0.274 1.798 1.00 98.44 370 ASN A CA 1
ATOM 2909 C C . ASN A 1 370 ? -20.825 1.686 2.393 1.00 98.44 370 ASN A C 1
ATOM 2911 O O . ASN A 1 370 ? -20.306 1.874 3.492 1.00 98.44 370 ASN A O 1
ATOM 2915 N N . ALA A 1 371 ? -21.366 2.683 1.694 1.00 97.19 371 ALA A N 1
ATOM 2916 C CA . ALA A 1 371 ? -21.340 4.076 2.130 1.00 97.19 371 ALA A CA 1
ATOM 2917 C C . ALA A 1 371 ? -22.202 4.392 3.378 1.00 97.19 371 ALA A C 1
ATOM 2919 O O . ALA A 1 371 ? -22.109 5.510 3.881 1.00 97.19 371 ALA A O 1
ATOM 2920 N N . SER A 1 372 ? -23.025 3.470 3.907 1.00 98.06 372 SER A N 1
ATOM 2921 C CA . SER A 1 372 ? -23.785 3.734 5.146 1.00 98.06 372 SER A CA 1
ATOM 2922 C C . SER A 1 372 ? -22.880 3.854 6.377 1.00 98.06 372 SER A C 1
ATOM 2924 O O . SER A 1 372 ? -23.169 4.649 7.270 1.00 98.06 372 SER A O 1
ATOM 2926 N N . ILE A 1 373 ? -21.755 3.128 6.385 1.00 98.44 373 ILE A N 1
ATOM 2927 C CA . ILE A 1 373 ? -20.734 3.139 7.449 1.00 98.44 373 ILE A CA 1
ATOM 2928 C C . ILE A 1 373 ? -20.131 4.540 7.640 1.00 98.44 373 ILE A C 1
ATOM 2930 O O . ILE A 1 373 ? -19.743 4.907 8.745 1.00 98.44 373 ILE A O 1
ATOM 2934 N N . LYS A 1 374 ? -20.138 5.386 6.599 1.00 97.94 374 LYS A N 1
ATOM 2935 C CA . LYS A 1 374 ? -19.632 6.767 6.660 1.00 97.94 374 LYS A CA 1
ATOM 2936 C C . LYS A 1 374 ? -20.274 7.619 7.764 1.00 97.94 374 LYS A C 1
ATOM 2938 O O . LYS A 1 374 ? -19.657 8.578 8.220 1.00 97.94 374 LYS A O 1
ATOM 2943 N N . ALA A 1 375 ? -21.509 7.311 8.163 1.00 97.94 375 ALA A N 1
ATOM 2944 C CA . ALA A 1 375 ? -22.221 8.037 9.215 1.00 97.94 375 ALA A CA 1
ATOM 2945 C C . ALA A 1 375 ? -21.806 7.624 10.643 1.00 97.94 375 ALA A C 1
ATOM 2947 O O . ALA A 1 375 ? -22.134 8.331 11.598 1.00 97.94 375 ALA A O 1
ATOM 2948 N N . GLU A 1 376 ? -21.106 6.498 10.805 1.00 97.75 376 GLU A N 1
ATOM 2949 C CA . GLU A 1 376 ? -20.633 6.024 12.105 1.00 97.75 376 GLU A CA 1
ATOM 2950 C C . GLU A 1 376 ? -19.460 6.845 12.642 1.00 97.75 376 GLU A C 1
ATOM 2952 O O . GLU A 1 376 ? -18.739 7.511 11.896 1.00 97.75 376 GLU A O 1
ATOM 2957 N N . LYS A 1 377 ? -19.261 6.768 13.962 1.00 97.50 377 LYS A N 1
ATOM 2958 C CA . LYS A 1 377 ? -18.141 7.398 14.665 1.00 97.50 377 LYS A CA 1
ATOM 2959 C C . LYS A 1 377 ? -16.866 6.581 14.520 1.00 97.50 377 LYS A C 1
ATOM 2961 O O . LYS A 1 377 ? -16.911 5.357 14.661 1.00 97.50 377 LYS A O 1
ATOM 2966 N N . LEU A 1 378 ? -15.731 7.253 14.325 1.00 97.06 378 LEU A N 1
ATOM 2967 C CA . LEU A 1 378 ? -14.422 6.598 14.194 1.00 97.06 378 LEU A CA 1
ATOM 2968 C C . LEU A 1 378 ? -14.082 5.722 15.403 1.00 97.06 378 LEU A C 1
ATOM 2970 O O . LEU A 1 378 ? -13.507 4.646 15.229 1.00 97.06 378 LEU A O 1
ATOM 2974 N N . CYS A 1 379 ? -14.539 6.092 16.605 1.00 96.94 379 CYS A N 1
ATOM 2975 C CA . CYS A 1 379 ? -14.314 5.287 17.805 1.00 96.94 379 CYS A CA 1
ATOM 2976 C C . CYS A 1 379 ? -14.904 3.870 17.752 1.00 96.94 379 CYS A C 1
ATOM 2978 O O . CYS A 1 379 ? -14.438 2.984 18.470 1.00 96.94 379 CYS A O 1
ATOM 2980 N N . SER A 1 380 ? -15.871 3.621 16.861 1.00 97.56 380 SER A N 1
ATOM 2981 C CA . SER A 1 380 ? -16.425 2.283 16.624 1.00 97.56 380 SER A CA 1
ATOM 2982 C C . SER A 1 380 ? -15.393 1.319 16.025 1.00 97.56 380 SER A C 1
ATOM 2984 O O . SER A 1 380 ? -15.538 0.108 16.179 1.00 97.56 380 SER A O 1
ATOM 2986 N N . TYR A 1 381 ? -14.344 1.850 15.390 1.00 98.19 381 TYR A N 1
ATOM 2987 C CA . TYR A 1 381 ? -13.281 1.101 14.719 1.00 98.19 381 TYR A CA 1
ATOM 2988 C C . TYR A 1 381 ? -11.924 1.322 15.398 1.00 98.19 381 TYR A C 1
ATOM 2990 O O . TYR A 1 381 ? -11.254 0.356 15.751 1.00 98.19 381 TYR A O 1
ATOM 2998 N N . GLN A 1 382 ? -11.558 2.584 15.639 1.00 97.88 382 GLN A N 1
ATOM 2999 C CA . GLN A 1 382 ? -10.240 2.984 16.145 1.00 97.88 382 GLN A CA 1
ATOM 3000 C C . GLN A 1 382 ? -10.181 3.172 17.674 1.00 97.88 382 GLN A C 1
ATOM 3002 O O . GLN A 1 382 ? -9.100 3.303 18.241 1.00 97.88 382 GLN A O 1
ATOM 3007 N N . GLY A 1 383 ? -11.328 3.150 18.364 1.00 95.38 383 GLY A N 1
ATOM 3008 C CA . GLY A 1 383 ? -11.403 3.446 19.796 1.00 95.38 383 GLY A CA 1
ATOM 3009 C C . GLY A 1 383 ? -11.334 4.946 20.118 1.00 95.38 383 GLY A C 1
ATOM 3010 O O . GLY A 1 383 ? -11.600 5.789 19.267 1.00 95.38 383 GLY A O 1
ATOM 3011 N N . PHE A 1 384 ? -11.053 5.304 21.368 1.00 92.56 384 PHE A N 1
ATOM 3012 C CA . PHE A 1 384 ? -11.002 6.704 21.804 1.00 92.56 384 PHE A CA 1
ATOM 3013 C C . PHE A 1 384 ? -9.937 6.892 22.882 1.00 92.56 384 PHE A C 1
ATOM 3015 O O . PHE A 1 384 ? -10.040 6.289 23.949 1.00 92.56 384 PHE A O 1
ATOM 3022 N N . ASP A 1 385 ? -8.937 7.728 22.603 1.00 91.12 385 ASP A N 1
ATOM 3023 C CA . ASP A 1 385 ? -7.952 8.161 23.595 1.00 91.12 385 ASP A CA 1
ATOM 3024 C C . ASP A 1 385 ? -8.583 9.261 24.475 1.00 91.12 385 ASP A C 1
ATOM 3026 O O . ASP A 1 385 ? -8.921 10.326 23.949 1.00 91.12 385 ASP A O 1
ATOM 3030 N N . PRO A 1 386 ? -8.737 9.070 25.800 1.00 88.38 386 PRO A N 1
ATOM 3031 C CA . PRO A 1 386 ? -9.304 10.089 26.684 1.00 88.38 386 PRO A CA 1
ATOM 3032 C C . PRO A 1 386 ? -8.526 11.414 26.708 1.00 88.38 386 PRO A C 1
ATOM 3034 O O . PRO A 1 386 ? -9.106 12.452 27.019 1.00 88.38 386 PRO A O 1
ATOM 3037 N N . SER A 1 387 ? -7.234 11.415 26.358 1.00 86.31 387 SER A N 1
ATOM 3038 C CA . SER A 1 387 ? -6.447 12.649 26.238 1.00 86.31 387 SER A CA 1
ATOM 3039 C C . SER A 1 387 ? -6.873 13.519 25.046 1.00 86.31 387 SER A C 1
ATOM 3041 O O . SER A 1 387 ? -6.681 14.735 25.088 1.00 86.31 387 SER A O 1
ATOM 3043 N N . SER A 1 388 ? -7.542 12.934 24.042 1.00 81.50 388 SER A N 1
ATOM 3044 C CA . SER A 1 388 ? -8.024 13.630 22.838 1.00 81.50 388 SER A CA 1
ATOM 3045 C C . SER A 1 388 ? -9.319 14.431 23.022 1.00 81.50 388 SER A C 1
ATOM 3047 O O . SER A 1 388 ? -9.792 15.086 22.092 1.00 81.50 388 SER A O 1
ATOM 3049 N N . GLU A 1 389 ? -9.918 14.412 24.218 1.00 78.75 389 GLU A N 1
ATOM 3050 C CA . GLU A 1 389 ? -11.265 14.947 24.441 1.00 78.75 389 GLU A CA 1
ATOM 3051 C C . GLU A 1 389 ? -11.418 16.438 24.082 1.00 78.75 389 GLU A C 1
ATOM 3053 O O . GLU A 1 389 ? -12.479 16.841 23.590 1.00 78.75 389 GLU A O 1
ATOM 3058 N N . ASN A 1 390 ? -10.361 17.228 24.307 1.00 74.69 390 ASN A N 1
ATOM 3059 C CA . ASN A 1 390 ? -10.355 18.693 24.233 1.00 74.69 390 ASN A CA 1
ATOM 3060 C C . ASN A 1 390 ? -9.382 19.270 23.184 1.00 74.69 390 ASN A C 1
ATOM 3062 O O . ASN A 1 390 ? -9.001 20.438 23.296 1.00 74.69 390 ASN A O 1
ATOM 3066 N N . PHE A 1 391 ? -8.955 18.494 22.181 1.00 66.69 391 PHE A N 1
ATOM 3067 C CA . PHE A 1 391 ? -8.097 19.053 21.132 1.00 66.69 391 PHE A CA 1
ATOM 3068 C C . PHE A 1 391 ? -8.839 20.095 20.270 1.00 66.69 391 PHE A C 1
ATOM 3070 O O . PHE A 1 391 ? -9.999 19.883 19.897 1.00 66.69 391 PHE A O 1
ATOM 3077 N N . PRO A 1 392 ? -8.198 21.237 19.951 1.00 59.00 392 PRO A N 1
ATOM 3078 C CA . PRO A 1 392 ? -8.672 22.124 18.898 1.00 59.00 392 PRO A CA 1
ATOM 3079 C C . PRO A 1 392 ? -8.435 21.470 17.524 1.00 59.00 392 PRO A C 1
ATOM 3081 O O . PRO A 1 392 ? -7.473 20.715 17.382 1.00 59.00 392 PRO A O 1
ATOM 3084 N N . PRO A 1 393 ? -9.248 21.786 16.500 1.00 57.19 393 PRO A N 1
ATOM 3085 C CA . PRO A 1 393 ? -8.978 21.329 15.140 1.00 57.19 393 PRO A CA 1
ATOM 3086 C C . PRO A 1 393 ? -7.613 21.852 14.676 1.00 57.19 393 PRO A C 1
ATOM 3088 O O . PRO A 1 393 ? -7.318 23.044 14.813 1.00 57.19 393 PRO A O 1
ATOM 3091 N N . ASN A 1 394 ? -6.787 20.955 14.145 1.00 59.56 394 ASN A N 1
ATOM 3092 C CA . ASN A 1 394 ? -5.439 21.276 13.688 1.00 59.56 394 ASN A CA 1
ATOM 3093 C C . ASN A 1 394 ? -5.467 21.998 12.329 1.00 59.56 394 ASN A C 1
ATOM 3095 O O . ASN A 1 394 ? -6.319 21.720 11.484 1.00 59.56 394 ASN A O 1
ATOM 3099 N N . GLU A 1 395 ? -4.518 22.905 12.082 1.00 60.56 395 GLU A N 1
ATOM 3100 C CA . GLU A 1 395 ? -4.375 23.515 10.754 1.00 60.56 395 GLU A CA 1
ATOM 3101 C C . GLU A 1 395 ? -3.735 22.519 9.775 1.00 60.56 395 GLU A C 1
ATOM 3103 O O . GLU A 1 395 ? -2.626 22.028 9.996 1.00 60.56 395 GLU A O 1
ATOM 3108 N N . LEU A 1 396 ? -4.425 22.243 8.664 1.00 67.38 396 LEU A N 1
ATOM 3109 C CA . LEU A 1 396 ? -3.880 21.448 7.566 1.00 67.38 396 LEU A CA 1
ATOM 3110 C C . LEU A 1 396 ? -2.683 22.178 6.944 1.00 67.38 396 LEU A C 1
ATOM 3112 O O . LEU A 1 396 ? -2.818 23.288 6.428 1.00 67.38 396 LEU A O 1
ATOM 3116 N N . THR A 1 397 ? -1.513 21.543 6.960 1.00 71.31 397 THR A N 1
ATOM 3117 C CA . THR A 1 397 ? -0.294 22.073 6.337 1.00 71.31 397 THR A CA 1
ATOM 3118 C C . THR A 1 397 ? -0.024 21.399 4.994 1.00 71.31 397 THR A C 1
ATOM 3120 O O . THR A 1 397 ? -0.265 20.205 4.817 1.00 71.31 397 THR A O 1
ATOM 3123 N N . HIS A 1 398 ? 0.469 22.178 4.026 1.00 79.19 398 HIS A N 1
ATOM 3124 C CA . HIS A 1 398 ? 0.994 21.644 2.768 1.00 79.19 398 HIS A CA 1
ATOM 3125 C C . HIS A 1 398 ? 2.262 20.843 3.064 1.00 79.19 398 HIS A C 1
ATOM 3127 O O . HIS A 1 398 ? 3.112 21.306 3.827 1.00 79.19 398 HIS A O 1
ATOM 3133 N N . MET A 1 399 ? 2.408 19.679 2.437 1.00 85.56 399 MET A N 1
ATOM 3134 C CA . MET A 1 399 ? 3.578 18.818 2.617 1.00 85.56 399 MET A CA 1
ATOM 3135 C C . MET A 1 399 ? 4.202 18.527 1.260 1.00 85.56 399 MET A C 1
ATOM 3137 O O . MET A 1 399 ? 3.509 18.137 0.325 1.00 85.56 399 MET A O 1
ATOM 3141 N N . GLU A 1 400 ? 5.506 18.735 1.127 1.00 90.75 400 GLU A N 1
ATOM 3142 C CA . GLU A 1 400 ? 6.234 18.257 -0.045 1.00 90.75 400 GLU A CA 1
ATOM 3143 C C . GLU A 1 400 ? 6.353 16.729 0.016 1.00 90.75 400 GLU A C 1
ATOM 3145 O O . GLU A 1 400 ? 6.624 16.155 1.073 1.00 90.75 400 GLU A O 1
ATOM 3150 N N . ALA A 1 401 ? 6.130 16.069 -1.121 1.00 92.69 401 ALA A N 1
ATOM 3151 C CA . ALA A 1 401 ? 6.021 14.618 -1.185 1.00 92.69 401 ALA A CA 1
ATOM 3152 C C . ALA A 1 401 ? 6.735 14.036 -2.417 1.00 92.69 401 ALA A C 1
ATOM 3154 O O . ALA A 1 401 ? 6.828 14.670 -3.471 1.00 92.69 401 ALA A O 1
ATOM 3155 N N . VAL A 1 402 ? 7.233 12.805 -2.292 1.00 95.19 402 VAL A N 1
ATOM 3156 C CA . VAL A 1 402 ? 7.900 12.050 -3.364 1.00 95.19 402 VAL A CA 1
ATOM 3157 C C . VAL A 1 402 ? 6.970 10.974 -3.910 1.00 95.19 402 VAL A C 1
ATOM 3159 O O . VAL A 1 402 ? 6.235 10.337 -3.158 1.00 95.19 402 VAL A O 1
ATOM 3162 N N . ASN A 1 403 ? 7.007 10.729 -5.220 1.00 95.44 403 ASN A N 1
ATOM 3163 C CA . ASN A 1 403 ? 6.304 9.588 -5.795 1.00 95.44 403 ASN A CA 1
ATOM 3164 C C . ASN A 1 403 ? 6.833 8.300 -5.146 1.00 95.44 403 ASN A C 1
ATOM 3166 O O . ASN A 1 403 ? 8.050 8.108 -5.070 1.00 95.44 403 ASN A O 1
ATOM 3170 N N . GLN A 1 404 ? 5.949 7.407 -4.692 1.00 94.94 404 GLN A N 1
ATOM 3171 C CA . GLN A 1 404 ? 6.372 6.176 -4.017 1.00 94.94 404 GLN A CA 1
ATOM 3172 C C . GLN A 1 404 ? 7.372 5.341 -4.839 1.00 94.94 404 GLN A C 1
ATOM 3174 O O . GLN A 1 404 ? 8.293 4.756 -4.264 1.00 94.94 404 GLN A O 1
ATOM 3179 N N . ARG A 1 405 ? 7.254 5.349 -6.176 1.00 94.75 405 ARG A N 1
ATOM 3180 C CA . ARG A 1 405 ? 8.156 4.632 -7.092 1.00 94.75 405 ARG A CA 1
ATOM 3181 C C . ARG A 1 405 ? 9.546 5.263 -7.205 1.00 94.75 405 ARG A C 1
ATOM 3183 O O . ARG A 1 405 ? 10.437 4.598 -7.721 1.00 94.75 405 ARG A O 1
ATOM 3190 N N . ASP A 1 406 ? 9.751 6.495 -6.744 1.00 95.69 406 ASP A N 1
ATOM 3191 C CA . ASP A 1 406 ? 11.043 7.198 -6.790 1.00 95.69 406 ASP A CA 1
ATOM 3192 C C . ASP A 1 406 ? 11.688 7.372 -5.403 1.00 95.69 406 ASP A C 1
ATOM 3194 O O . ASP A 1 406 ? 12.848 7.780 -5.307 1.00 95.69 406 ASP A O 1
ATOM 3198 N N . ALA A 1 407 ? 10.976 7.020 -4.325 1.00 95.69 407 ALA A N 1
ATOM 3199 C CA . ALA A 1 407 ? 11.456 7.123 -2.945 1.00 95.69 407 ALA A CA 1
ATOM 3200 C C . ALA A 1 407 ? 12.738 6.303 -2.678 1.00 95.69 407 ALA A C 1
ATOM 3202 O O . ALA A 1 407 ? 13.619 6.749 -1.943 1.00 95.69 407 ALA A O 1
ATOM 3203 N N . ASP A 1 408 ? 12.882 5.133 -3.306 1.00 93.31 408 ASP A N 1
ATOM 3204 C CA . ASP A 1 408 ? 14.067 4.269 -3.208 1.00 93.31 408 ASP A CA 1
ATOM 3205 C C . ASP A 1 408 ? 15.297 4.870 -3.913 1.00 93.31 408 ASP A C 1
ATOM 3207 O O . ASP A 1 408 ? 16.411 4.827 -3.384 1.00 93.31 408 ASP A O 1
ATOM 3211 N N . ILE A 1 409 ? 15.098 5.488 -5.081 1.00 96.06 409 ILE A N 1
ATOM 3212 C CA . ILE A 1 409 ? 16.142 6.222 -5.805 1.00 96.06 409 ILE A CA 1
ATOM 3213 C C . ILE A 1 409 ? 16.531 7.491 -5.041 1.00 96.06 409 ILE A C 1
ATOM 3215 O O . ILE A 1 409 ? 17.725 7.783 -4.935 1.00 96.06 409 ILE A O 1
ATOM 3219 N N . LEU A 1 410 ? 15.563 8.210 -4.459 1.00 95.81 410 LEU A N 1
ATOM 3220 C CA . LEU A 1 410 ? 15.819 9.365 -3.596 1.00 95.81 410 LEU A CA 1
ATOM 3221 C C . LEU A 1 410 ? 16.667 8.958 -2.379 1.00 95.81 410 LEU A C 1
ATOM 3223 O O . LEU A 1 410 ? 17.704 9.571 -2.125 1.00 95.81 410 LEU A O 1
ATOM 3227 N N . PHE A 1 411 ? 16.297 7.877 -1.689 1.00 96.88 411 PHE A N 1
ATOM 3228 C CA . PHE A 1 411 ? 17.069 7.299 -0.585 1.00 96.88 411 PHE A CA 1
ATOM 3229 C C . PHE A 1 411 ? 18.525 6.987 -0.985 1.00 96.88 411 PHE A C 1
ATOM 3231 O O . PHE A 1 411 ? 19.468 7.472 -0.348 1.00 96.88 411 PHE A O 1
ATOM 3238 N N . LEU A 1 412 ? 18.734 6.247 -2.083 1.00 96.75 412 LEU A N 1
ATOM 3239 C CA . LEU A 1 412 ? 20.082 5.928 -2.573 1.00 96.75 412 LEU A CA 1
ATOM 3240 C C . LEU A 1 412 ? 20.868 7.192 -2.967 1.00 96.75 412 LEU A C 1
ATOM 3242 O O . LEU A 1 412 ? 22.072 7.283 -2.712 1.00 96.75 412 LEU A O 1
ATOM 3246 N N . TRP A 1 413 ? 20.204 8.191 -3.550 1.00 96.38 413 TRP A N 1
ATOM 3247 C CA . TRP A 1 413 ? 20.821 9.467 -3.909 1.00 96.38 413 TRP A CA 1
ATOM 3248 C C . TRP A 1 413 ? 21.271 10.265 -2.677 1.00 96.38 413 TRP A C 1
ATOM 3250 O O . TRP A 1 413 ? 22.389 10.790 -2.660 1.00 96.38 413 TRP A O 1
ATOM 3260 N N . HIS A 1 414 ? 20.462 10.299 -1.614 1.00 95.06 414 HIS A N 1
ATOM 3261 C CA . HIS A 1 414 ? 20.848 10.912 -0.341 1.00 95.06 414 HIS A CA 1
ATOM 3262 C C . HIS A 1 414 ? 22.010 10.167 0.326 1.00 95.06 414 HIS A C 1
ATOM 3264 O O . HIS A 1 414 ? 22.958 10.815 0.775 1.00 95.06 414 HIS A O 1
ATOM 3270 N N . MET A 1 415 ? 22.019 8.828 0.306 1.00 94.88 415 MET A N 1
ATOM 3271 C CA . MET A 1 415 ? 23.183 8.048 0.747 1.00 94.88 415 MET A CA 1
ATOM 3272 C C . MET A 1 415 ? 24.453 8.391 -0.052 1.00 94.88 415 MET A C 1
ATOM 3274 O O . MET A 1 415 ? 25.519 8.581 0.538 1.00 94.88 415 MET A O 1
ATOM 3278 N N . TYR A 1 416 ? 24.361 8.497 -1.382 1.00 95.38 416 TYR A N 1
ATOM 3279 C CA . TYR A 1 416 ? 25.497 8.840 -2.246 1.00 95.38 416 TYR A CA 1
ATOM 3280 C C . TYR A 1 416 ? 26.033 10.252 -1.967 1.00 95.38 416 TYR A C 1
ATOM 3282 O O . TYR A 1 416 ? 27.249 10.454 -1.867 1.00 95.38 416 TYR A O 1
ATOM 3290 N N . LYS A 1 417 ? 25.127 11.226 -1.812 1.00 94.00 417 LYS A N 1
ATOM 3291 C CA . LYS A 1 417 ? 25.449 12.629 -1.525 1.00 94.00 417 LYS A CA 1
ATOM 3292 C C . LYS A 1 417 ? 26.123 12.794 -0.160 1.00 94.00 417 LYS A C 1
ATOM 3294 O O . LYS A 1 417 ? 27.126 13.500 -0.080 1.00 94.00 417 LYS A O 1
ATOM 3299 N N . ASN A 1 418 ? 25.595 12.127 0.870 1.00 91.12 418 ASN A N 1
ATOM 3300 C CA . ASN A 1 418 ? 26.029 12.279 2.263 1.00 91.12 418 ASN A CA 1
ATOM 3301 C C . ASN A 1 418 ? 27.237 11.401 2.636 1.00 91.12 418 ASN A C 1
ATOM 3303 O O . ASN A 1 418 ? 27.847 11.611 3.681 1.00 91.12 418 ASN A O 1
ATOM 3307 N N . SER A 1 419 ? 27.604 10.415 1.813 1.00 91.50 419 SER A N 1
ATOM 3308 C CA . SER A 1 419 ? 28.844 9.664 2.015 1.00 91.50 419 SER A CA 1
ATOM 3309 C C . SER A 1 419 ? 30.069 10.558 1.776 1.00 91.50 419 SER A C 1
ATOM 3311 O O . SER A 1 419 ? 30.082 11.361 0.846 1.00 91.50 419 SER A O 1
ATOM 3313 N N . GLU A 1 420 ? 31.137 10.390 2.554 1.00 92.62 420 GLU A N 1
ATOM 3314 C CA . GLU A 1 420 ? 32.466 10.965 2.256 1.00 92.62 420 GLU A CA 1
ATOM 3315 C C . GLU A 1 420 ? 33.448 9.902 1.732 1.00 92.62 420 GLU A C 1
ATOM 3317 O O . GLU A 1 420 ? 34.417 10.206 1.040 1.00 92.62 420 GLU A O 1
ATOM 3322 N N . ASP A 1 421 ? 33.162 8.631 2.012 1.00 92.62 421 ASP A N 1
ATOM 3323 C CA . ASP A 1 421 ? 33.971 7.474 1.645 1.00 92.62 421 ASP A CA 1
ATOM 3324 C C . ASP A 1 421 ? 33.799 7.143 0.153 1.00 92.62 421 ASP A C 1
ATOM 3326 O O . ASP A 1 421 ? 32.731 6.722 -0.299 1.00 92.62 421 ASP A O 1
ATOM 3330 N N . GLY A 1 422 ? 34.874 7.305 -0.623 1.00 92.25 422 GLY A N 1
ATOM 3331 C CA . GLY A 1 422 ? 34.876 7.046 -2.065 1.00 92.25 422 GLY A CA 1
ATOM 3332 C C . GLY A 1 422 ? 34.540 5.598 -2.449 1.00 92.25 422 GLY A C 1
ATOM 3333 O O . GLY A 1 422 ? 33.952 5.369 -3.509 1.00 92.25 422 GLY A O 1
ATOM 3334 N N . SER A 1 423 ? 34.846 4.620 -1.587 1.00 92.25 423 SER A N 1
ATOM 3335 C CA . SER A 1 423 ? 34.496 3.216 -1.834 1.00 92.25 423 SER A CA 1
ATOM 3336 C C . SER A 1 423 ? 32.988 2.996 -1.690 1.00 92.25 423 SER A C 1
ATOM 3338 O O . SER A 1 423 ? 32.355 2.451 -2.596 1.00 92.25 423 SER A O 1
ATOM 3340 N N . LYS A 1 424 ? 32.382 3.541 -0.625 1.00 92.62 424 LYS A N 1
ATOM 3341 C CA . LYS A 1 424 ? 30.926 3.521 -0.419 1.00 92.62 424 LYS A CA 1
ATOM 3342 C C . LYS A 1 424 ? 30.190 4.305 -1.501 1.00 92.62 424 LYS A C 1
ATOM 3344 O O . LYS A 1 424 ? 29.193 3.805 -2.006 1.00 92.62 424 LYS A O 1
ATOM 3349 N N . LYS A 1 425 ? 30.691 5.475 -1.923 1.00 95.25 425 LYS A N 1
ATOM 3350 C CA . LYS A 1 425 ? 30.119 6.211 -3.070 1.00 95.25 425 LYS A CA 1
ATOM 3351 C C . LYS A 1 425 ? 30.077 5.372 -4.337 1.00 95.25 425 LYS A C 1
ATOM 3353 O O . LYS A 1 425 ? 29.058 5.366 -5.017 1.00 95.25 425 LYS A O 1
ATOM 3358 N N . THR A 1 426 ? 31.165 4.666 -4.638 1.00 96.12 426 THR A N 1
ATOM 3359 C CA . THR A 1 426 ? 31.250 3.806 -5.826 1.00 96.12 426 THR A CA 1
ATOM 3360 C C . THR A 1 426 ? 30.230 2.667 -5.753 1.00 96.12 426 THR A C 1
ATOM 3362 O O . THR A 1 426 ? 29.541 2.401 -6.734 1.00 96.12 426 THR A O 1
ATOM 3365 N N . GLU A 1 427 ? 30.071 2.048 -4.581 1.00 95.56 427 GLU A N 1
ATOM 3366 C CA . GLU A 1 427 ? 29.091 0.980 -4.355 1.00 95.56 427 GLU A CA 1
ATOM 3367 C C . GLU A 1 427 ? 27.634 1.478 -4.421 1.00 95.56 427 GLU A C 1
ATOM 3369 O O . GLU A 1 427 ? 26.809 0.865 -5.093 1.00 95.56 427 GLU A O 1
ATOM 3374 N N . ILE A 1 428 ? 27.309 2.623 -3.814 1.00 96.25 428 ILE A N 1
ATOM 3375 C CA . ILE A 1 428 ? 25.958 3.206 -3.897 1.00 96.25 428 ILE A CA 1
ATOM 3376 C C . ILE A 1 428 ? 25.640 3.615 -5.345 1.00 96.25 428 ILE A C 1
ATOM 3378 O O . ILE A 1 428 ? 24.550 3.341 -5.842 1.00 96.25 428 ILE A O 1
ATOM 3382 N N . LEU A 1 429 ? 26.600 4.206 -6.067 1.00 96.56 429 LEU A N 1
ATOM 3383 C CA . LEU A 1 429 ? 26.427 4.549 -7.481 1.00 96.56 429 LEU A CA 1
ATOM 3384 C C . LEU A 1 429 ? 26.237 3.300 -8.360 1.00 96.56 429 LEU A C 1
ATOM 3386 O O . LEU A 1 429 ? 25.444 3.337 -9.304 1.00 96.56 429 LEU A O 1
ATOM 3390 N N . ARG A 1 430 ? 26.906 2.182 -8.037 1.00 95.75 430 ARG A N 1
ATOM 3391 C CA . ARG A 1 430 ? 26.667 0.876 -8.672 1.00 95.75 430 ARG A CA 1
ATOM 3392 C C . ARG A 1 430 ? 25.227 0.411 -8.444 1.00 95.75 430 ARG A C 1
ATOM 3394 O O . ARG A 1 430 ? 24.568 0.058 -9.419 1.00 95.75 430 ARG A O 1
ATOM 3401 N N . GLN A 1 431 ? 24.725 0.484 -7.209 1.00 95.06 431 GLN A N 1
ATOM 3402 C CA . GLN A 1 431 ? 23.339 0.128 -6.874 1.00 95.06 431 GLN A CA 1
ATOM 3403 C C . GLN A 1 431 ? 22.326 1.006 -7.627 1.00 95.06 431 GLN A C 1
ATOM 3405 O O . GLN A 1 431 ? 21.459 0.466 -8.307 1.00 95.06 431 GLN A O 1
ATOM 3410 N N . ILE A 1 432 ? 22.491 2.337 -7.620 1.00 96.19 432 ILE A N 1
ATOM 3411 C CA . ILE A 1 432 ? 21.658 3.269 -8.411 1.00 96.19 432 ILE A CA 1
ATOM 3412 C C . ILE A 1 432 ? 21.662 2.877 -9.896 1.00 96.19 432 ILE A C 1
ATOM 3414 O O . ILE A 1 432 ? 20.608 2.788 -10.525 1.00 96.19 432 ILE A O 1
ATOM 3418 N N . THR A 1 433 ? 22.844 2.608 -10.459 1.00 95.81 433 THR A N 1
ATOM 3419 C CA . THR A 1 433 ? 22.999 2.247 -11.877 1.00 95.81 433 THR A CA 1
ATOM 3420 C C . THR A 1 433 ? 22.325 0.914 -12.209 1.00 95.81 433 THR A C 1
ATOM 3422 O O . THR A 1 433 ? 21.745 0.774 -13.283 1.00 95.81 433 THR A O 1
ATOM 3425 N N . GLU A 1 434 ? 22.390 -0.074 -11.316 1.00 93.69 434 GLU A N 1
ATOM 3426 C CA . GLU A 1 434 ? 21.741 -1.376 -11.500 1.00 93.69 434 GLU A CA 1
ATOM 3427 C C . GLU A 1 434 ? 20.220 -1.291 -11.362 1.00 93.69 434 GLU A C 1
ATOM 3429 O O . GLU A 1 434 ? 19.524 -1.828 -12.224 1.00 93.69 434 GLU A O 1
ATOM 3434 N N . THR A 1 435 ? 19.702 -0.557 -10.372 1.00 94.00 435 THR A N 1
ATOM 3435 C CA . THR A 1 435 ? 18.259 -0.315 -10.224 1.00 94.00 435 THR A CA 1
ATOM 3436 C C . THR A 1 435 ? 17.703 0.426 -11.438 1.00 94.00 435 THR A C 1
ATOM 3438 O O . THR A 1 435 ? 16.732 -0.031 -12.037 1.00 94.00 435 THR A O 1
ATOM 3441 N N . ILE A 1 436 ? 18.340 1.520 -11.877 1.00 95.44 436 ILE A N 1
ATOM 3442 C CA . ILE A 1 436 ? 17.901 2.270 -13.067 1.00 95.44 436 ILE A CA 1
ATOM 3443 C C . ILE A 1 436 ? 17.992 1.406 -14.334 1.00 95.44 436 ILE A C 1
ATOM 3445 O O . ILE A 1 436 ? 17.072 1.430 -15.149 1.00 95.44 436 ILE A O 1
ATOM 3449 N N . ARG A 1 437 ? 19.049 0.595 -14.496 1.00 94.88 437 ARG A N 1
ATOM 3450 C CA . ARG A 1 437 ? 19.160 -0.337 -15.631 1.00 94.88 437 ARG A CA 1
ATOM 3451 C C . ARG A 1 437 ? 18.027 -1.366 -15.635 1.00 94.88 437 ARG A C 1
ATOM 3453 O O . ARG A 1 437 ? 17.492 -1.637 -16.705 1.00 94.88 437 ARG A O 1
ATOM 3460 N N . HIS A 1 438 ? 17.654 -1.908 -14.473 1.00 94.81 438 HIS A N 1
ATOM 3461 C CA . HIS A 1 438 ? 16.534 -2.850 -14.361 1.00 94.81 438 HIS A CA 1
ATOM 3462 C C . HIS A 1 438 ? 15.195 -2.179 -14.689 1.00 94.81 438 HIS A C 1
ATOM 3464 O O . HIS A 1 438 ? 14.425 -2.712 -15.478 1.00 94.81 438 HIS A O 1
ATOM 3470 N N . ARG A 1 439 ? 14.955 -0.961 -14.184 1.00 96.50 439 ARG A N 1
ATOM 3471 C CA . ARG A 1 439 ? 13.757 -0.163 -14.510 1.00 96.50 439 ARG A CA 1
ATOM 3472 C C . ARG A 1 439 ? 13.621 0.096 -16.015 1.00 96.50 439 ARG A C 1
ATOM 3474 O O . ARG A 1 439 ? 12.580 -0.206 -16.587 1.00 96.50 439 ARG A O 1
ATOM 3481 N N . ILE A 1 440 ? 14.695 0.563 -16.662 1.00 96.75 440 ILE A N 1
ATOM 3482 C CA . ILE A 1 440 ? 14.745 0.798 -18.118 1.00 96.75 440 ILE A CA 1
ATOM 3483 C C . ILE A 1 440 ? 14.526 -0.503 -18.903 1.00 96.75 440 ILE A C 1
ATOM 3485 O O . ILE A 1 440 ? 13.866 -0.490 -19.941 1.00 96.75 440 ILE A O 1
ATOM 3489 N N . HIS A 1 441 ? 15.069 -1.626 -18.422 1.00 96.25 441 HIS A N 1
ATOM 3490 C CA . HIS A 1 441 ? 14.849 -2.941 -19.025 1.00 96.25 441 HIS A CA 1
ATOM 3491 C C . HIS A 1 441 ? 13.378 -3.370 -18.946 1.00 96.25 441 HIS A C 1
ATOM 3493 O O . HIS A 1 441 ? 12.825 -3.785 -19.962 1.00 96.25 441 HIS A O 1
ATOM 3499 N N . LEU A 1 442 ? 12.729 -3.225 -17.786 1.00 97.56 442 LEU A N 1
ATOM 3500 C CA . LEU A 1 442 ? 11.308 -3.545 -17.617 1.00 97.56 442 LEU A CA 1
ATOM 3501 C C . LEU A 1 442 ? 10.418 -2.664 -18.509 1.00 97.56 442 LEU A C 1
ATOM 3503 O O . LEU A 1 442 ? 9.630 -3.202 -19.288 1.00 97.56 442 LEU A O 1
ATOM 3507 N N . ASP A 1 443 ? 10.607 -1.340 -18.464 1.00 98.12 443 ASP A N 1
ATOM 3508 C CA . ASP A 1 443 ? 9.882 -0.378 -19.307 1.00 98.12 443 ASP A CA 1
ATOM 3509 C C . ASP A 1 443 ? 10.035 -0.719 -20.802 1.00 98.12 443 ASP A C 1
ATOM 3511 O O . ASP A 1 443 ? 9.048 -0.938 -21.509 1.00 98.12 443 ASP A O 1
ATOM 3515 N N . GLY A 1 444 ? 11.282 -0.842 -21.273 1.00 97.75 444 GLY A N 1
ATOM 3516 C CA . GLY A 1 444 ? 11.588 -1.115 -22.677 1.00 97.75 444 GLY A CA 1
ATOM 3517 C C . GLY A 1 444 ? 11.127 -2.494 -23.156 1.00 97.75 444 GLY A C 1
ATOM 3518 O O . GLY A 1 444 ? 10.711 -2.631 -24.307 1.00 97.75 444 GLY A O 1
ATOM 3519 N N . SER A 1 445 ? 11.147 -3.509 -22.286 1.00 98.19 445 SER A N 1
ATOM 3520 C CA . SER A 1 445 ? 10.641 -4.851 -22.608 1.00 98.19 445 SER A CA 1
ATOM 3521 C C . SER A 1 445 ? 9.131 -4.838 -22.832 1.00 98.19 445 SER A C 1
ATOM 3523 O O . SER A 1 445 ? 8.648 -5.443 -23.787 1.00 98.19 445 SER A O 1
ATOM 3525 N N . ILE A 1 446 ? 8.380 -4.119 -21.991 1.00 98.31 446 ILE A N 1
ATOM 3526 C CA . ILE A 1 446 ? 6.921 -3.996 -22.112 1.00 98.31 446 ILE A CA 1
ATOM 3527 C C . ILE A 1 446 ? 6.537 -3.219 -23.379 1.00 98.31 446 ILE A C 1
ATOM 3529 O O . ILE A 1 446 ? 5.692 -3.688 -24.146 1.00 98.31 446 ILE A O 1
ATOM 3533 N N . ASP A 1 447 ? 7.205 -2.097 -23.663 1.00 97.81 447 ASP A N 1
ATOM 3534 C CA . ASP A 1 447 ? 6.987 -1.329 -24.897 1.00 97.81 447 ASP A CA 1
ATOM 3535 C C . ASP A 1 447 ? 7.321 -2.143 -26.162 1.00 97.81 447 ASP A C 1
ATOM 3537 O O . ASP A 1 447 ? 6.592 -2.088 -27.165 1.00 97.81 447 ASP A O 1
ATOM 3541 N N . LEU A 1 448 ? 8.388 -2.951 -26.124 1.00 97.94 448 LEU A N 1
ATOM 3542 C CA . LEU A 1 448 ? 8.759 -3.833 -27.230 1.00 97.94 448 LEU A CA 1
ATOM 3543 C C . LEU A 1 448 ? 7.751 -4.977 -27.412 1.00 97.94 448 LEU A C 1
ATOM 3545 O O . LEU A 1 448 ? 7.332 -5.224 -28.541 1.00 97.94 448 LEU A O 1
ATOM 3549 N N . ILE A 1 449 ? 7.273 -5.610 -26.335 1.00 98.50 449 ILE A N 1
ATOM 3550 C CA . ILE A 1 449 ? 6.191 -6.611 -26.388 1.00 98.50 449 ILE A CA 1
ATOM 3551 C C . ILE A 1 449 ? 4.926 -6.010 -27.021 1.00 98.50 449 ILE A C 1
ATOM 3553 O O . ILE A 1 449 ? 4.356 -6.600 -27.941 1.00 98.50 449 ILE A O 1
ATOM 3557 N N . GLY A 1 450 ? 4.518 -4.803 -26.611 1.00 98.19 450 GLY A N 1
ATOM 3558 C CA . GLY A 1 450 ? 3.383 -4.099 -27.219 1.00 98.19 450 GLY A CA 1
ATOM 3559 C C . GLY A 1 450 ? 3.589 -3.803 -28.708 1.00 98.19 450 GLY A C 1
ATOM 3560 O O . GLY A 1 450 ? 2.665 -3.944 -29.512 1.00 98.19 450 GLY A O 1
ATOM 3561 N N . THR A 1 451 ? 4.812 -3.436 -29.094 1.00 98.12 451 THR A N 1
ATOM 3562 C CA . THR A 1 451 ? 5.196 -3.200 -30.494 1.00 98.12 451 THR A CA 1
ATOM 3563 C C . THR A 1 451 ? 5.156 -4.493 -31.317 1.00 98.12 451 THR A C 1
ATOM 3565 O O . THR A 1 451 ? 4.664 -4.472 -32.444 1.00 98.12 451 THR A O 1
ATOM 3568 N N . LEU A 1 452 ? 5.618 -5.619 -30.766 1.00 98.06 452 LEU A N 1
ATOM 3569 C CA . LEU A 1 452 ? 5.608 -6.926 -31.432 1.00 98.06 452 LEU A CA 1
ATOM 3570 C C . LEU A 1 452 ? 4.185 -7.477 -31.615 1.00 98.06 452 LEU A C 1
ATOM 3572 O O . LEU A 1 452 ? 3.887 -8.044 -32.665 1.00 98.06 452 LEU A O 1
ATOM 3576 N N . LEU A 1 453 ? 3.303 -7.286 -30.628 1.00 98.06 453 LEU A N 1
ATOM 3577 C CA . LEU A 1 453 ? 1.932 -7.811 -30.655 1.00 98.06 453 LEU A CA 1
ATOM 3578 C C . LEU A 1 453 ? 0.956 -6.953 -31.480 1.00 98.06 453 LEU A C 1
ATOM 3580 O O . LEU A 1 453 ? 0.086 -7.503 -32.155 1.00 98.06 453 LEU A O 1
ATOM 3584 N N . TYR A 1 454 ? 1.088 -5.620 -31.455 1.00 97.88 454 TYR A N 1
ATOM 3585 C CA . TYR A 1 454 ? 0.104 -4.704 -32.066 1.00 97.88 454 TYR A CA 1
ATOM 3586 C C . TYR A 1 454 ? 0.679 -3.744 -33.118 1.00 97.88 454 TYR A C 1
ATOM 3588 O O . TYR A 1 454 ? -0.068 -2.976 -33.734 1.00 97.88 454 TYR A O 1
ATOM 3596 N N . GLY A 1 455 ? 1.994 -3.768 -33.334 1.00 97.25 455 GLY A N 1
ATOM 3597 C CA . GLY A 1 455 ? 2.710 -2.821 -34.183 1.00 97.25 455 GLY A CA 1
ATOM 3598 C C . GLY A 1 455 ? 3.009 -1.480 -33.488 1.00 97.25 455 GLY A C 1
ATOM 3599 O O . GLY A 1 455 ? 2.308 -1.075 -32.554 1.00 97.25 455 GLY A O 1
ATOM 3600 N N . PRO A 1 456 ? 4.018 -0.731 -33.976 1.00 95.38 456 PRO A N 1
ATOM 3601 C CA . PRO A 1 456 ? 4.535 0.475 -33.316 1.00 95.38 456 PRO A CA 1
ATOM 3602 C C . PRO A 1 456 ? 3.504 1.605 -33.181 1.00 95.38 456 PRO A C 1
ATOM 3604 O O . PRO A 1 456 ? 3.605 2.428 -32.280 1.00 95.38 456 PRO A O 1
ATOM 3607 N N . ALA A 1 457 ? 2.490 1.647 -34.050 1.00 95.25 457 ALA A N 1
ATOM 3608 C CA . ALA A 1 457 ? 1.448 2.675 -34.018 1.00 95.25 457 ALA A CA 1
ATOM 3609 C C . ALA A 1 457 ? 0.344 2.423 -32.972 1.00 95.25 457 ALA A C 1
ATOM 3611 O O . ALA A 1 457 ? -0.422 3.337 -32.679 1.00 95.25 457 ALA A O 1
ATOM 3612 N N . LYS A 1 458 ? 0.213 1.193 -32.449 1.00 95.94 458 LYS A N 1
ATOM 3613 C CA . LYS A 1 458 ? -0.879 0.808 -31.533 1.00 95.94 458 LYS A CA 1
ATOM 3614 C C . LYS A 1 458 ? -0.408 0.237 -30.199 1.00 95.94 458 LYS A C 1
ATOM 3616 O O . LYS A 1 458 ? -1.155 0.357 -29.235 1.00 95.94 458 LYS A O 1
ATOM 3621 N N . GLY A 1 459 ? 0.797 -0.338 -30.130 1.00 96.00 459 GLY A N 1
ATOM 3622 C CA . GLY A 1 459 ? 1.323 -1.014 -28.939 1.00 96.00 459 GLY A CA 1
ATOM 3623 C C . GLY A 1 459 ? 1.171 -0.196 -27.659 1.00 96.00 459 GLY A C 1
ATOM 3624 O O . GLY A 1 459 ? 0.402 -0.576 -26.780 1.00 96.00 459 GLY A O 1
ATOM 3625 N N . SER A 1 460 ? 1.821 0.970 -27.594 1.00 94.56 460 SER A N 1
ATOM 3626 C CA . SER A 1 460 ? 1.758 1.852 -26.418 1.00 94.56 460 SER A CA 1
ATOM 3627 C C . SER A 1 460 ? 0.324 2.290 -26.073 1.00 94.56 460 SER A C 1
ATOM 3629 O O . SER A 1 460 ? -0.060 2.270 -24.907 1.00 94.56 460 SER A O 1
ATOM 3631 N N . GLY A 1 461 ? -0.506 2.612 -27.074 1.00 96.19 461 GLY A N 1
ATOM 3632 C CA . GLY A 1 461 ? -1.896 3.032 -26.854 1.00 96.19 461 GLY A CA 1
ATOM 3633 C C . GLY A 1 461 ? -2.806 1.928 -26.302 1.00 96.19 461 GLY A C 1
ATOM 3634 O O . GLY A 1 461 ? -3.707 2.221 -25.521 1.00 96.19 461 GLY A O 1
ATOM 3635 N N . ILE A 1 462 ? -2.566 0.665 -26.672 1.00 97.00 462 ILE A N 1
ATOM 3636 C CA . ILE A 1 462 ? -3.300 -0.492 -26.137 1.00 97.00 462 ILE A CA 1
ATOM 3637 C C . ILE A 1 462 ? -2.792 -0.846 -24.737 1.00 97.00 462 ILE A C 1
ATOM 3639 O O . ILE A 1 462 ? -3.600 -0.999 -23.825 1.00 97.00 462 ILE A O 1
ATOM 3643 N N . LEU A 1 463 ? -1.472 -0.939 -24.537 1.00 97.69 463 LEU A N 1
ATOM 3644 C CA . LEU A 1 463 ? -0.901 -1.309 -23.236 1.00 97.69 463 LEU A CA 1
ATOM 3645 C C . LEU A 1 463 ? -1.236 -0.292 -22.140 1.00 97.69 463 LEU A C 1
ATOM 3647 O O . LEU A 1 463 ? -1.615 -0.688 -21.040 1.00 97.69 463 LEU A O 1
ATOM 3651 N N . ASN A 1 464 ? -1.171 1.002 -22.456 1.00 97.00 464 ASN A N 1
ATOM 3652 C CA . ASN A 1 464 ? -1.467 2.083 -21.513 1.00 97.00 464 ASN A CA 1
ATOM 3653 C C . ASN A 1 464 ? -2.958 2.462 -21.464 1.00 97.00 464 ASN A C 1
ATOM 3655 O O . ASN A 1 464 ? -3.321 3.420 -20.785 1.00 97.00 464 ASN A O 1
ATOM 3659 N N . SER A 1 465 ? -3.834 1.728 -22.162 1.00 97.44 465 SER A N 1
ATOM 3660 C CA . SER A 1 465 ? -5.271 2.005 -22.163 1.00 97.44 465 SER A CA 1
ATOM 3661 C C . SER A 1 465 ? -5.858 1.901 -20.751 1.00 97.44 465 SER A C 1
ATOM 3663 O O . SER A 1 465 ? -5.604 0.949 -20.003 1.00 97.44 465 SER A O 1
ATOM 3665 N N . VAL A 1 466 ? -6.665 2.887 -20.376 1.00 97.44 466 VAL A N 1
ATOM 3666 C CA . VAL A 1 466 ? -7.428 2.875 -19.131 1.00 97.44 466 VAL A CA 1
ATOM 3667 C C . VAL A 1 466 ? -8.883 2.568 -19.470 1.00 97.44 466 VAL A C 1
ATOM 3669 O O . VAL A 1 466 ? -9.447 3.154 -20.391 1.00 97.44 466 VAL A O 1
ATOM 3672 N N . ARG A 1 467 ? -9.479 1.624 -18.737 1.00 96.81 467 ARG A N 1
ATOM 3673 C CA . ARG A 1 467 ? -10.917 1.343 -18.788 1.00 96.81 467 ARG A CA 1
ATOM 3674 C C . ARG A 1 467 ? -11.715 2.486 -18.158 1.00 96.81 467 ARG A C 1
ATOM 3676 O O . ARG A 1 467 ? -11.207 3.190 -17.290 1.00 96.81 467 ARG A O 1
ATOM 3683 N N . GLU A 1 468 ? -12.969 2.632 -18.575 1.00 94.69 468 GLU A N 1
ATOM 3684 C CA . GLU A 1 468 ? -13.897 3.599 -17.979 1.00 94.69 468 GLU A CA 1
ATOM 3685 C C . GLU A 1 468 ? -14.047 3.389 -16.459 1.00 94.69 468 GLU A C 1
ATOM 3687 O O . GLU A 1 468 ? -14.018 2.237 -16.005 1.00 94.69 468 GLU A O 1
ATOM 3692 N N . PRO A 1 469 ? -14.243 4.464 -15.669 1.00 93.31 469 PRO A N 1
ATOM 3693 C CA . PRO A 1 469 ? -14.393 4.357 -14.224 1.00 93.31 469 PRO A CA 1
ATOM 3694 C C . PRO A 1 469 ? -15.521 3.410 -13.799 1.00 93.31 469 PRO A C 1
ATOM 3696 O O . PRO A 1 469 ? -16.608 3.389 -14.381 1.00 93.31 469 PRO A O 1
ATOM 3699 N N . GLY A 1 470 ? -15.268 2.636 -12.747 1.00 94.06 470 GLY A N 1
ATOM 3700 C CA . GLY A 1 470 ? -16.181 1.613 -12.237 1.00 94.06 470 GLY A CA 1
ATOM 3701 C C . GLY A 1 470 ? -16.160 0.280 -12.996 1.00 94.06 470 GLY A C 1
ATOM 3702 O O . GLY A 1 470 ? -16.950 -0.599 -12.651 1.00 94.06 470 GLY A O 1
ATOM 3703 N N . LEU A 1 471 ? -15.278 0.093 -13.985 1.00 97.62 471 LEU A N 1
ATOM 3704 C CA . LEU A 1 471 ? -15.001 -1.217 -14.587 1.00 97.62 471 LEU A CA 1
ATOM 3705 C C . LEU A 1 471 ? -13.824 -1.924 -13.891 1.00 97.62 471 LEU A C 1
ATOM 3707 O O . LEU A 1 471 ? -12.879 -1.259 -13.465 1.00 97.62 471 LEU A O 1
ATOM 3711 N N . PRO A 1 472 ? -13.828 -3.271 -13.814 1.00 98.06 472 PRO A N 1
ATOM 3712 C CA . PRO A 1 472 ? -12.682 -4.021 -13.315 1.00 98.06 472 PRO A CA 1
ATOM 3713 C C . PRO A 1 472 ? -11.482 -3.843 -14.250 1.00 98.06 472 PRO A C 1
ATOM 3715 O O . PRO A 1 472 ? -11.641 -3.769 -15.472 1.00 98.06 472 PRO A O 1
ATOM 3718 N N . LEU A 1 473 ? -10.268 -3.835 -13.694 1.00 98.56 473 LEU A N 1
ATOM 3719 C CA . LEU A 1 473 ? -9.025 -3.715 -14.467 1.00 98.56 473 LEU A CA 1
ATOM 3720 C C . LEU A 1 473 ? -8.896 -4.786 -15.565 1.00 98.56 473 LEU A C 1
ATOM 3722 O O . LEU A 1 473 ? -8.494 -4.489 -16.692 1.00 98.56 473 LEU A O 1
ATOM 3726 N N . VAL A 1 474 ? -9.220 -6.030 -15.219 1.00 98.69 474 VAL A N 1
ATOM 3727 C CA . VAL A 1 474 ? -9.132 -7.200 -16.092 1.00 98.69 474 VAL A CA 1
ATOM 3728 C C . VAL A 1 474 ? -10.370 -8.070 -15.906 1.00 98.69 474 VAL A C 1
ATOM 3730 O O . VAL A 1 474 ? -10.889 -8.176 -14.793 1.00 98.69 474 VAL A O 1
ATOM 3733 N N . ASP A 1 475 ? -10.835 -8.696 -16.985 1.00 98.38 475 ASP A N 1
ATOM 3734 C CA . ASP A 1 475 ? -11.967 -9.632 -16.915 1.00 98.38 475 ASP A CA 1
ATOM 3735 C C . ASP A 1 475 ? -11.518 -11.033 -16.457 1.00 98.38 475 ASP A C 1
ATOM 3737 O O . ASP A 1 475 ? -12.221 -11.702 -15.703 1.00 98.38 475 ASP A O 1
ATOM 3741 N N . ASP A 1 476 ? -10.315 -11.457 -16.866 1.00 98.56 476 ASP A N 1
ATOM 3742 C CA . ASP A 1 476 ? -9.688 -12.721 -16.469 1.00 98.56 476 ASP A CA 1
ATOM 3743 C C . ASP A 1 476 ? -8.414 -12.484 -15.634 1.00 98.56 476 ASP A C 1
ATOM 3745 O O . ASP A 1 476 ? -7.320 -12.215 -16.141 1.00 98.56 476 ASP A O 1
ATOM 3749 N N . TRP A 1 477 ? -8.561 -12.634 -14.317 1.00 98.50 477 TRP A N 1
ATOM 3750 C CA . TRP A 1 477 ? -7.473 -12.512 -13.344 1.00 98.50 477 TRP A CA 1
ATOM 3751 C C . TRP A 1 477 ? -6.472 -13.679 -13.382 1.00 98.50 477 TRP A C 1
ATOM 3753 O O . TRP A 1 477 ? -5.328 -13.512 -12.958 1.00 98.50 477 TRP A O 1
ATOM 3763 N N . GLN A 1 478 ? -6.856 -14.849 -13.907 1.00 98.50 478 GLN A N 1
ATOM 3764 C CA . GLN A 1 478 ? -5.930 -15.973 -14.101 1.00 98.50 478 GLN A CA 1
ATOM 3765 C C . GLN A 1 478 ? -5.080 -15.767 -15.355 1.00 98.50 478 GLN A C 1
ATOM 3767 O O . GLN A 1 478 ? -3.881 -16.061 -15.339 1.00 98.50 478 GLN A O 1
ATOM 3772 N N . CYS A 1 479 ? -5.655 -15.176 -16.407 1.00 98.75 479 CYS A N 1
ATOM 3773 C CA . CYS A 1 479 ? -4.880 -14.653 -17.525 1.00 98.75 479 CYS A CA 1
ATOM 3774 C C . CYS A 1 479 ? -3.854 -13.622 -17.037 1.00 98.75 479 CYS A C 1
ATOM 3776 O O . CYS A 1 479 ? -2.673 -13.789 -17.334 1.00 98.75 479 CYS A O 1
ATOM 3778 N N . LEU A 1 480 ? -4.255 -12.627 -16.227 1.00 98.81 480 LEU A N 1
ATOM 3779 C CA . LEU A 1 480 ? -3.338 -11.597 -15.711 1.00 98.81 480 LEU A CA 1
ATOM 3780 C C . LEU A 1 480 ? -2.110 -12.213 -15.020 1.00 98.81 480 LEU A C 1
ATOM 3782 O O . LEU A 1 480 ? -0.974 -11.944 -15.412 1.00 98.81 480 LEU A O 1
ATOM 3786 N N . LYS A 1 481 ? -2.344 -13.112 -14.055 1.00 98.75 481 LYS A N 1
ATOM 3787 C CA . LYS A 1 481 ? -1.282 -13.846 -13.348 1.00 98.75 481 LYS A CA 1
ATOM 3788 C C . LYS A 1 481 ? -0.405 -14.675 -14.292 1.00 98.75 481 LYS A C 1
ATOM 3790 O O . LYS A 1 481 ? 0.809 -14.743 -14.114 1.00 98.75 481 LYS A O 1
ATOM 3795 N N . SER A 1 482 ? -0.999 -15.279 -15.322 1.00 98.56 482 SER A N 1
ATOM 3796 C CA . SER A 1 482 ? -0.259 -16.049 -16.330 1.00 98.56 482 SER A CA 1
ATOM 3797 C C . SER A 1 482 ? 0.640 -15.159 -17.195 1.00 98.56 482 SER A C 1
ATOM 3799 O O . SER A 1 482 ? 1.787 -15.523 -17.442 1.00 98.56 482 SER A O 1
ATOM 3801 N N . MET A 1 483 ? 0.165 -13.980 -17.615 1.00 98.62 483 MET A N 1
ATOM 3802 C CA . MET A 1 483 ? 0.960 -13.024 -18.398 1.00 98.62 483 MET A CA 1
ATOM 3803 C C . MET A 1 483 ? 2.146 -12.476 -17.594 1.00 98.62 483 MET A C 1
ATOM 3805 O O . MET A 1 483 ? 3.243 -12.371 -18.141 1.00 98.62 483 MET A O 1
ATOM 3809 N N . VAL A 1 484 ? 1.955 -12.213 -16.294 1.00 98.69 484 VAL A N 1
ATOM 3810 C CA . VAL A 1 484 ? 3.042 -11.850 -15.366 1.00 98.69 484 VAL A CA 1
ATOM 3811 C C . VAL A 1 484 ? 4.088 -12.962 -15.285 1.00 98.69 484 VAL A C 1
ATOM 3813 O O . VAL A 1 484 ? 5.266 -12.701 -15.513 1.00 98.69 484 VAL A O 1
ATOM 3816 N N . ARG A 1 485 ? 3.679 -14.215 -15.032 1.00 98.38 485 ARG A N 1
ATOM 3817 C CA . ARG A 1 485 ? 4.619 -15.350 -14.949 1.00 98.38 485 ARG A CA 1
ATOM 3818 C C . ARG A 1 485 ? 5.402 -15.562 -16.243 1.00 98.38 485 ARG A C 1
ATOM 3820 O O . ARG A 1 485 ? 6.612 -15.779 -16.189 1.00 98.38 485 ARG A O 1
ATOM 3827 N N . LEU A 1 486 ? 4.737 -15.483 -17.398 1.00 97.44 486 LEU A N 1
ATOM 3828 C CA . LEU A 1 486 ? 5.384 -15.613 -18.709 1.00 97.44 486 LEU A CA 1
ATOM 3829 C C . LEU A 1 486 ? 6.397 -14.493 -18.953 1.00 97.44 486 LEU A C 1
ATOM 3831 O O . LEU A 1 486 ? 7.501 -14.768 -19.421 1.00 97.44 486 LEU A O 1
ATOM 3835 N N . PHE A 1 487 ? 6.058 -13.255 -18.582 1.00 98.38 487 PHE A N 1
ATOM 3836 C CA . PHE A 1 487 ? 7.007 -12.150 -18.622 1.00 98.38 487 PHE A CA 1
ATOM 3837 C C . PHE A 1 487 ? 8.212 -12.424 -17.716 1.00 98.38 487 PHE A C 1
ATOM 3839 O O . PHE A 1 487 ? 9.341 -12.406 -18.192 1.00 98.38 487 PHE A O 1
ATOM 3846 N N . GLU A 1 488 ? 8.002 -12.749 -16.438 1.00 97.50 488 GLU A N 1
ATOM 3847 C CA . GLU A 1 488 ? 9.109 -12.938 -15.490 1.00 97.50 488 GLU A CA 1
ATOM 3848 C C . GLU A 1 488 ? 10.008 -14.136 -15.830 1.00 97.50 488 GLU A C 1
ATOM 3850 O O . GLU A 1 488 ? 11.213 -14.076 -15.586 1.00 97.50 488 GLU A O 1
ATOM 3855 N N . THR A 1 489 ? 9.455 -15.186 -16.452 1.00 95.56 489 THR A N 1
ATOM 3856 C CA . THR A 1 489 ? 10.215 -16.351 -16.951 1.00 95.56 489 THR A CA 1
ATOM 3857 C C . THR A 1 489 ? 11.279 -15.950 -17.977 1.00 95.56 489 THR A C 1
ATOM 3859 O O . THR A 1 489 ? 12.375 -16.504 -17.976 1.00 95.56 489 THR A O 1
ATOM 3862 N N . HIS A 1 490 ? 10.964 -14.992 -18.855 1.00 95.50 490 HIS A N 1
ATOM 3863 C CA . HIS A 1 490 ? 11.793 -14.653 -20.022 1.00 95.50 490 HIS A CA 1
ATOM 3864 C C . HIS A 1 490 ? 12.497 -13.293 -19.905 1.00 95.50 490 HIS A C 1
ATOM 3866 O O . HIS A 1 490 ? 13.533 -13.081 -20.528 1.00 95.50 490 HIS A O 1
ATOM 3872 N N . CYS A 1 491 ? 11.957 -12.382 -19.095 1.00 96.25 491 CYS A N 1
ATOM 3873 C CA . CYS A 1 491 ? 12.416 -11.001 -18.930 1.00 96.25 491 CYS A CA 1
ATOM 3874 C C . CYS A 1 491 ? 12.895 -10.678 -17.505 1.00 96.25 491 CYS A C 1
ATOM 3876 O O . CYS A 1 491 ? 13.491 -9.621 -17.298 1.00 96.25 491 CYS A O 1
ATOM 3878 N N . GLY A 1 492 ? 12.694 -11.578 -16.538 1.00 95.06 492 GLY A N 1
ATOM 3879 C CA . GLY A 1 492 ? 13.061 -11.374 -15.137 1.00 95.06 492 GLY A CA 1
ATOM 3880 C C . GLY A 1 492 ? 11.987 -10.669 -14.301 1.00 95.06 492 GLY A C 1
ATOM 3881 O O . GLY A 1 492 ? 10.992 -10.157 -14.807 1.00 95.06 492 GLY A O 1
ATOM 3882 N N . LEU A 1 493 ? 12.212 -10.683 -12.989 1.00 95.25 493 LEU A N 1
ATOM 3883 C CA . LEU A 1 493 ? 11.326 -10.210 -11.933 1.00 95.25 493 LEU A CA 1
ATOM 3884 C C . LEU A 1 493 ? 10.900 -8.758 -12.125 1.00 95.25 493 LEU A C 1
ATOM 3886 O O . LEU A 1 493 ? 11.735 -7.862 -12.282 1.00 95.25 493 LEU A O 1
ATOM 3890 N N . LEU A 1 494 ? 9.599 -8.519 -11.971 1.00 96.81 494 LEU A N 1
ATOM 3891 C CA . LEU A 1 494 ? 9.030 -7.175 -11.958 1.00 96.81 494 LEU A CA 1
ATOM 3892 C C . LEU A 1 494 ? 9.561 -6.348 -10.782 1.00 96.81 494 LEU A C 1
ATOM 3894 O O . LEU A 1 494 ? 9.776 -5.144 -10.930 1.00 96.81 494 LEU A O 1
ATOM 3898 N N . THR A 1 495 ? 9.809 -6.981 -9.627 1.00 94.44 495 THR A N 1
ATOM 3899 C CA . THR A 1 495 ? 10.014 -6.308 -8.325 1.00 94.44 495 THR A CA 1
ATOM 3900 C C . THR A 1 495 ? 8.816 -5.409 -7.956 1.00 94.44 495 THR A C 1
ATOM 3902 O O . THR A 1 495 ? 7.812 -5.377 -8.671 1.00 94.44 495 THR A O 1
ATOM 3905 N N . GLN A 1 496 ? 8.894 -4.644 -6.861 1.00 92.75 496 GLN A N 1
ATOM 3906 C CA . GLN A 1 496 ? 7.845 -3.665 -6.533 1.00 92.75 496 GLN A CA 1
ATOM 3907 C C . GLN A 1 496 ? 7.705 -2.570 -7.618 1.00 92.75 496 GLN A C 1
ATOM 3909 O O . GLN A 1 496 ? 6.602 -2.084 -7.868 1.00 92.75 496 GLN A O 1
ATOM 3914 N N . TYR A 1 497 ? 8.786 -2.230 -8.339 1.00 97.00 497 TYR A N 1
ATOM 3915 C CA . TYR A 1 497 ? 8.736 -1.236 -9.420 1.00 97.00 497 TYR A CA 1
ATOM 3916 C C . TYR A 1 497 ? 7.839 -1.674 -10.586 1.00 97.00 497 TYR A C 1
ATOM 3918 O O . TYR A 1 497 ? 6.963 -0.922 -11.022 1.00 97.00 497 TYR A O 1
ATOM 3926 N N . GLY A 1 498 ? 8.045 -2.896 -11.085 1.00 97.62 498 GLY A N 1
ATOM 3927 C CA . GLY A 1 498 ? 7.383 -3.420 -12.278 1.00 97.62 498 GLY A CA 1
ATOM 3928 C C . GLY A 1 498 ? 5.885 -3.671 -12.103 1.00 97.62 498 GLY A C 1
ATOM 3929 O O . GLY A 1 498 ? 5.190 -3.843 -13.103 1.00 97.62 498 GLY A O 1
ATOM 3930 N N . MET A 1 499 ? 5.355 -3.599 -10.873 1.00 98.19 499 MET A N 1
ATOM 3931 C CA . MET A 1 499 ? 3.908 -3.608 -10.616 1.00 98.19 499 MET A CA 1
ATOM 3932 C C . MET A 1 499 ? 3.159 -2.513 -11.400 1.00 98.19 499 MET A C 1
ATOM 3934 O O . MET A 1 499 ? 2.000 -2.718 -11.757 1.00 98.19 499 MET A O 1
ATOM 3938 N N . LYS A 1 500 ? 3.822 -1.407 -11.785 1.00 98.00 500 LYS A N 1
ATOM 3939 C CA . LYS A 1 500 ? 3.266 -0.389 -12.706 1.00 98.00 500 LYS A CA 1
ATOM 3940 C C . LYS A 1 500 ? 2.725 -0.985 -14.019 1.00 98.00 500 LYS A C 1
ATOM 3942 O O . LYS A 1 500 ? 1.738 -0.499 -14.565 1.00 98.00 500 LYS A O 1
ATOM 3947 N N . HIS A 1 501 ? 3.338 -2.063 -14.518 1.00 98.62 501 HIS A N 1
ATOM 3948 C CA . HIS A 1 501 ? 2.983 -2.697 -15.791 1.00 98.62 501 HIS A CA 1
ATOM 3949 C C . HIS A 1 501 ? 1.790 -3.654 -15.689 1.00 98.62 501 HIS A C 1
ATOM 3951 O O . HIS A 1 501 ? 1.370 -4.215 -16.700 1.00 98.62 501 HIS A O 1
ATOM 3957 N N . MET A 1 502 ? 1.185 -3.815 -14.508 1.00 98.75 502 MET A N 1
ATOM 3958 C CA . MET A 1 502 ? 0.045 -4.717 -14.324 1.00 98.75 502 MET A CA 1
ATOM 3959 C C . MET A 1 502 ? -1.161 -4.338 -15.206 1.00 98.75 502 MET A C 1
ATOM 3961 O O . MET A 1 502 ? -1.855 -5.214 -15.722 1.00 98.75 502 MET A O 1
ATOM 3965 N N . ARG A 1 503 ? -1.334 -3.042 -15.517 1.00 98.69 503 ARG A N 1
ATOM 3966 C CA . ARG A 1 503 ? -2.300 -2.552 -16.523 1.00 98.69 503 ARG A CA 1
ATOM 3967 C C . ARG A 1 503 ? -1.965 -3.001 -17.948 1.00 98.69 503 ARG A C 1
ATOM 3969 O O . ARG A 1 503 ? -2.875 -3.360 -18.689 1.00 98.69 503 ARG A O 1
ATOM 3976 N N . ALA A 1 504 ? -0.686 -3.042 -18.320 1.00 98.75 504 ALA A N 1
ATOM 3977 C CA . ALA A 1 504 ? -0.261 -3.536 -19.628 1.00 98.75 504 ALA A CA 1
ATOM 3978 C C . ALA A 1 504 ? -0.618 -5.023 -19.781 1.00 98.75 504 ALA A C 1
ATOM 3980 O O . ALA A 1 504 ? -1.287 -5.387 -20.747 1.00 98.75 504 ALA A O 1
ATOM 3981 N N . PHE A 1 505 ? -0.280 -5.860 -18.792 1.00 98.81 505 PHE A N 1
ATOM 3982 C CA . PHE A 1 505 ? -0.653 -7.282 -18.781 1.00 98.81 505 PHE A CA 1
ATOM 3983 C C . PHE A 1 505 ? -2.176 -7.497 -18.772 1.00 98.81 505 PHE A C 1
ATOM 3985 O O . PHE A 1 505 ? -2.677 -8.348 -19.508 1.00 98.81 505 PHE A O 1
ATOM 3992 N N . ALA A 1 506 ? -2.928 -6.689 -18.016 1.00 98.81 506 ALA A N 1
ATOM 3993 C CA . ALA A 1 506 ? -4.389 -6.708 -18.045 1.00 98.81 506 ALA A CA 1
ATOM 3994 C C . ALA A 1 506 ? -4.934 -6.402 -19.449 1.00 98.81 506 ALA A C 1
ATOM 3996 O O . ALA A 1 506 ? -5.809 -7.111 -19.939 1.00 98.81 506 ALA A O 1
ATOM 3997 N N . ASN A 1 507 ? -4.375 -5.407 -20.141 1.00 98.75 507 ASN A N 1
ATOM 3998 C CA . ASN A 1 507 ? -4.787 -5.047 -21.497 1.00 98.75 507 ASN A CA 1
ATOM 3999 C C . ASN A 1 507 ? -4.428 -6.110 -22.553 1.00 98.75 507 ASN A C 1
ATOM 4001 O O . ASN A 1 507 ? -5.177 -6.266 -23.520 1.00 98.75 507 ASN A O 1
ATOM 4005 N N . LEU A 1 508 ? -3.368 -6.905 -22.351 1.00 98.62 508 LEU A N 1
ATOM 4006 C CA . LEU A 1 508 ? -3.116 -8.112 -23.157 1.00 98.62 508 LEU A CA 1
ATOM 4007 C C . LEU A 1 508 ? -4.242 -9.146 -22.991 1.00 98.62 508 LEU A C 1
ATOM 4009 O O . LEU A 1 508 ? -4.765 -9.661 -23.979 1.00 98.62 508 LEU A O 1
ATOM 4013 N N . CYS A 1 509 ? -4.667 -9.407 -21.753 1.00 98.69 509 CYS A N 1
ATOM 4014 C CA . CYS A 1 509 ? -5.778 -10.318 -21.467 1.00 98.69 509 CYS A CA 1
ATOM 4015 C C . CYS A 1 509 ? -7.113 -9.805 -22.021 1.00 98.69 509 CYS A C 1
ATOM 4017 O O . CYS A 1 509 ? -7.817 -10.531 -22.721 1.00 98.69 509 CYS A O 1
ATOM 4019 N N . ASN A 1 510 ? -7.422 -8.528 -21.788 1.00 98.50 510 ASN A N 1
ATOM 4020 C CA . ASN A 1 510 ? -8.654 -7.870 -22.231 1.00 98.50 510 ASN A CA 1
ATOM 4021 C C . ASN A 1 510 ? -8.796 -7.805 -23.766 1.00 98.50 510 ASN A C 1
ATOM 4023 O O . ASN A 1 510 ? -9.902 -7.640 -24.273 1.00 98.50 510 ASN A O 1
ATOM 4027 N N . SER A 1 511 ? -7.691 -7.923 -24.510 1.00 97.44 511 SER A N 1
ATOM 4028 C CA . SER A 1 511 ? -7.674 -7.980 -25.980 1.00 97.44 511 SER A CA 1
ATOM 4029 C C . SER A 1 511 ? -7.539 -9.403 -26.544 1.00 97.44 511 SER A C 1
ATOM 4031 O O . SER A 1 511 ? -7.476 -9.576 -27.761 1.00 97.44 511 SER A O 1
ATOM 4033 N N . GLY A 1 512 ? -7.550 -10.429 -25.684 1.00 97.69 512 GLY A N 1
ATOM 4034 C CA . GLY A 1 512 ? -7.561 -11.836 -26.088 1.00 97.69 512 GLY A CA 1
ATOM 4035 C C . GLY A 1 512 ? -6.213 -12.385 -26.563 1.00 97.69 512 GLY A C 1
ATOM 4036 O O . GLY A 1 512 ? -6.193 -13.351 -27.329 1.00 97.69 512 GLY A O 1
ATOM 4037 N N . VAL A 1 513 ? -5.085 -11.799 -26.139 1.00 98.19 513 VAL A N 1
ATOM 4038 C CA . VAL A 1 513 ? -3.753 -12.338 -26.458 1.00 98.19 513 VAL A CA 1
ATOM 4039 C C . VAL A 1 513 ? -3.580 -13.719 -25.828 1.00 98.19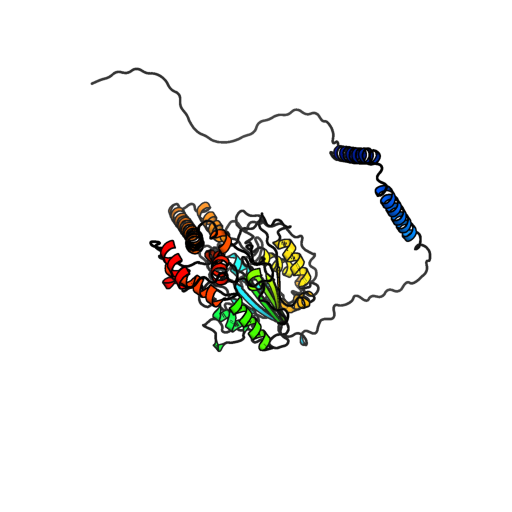 513 VAL A C 1
ATOM 4041 O O . VAL A 1 513 ? -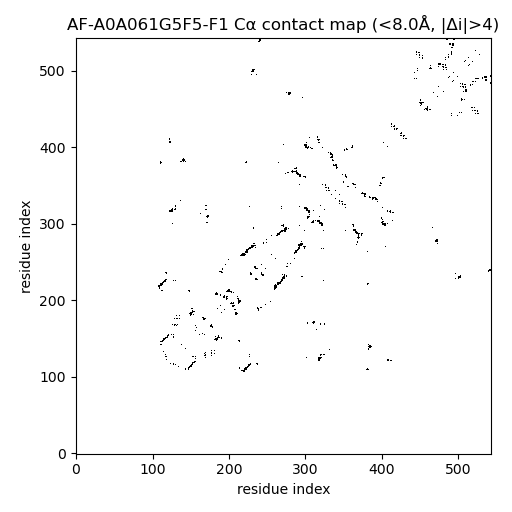3.759 -13.901 -24.625 1.00 98.19 513 VAL A O 1
ATOM 4044 N N . SER A 1 514 ? -3.198 -14.709 -26.637 1.00 98.00 514 SER A N 1
ATOM 4045 C CA . SER A 1 514 ? -2.887 -16.047 -26.136 1.00 98.00 514 SER A CA 1
ATOM 4046 C C . SER A 1 514 ? -1.551 -16.068 -25.393 1.00 98.00 514 SER A C 1
ATOM 4048 O O . SER A 1 514 ? -0.597 -15.387 -25.773 1.00 98.00 514 SER A O 1
ATOM 4050 N N . GLN A 1 515 ? -1.439 -16.942 -24.391 1.00 97.69 515 GLN A N 1
ATOM 4051 C CA . GLN A 1 515 ? -0.182 -17.185 -23.669 1.00 97.69 515 GLN A CA 1
ATOM 4052 C C . GLN A 1 515 ? 0.992 -17.499 -24.616 1.00 97.69 515 GLN A C 1
ATOM 4054 O O . GLN A 1 515 ? 2.093 -17.003 -24.413 1.00 97.69 515 GLN A O 1
ATOM 4059 N N . SER A 1 516 ? 0.748 -18.236 -25.704 1.00 97.69 516 SER A N 1
ATOM 4060 C CA . SER A 1 516 ? 1.764 -18.557 -26.717 1.00 97.69 516 SER A CA 1
ATOM 4061 C C . SER A 1 516 ? 2.263 -17.353 -27.526 1.00 97.69 516 SER A C 1
ATOM 4063 O O . SER A 1 516 ? 3.415 -17.355 -27.955 1.00 97.69 516 SER A O 1
ATOM 4065 N N . LEU A 1 517 ? 1.423 -16.335 -27.754 1.00 97.88 517 LEU A N 1
ATOM 4066 C CA . LEU A 1 517 ? 1.835 -15.090 -28.410 1.00 97.88 517 LEU A CA 1
ATOM 4067 C C . LEU A 1 517 ? 2.598 -14.191 -27.436 1.00 97.88 517 LEU A C 1
ATOM 4069 O O . LEU A 1 517 ? 3.614 -13.616 -27.821 1.00 97.88 517 LEU A O 1
ATOM 4073 N N . MET A 1 518 ? 2.153 -14.122 -26.176 1.00 98.06 518 MET A N 1
ATOM 4074 C CA . MET A 1 518 ? 2.889 -13.426 -25.120 1.00 98.06 518 MET A CA 1
ATOM 4075 C C . MET A 1 518 ? 4.286 -14.026 -24.933 1.00 98.06 518 MET A C 1
ATOM 4077 O O . MET A 1 518 ? 5.269 -13.297 -24.964 1.00 98.06 518 MET A O 1
ATOM 4081 N N . GLU A 1 519 ? 4.394 -15.353 -24.831 1.00 97.56 519 GLU A N 1
ATOM 4082 C CA . GLU A 1 519 ? 5.678 -16.046 -24.704 1.00 97.56 519 GLU A CA 1
ATOM 4083 C C . GLU A 1 519 ? 6.626 -15.738 -25.872 1.00 97.56 519 GLU A C 1
ATOM 4085 O O . GLU A 1 519 ? 7.775 -15.361 -25.646 1.00 97.56 519 GLU A O 1
ATOM 4090 N N . GLN A 1 520 ? 6.145 -15.816 -27.119 1.00 97.44 520 GLN A N 1
ATOM 4091 C CA . GLN A 1 520 ? 6.949 -15.458 -28.294 1.00 97.44 520 GLN A CA 1
ATOM 4092 C C . GLN A 1 520 ? 7.411 -13.994 -28.258 1.00 97.44 520 GLN A C 1
ATOM 4094 O O . GLN A 1 520 ? 8.562 -13.711 -28.595 1.00 97.44 520 GLN A O 1
ATOM 4099 N N . ALA A 1 521 ? 6.544 -13.072 -27.827 1.00 98.00 521 ALA A N 1
ATOM 4100 C CA . ALA A 1 521 ? 6.889 -11.662 -27.687 1.00 98.00 521 ALA A CA 1
ATOM 4101 C C . ALA A 1 521 ? 7.923 -11.428 -26.571 1.00 98.00 521 ALA A C 1
ATOM 4103 O O . ALA A 1 521 ? 8.880 -10.691 -26.795 1.00 98.00 521 ALA A O 1
ATOM 4104 N N . CYS A 1 522 ? 7.795 -12.086 -25.413 1.00 97.75 522 CYS A N 1
ATOM 4105 C CA . CYS A 1 522 ? 8.771 -12.007 -24.324 1.00 97.75 522 CYS A CA 1
ATOM 4106 C C . CYS A 1 522 ? 10.135 -12.577 -24.730 1.00 97.75 522 CYS A C 1
ATOM 4108 O O . CYS A 1 522 ? 11.152 -11.913 -24.538 1.00 97.75 522 CYS A O 1
ATOM 4110 N N . VAL A 1 523 ? 10.168 -13.764 -25.350 1.00 96.25 523 VAL A N 1
ATOM 4111 C CA . VAL A 1 523 ? 11.411 -14.371 -25.856 1.00 96.25 523 VAL A CA 1
ATOM 4112 C C . VAL A 1 523 ? 12.090 -13.446 -26.867 1.00 96.25 523 VAL A C 1
ATOM 4114 O O . VAL A 1 523 ? 13.299 -13.250 -26.789 1.00 96.25 523 VAL A O 1
ATOM 4117 N N . ALA A 1 524 ? 11.335 -12.841 -27.789 1.00 96.38 524 ALA A N 1
ATOM 4118 C CA . ALA A 1 524 ? 11.882 -11.907 -28.772 1.00 96.38 524 ALA A CA 1
ATOM 4119 C C . ALA A 1 524 ? 12.348 -10.575 -28.154 1.00 96.38 524 ALA A C 1
ATOM 4121 O O . ALA A 1 524 ? 13.370 -10.041 -28.580 1.00 96.38 524 ALA A O 1
ATOM 4122 N N . ALA A 1 525 ? 11.629 -10.045 -27.159 1.00 96.50 525 ALA A N 1
ATOM 4123 C CA . ALA A 1 525 ? 11.953 -8.772 -26.515 1.00 96.50 525 ALA A CA 1
ATOM 4124 C C . ALA A 1 525 ? 13.152 -8.862 -25.557 1.00 96.50 525 ALA A C 1
ATOM 4126 O O . ALA A 1 525 ? 13.926 -7.913 -25.454 1.00 96.50 525 ALA A O 1
ATOM 4127 N N . CYS A 1 526 ? 13.312 -10.001 -24.879 1.00 94.94 526 CYS A N 1
ATOM 4128 C CA . CYS A 1 526 ? 14.259 -10.178 -23.776 1.00 94.94 526 CYS A CA 1
ATOM 4129 C C . CYS A 1 526 ? 15.434 -11.120 -24.117 1.00 94.94 526 CYS A C 1
ATOM 4131 O O . CYS A 1 526 ? 16.304 -11.363 -23.278 1.00 94.94 526 CYS A O 1
ATOM 4133 N N . SER A 1 527 ? 15.506 -11.622 -25.360 1.00 84.56 527 SER A N 1
ATOM 4134 C CA . SER A 1 527 ? 16.601 -12.472 -25.850 1.00 84.56 527 SER A CA 1
ATOM 4135 C C . SER A 1 527 ? 17.977 -11.841 -25.610 1.00 84.56 527 SER A C 1
ATOM 4137 O O . SER A 1 527 ? 18.280 -10.756 -26.104 1.00 84.56 527 SER A O 1
ATOM 4139 N N . GLY A 1 528 ? 18.836 -12.547 -24.871 1.00 75.31 528 GLY A N 1
ATOM 4140 C CA . GLY A 1 528 ? 20.194 -12.094 -24.562 1.00 75.31 528 GLY A CA 1
ATOM 4141 C C . GLY A 1 528 ? 20.304 -11.128 -23.377 1.00 75.31 528 GLY A C 1
ATOM 4142 O O . GLY A 1 528 ? 21.418 -10.707 -23.066 1.00 75.31 528 GLY A O 1
ATOM 4143 N N . HIS A 1 5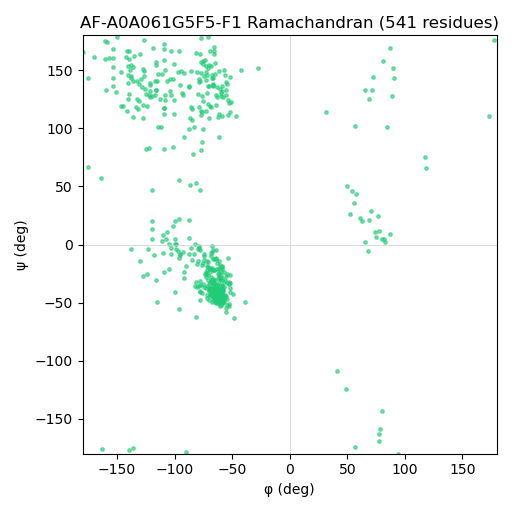29 ? 19.203 -10.804 -22.688 1.00 78.25 529 HIS A N 1
ATOM 4144 C CA . HIS A 1 529 ? 19.272 -10.107 -21.406 1.00 78.25 529 HIS A CA 1
ATOM 4145 C C . HIS A 1 529 ? 19.689 -11.070 -20.282 1.00 78.25 529 HIS A C 1
ATOM 4147 O O . HIS A 1 529 ? 19.086 -12.122 -20.082 1.00 78.25 529 HIS A O 1
ATOM 4153 N N . ASP A 1 530 ? 20.718 -10.698 -19.523 1.00 76.12 530 ASP A N 1
ATOM 4154 C CA . ASP A 1 530 ? 21.229 -11.480 -18.395 1.00 76.12 530 ASP A CA 1
ATOM 4155 C C . ASP A 1 530 ? 20.541 -11.033 -17.094 1.00 76.12 530 ASP A C 1
ATOM 4157 O O . ASP A 1 530 ? 20.974 -10.087 -16.435 1.00 76.12 530 ASP A O 1
ATOM 4161 N N . THR A 1 531 ? 19.440 -11.703 -16.742 1.00 73.38 531 THR A N 1
ATOM 4162 C CA . THR A 1 531 ? 18.586 -11.354 -15.588 1.00 73.38 531 THR A CA 1
ATOM 4163 C C . THR A 1 531 ? 19.268 -11.564 -14.228 1.00 73.38 531 THR A C 1
ATOM 4165 O O . THR A 1 531 ? 18.865 -10.942 -13.245 1.00 73.38 531 THR A O 1
ATOM 4168 N N . ARG A 1 532 ? 20.324 -12.390 -14.147 1.00 78.50 532 ARG A N 1
ATOM 4169 C CA . ARG A 1 532 ? 21.126 -12.684 -12.936 1.00 78.50 532 ARG A CA 1
ATOM 4170 C C . ARG A 1 532 ? 20.297 -12.857 -11.654 1.00 78.50 532 ARG A C 1
ATOM 4172 O O . ARG A 1 532 ? 19.620 -13.862 -11.454 1.00 78.50 532 ARG A O 1
ATOM 4179 N N . GLN A 1 533 ? 20.404 -11.877 -10.755 1.00 80.25 533 GLN A N 1
ATOM 4180 C CA . GLN A 1 533 ? 19.770 -11.838 -9.441 1.00 80.25 533 GLN A CA 1
ATOM 4181 C C . GLN A 1 533 ? 18.253 -11.635 -9.536 1.00 80.25 533 GLN A C 1
ATOM 4183 O O . GLN A 1 533 ? 17.524 -12.112 -8.671 1.00 80.25 533 GLN A O 1
ATOM 4188 N N . TRP A 1 534 ? 17.782 -11.016 -10.620 1.00 84.25 534 TRP A N 1
ATOM 4189 C CA . TRP A 1 534 ? 16.379 -10.736 -10.908 1.00 84.25 534 TRP A CA 1
ATOM 4190 C C . TRP A 1 534 ? 15.674 -11.889 -11.636 1.00 84.25 534 TRP A C 1
ATOM 4192 O O . TRP A 1 534 ? 14.666 -11.660 -12.289 1.00 84.25 534 TRP A O 1
ATOM 4202 N N . HIS A 1 535 ? 16.171 -13.125 -11.585 1.00 87.88 535 HIS A N 1
ATOM 4203 C CA . HIS A 1 535 ? 15.447 -14.270 -12.145 1.00 87.88 535 HIS A CA 1
ATOM 4204 C C . HIS A 1 535 ? 14.476 -14.870 -11.100 1.00 87.88 535 HIS A C 1
ATOM 4206 O O . HIS A 1 535 ? 14.885 -15.061 -9.949 1.00 87.88 535 HIS A O 1
ATOM 4212 N N . PRO A 1 536 ? 13.221 -15.226 -11.454 1.00 87.44 536 PRO A N 1
ATOM 4213 C CA . PRO A 1 536 ? 12.230 -15.744 -10.497 1.00 87.44 536 PRO A CA 1
ATOM 4214 C C . PRO A 1 536 ? 12.635 -17.051 -9.796 1.00 87.44 536 PRO A C 1
ATOM 4216 O O . PRO A 1 536 ? 12.125 -17.356 -8.721 1.00 87.44 536 PRO A O 1
ATOM 4219 N N . SER A 1 537 ? 13.621 -17.796 -10.314 1.00 86.19 537 SER A N 1
ATOM 4220 C CA . SER A 1 537 ? 14.218 -18.938 -9.592 1.00 86.19 537 SER A CA 1
ATOM 4221 C C . SER A 1 537 ? 14.836 -18.574 -8.237 1.00 86.19 537 SER A C 1
ATOM 4223 O O . SER A 1 537 ? 15.068 -19.467 -7.428 1.00 86.19 537 SER A O 1
ATOM 4225 N N . ASN A 1 538 ? 15.146 -17.295 -8.008 1.00 86.69 538 ASN A N 1
ATOM 4226 C CA . ASN A 1 538 ? 15.851 -16.835 -6.814 1.00 86.69 538 ASN A CA 1
ATOM 4227 C C . ASN A 1 538 ? 14.896 -16.425 -5.679 1.00 86.69 538 ASN A C 1
ATOM 4229 O O . ASN A 1 538 ? 15.287 -16.492 -4.517 1.00 86.69 538 ASN A O 1
ATOM 4233 N N . GLN A 1 539 ? 13.681 -15.961 -6.008 1.00 84.81 539 GLN A N 1
ATOM 4234 C CA . GLN A 1 539 ? 12.751 -15.323 -5.055 1.00 84.81 539 GLN A CA 1
ATOM 4235 C C . GLN A 1 539 ? 11.279 -15.765 -5.206 1.00 84.81 539 GLN A C 1
ATOM 4237 O O . GLN A 1 539 ? 10.445 -15.374 -4.395 1.00 84.81 539 GLN A O 1
ATOM 4242 N N . GLY A 1 540 ? 10.948 -16.592 -6.205 1.00 93.56 540 GLY A N 1
ATOM 4243 C CA . GLY A 1 540 ? 9.568 -16.902 -6.595 1.00 93.56 540 GLY A CA 1
ATOM 4244 C C . GLY A 1 540 ? 9.066 -16.002 -7.729 1.00 93.56 540 GLY A C 1
ATOM 4245 O O . GLY A 1 540 ? 9.803 -15.157 -8.222 1.00 93.56 540 GLY A O 1
ATOM 4246 N N . TYR A 1 541 ? 7.819 -16.199 -8.158 1.00 97.38 541 TYR A N 1
ATOM 4247 C CA . TYR A 1 541 ? 7.138 -15.340 -9.138 1.00 97.38 541 TYR A CA 1
ATOM 4248 C C . TYR A 1 541 ? 6.252 -14.315 -8.427 1.00 97.38 541 TYR A C 1
ATOM 4250 O O . TYR A 1 541 ? 5.658 -14.627 -7.395 1.00 97.38 541 TYR A O 1
ATOM 4258 N N . SER A 1 542 ? 6.081 -13.132 -9.015 1.00 97.75 542 SER A N 1
ATOM 4259 C CA . SER A 1 542 ? 5.211 -12.066 -8.495 1.00 97.75 542 SER A CA 1
ATOM 4260 C C . SER A 1 542 ? 3.709 -12.398 -8.539 1.00 97.75 542 SER A C 1
ATOM 4262 O O . SER A 1 542 ? 2.901 -11.620 -8.031 1.00 97.75 542 SER A O 1
ATOM 4264 N N . ALA A 1 543 ? 3.317 -13.525 -9.142 1.00 95.94 543 ALA A N 1
ATOM 4265 C CA . ALA A 1 543 ? 1.942 -13.996 -9.348 1.00 95.94 543 ALA A CA 1
ATOM 4266 C C . ALA A 1 543 ? 1.806 -15.493 -9.053 1.00 95.94 543 ALA A C 1
ATOM 4268 O O . ALA A 1 543 ? 2.785 -16.232 -9.290 1.00 95.94 543 ALA A O 1
#

Nearest PDB structures (foldseek):
  6xt5-assembly1_B  TM=9.886E-01  e=1.490E-67  Canavalia ensiformis
  6ysa-assembly9_I  TM=9.791E-01  e=6.526E-64  Arabidopsis thaliana
  6azt-assembly1_A  TM=9.987E-01  e=1.639E-42  Helianthus annuus
  5obt-assembly1_A  TM=9.961E-01  e=9.415E-32  Arabidopsis thaliana
  7fqi-assembly2_B  TM=9.723E-01  e=3.615E-30  Homo sapiens

Radius of gyration: 30.99 Å; Cα contacts (8 Å, |Δi|>4): 970; chains: 1; bounding box: 120×85×68 Å

Mean predicted aligned error: 12.24 Å

pLDDT: mean 85.2, std 22.49, range [23.45, 99.0]

InterPro domains:
  IPR001096 Peptidase C13, legumain [PF01650] (111-383)
  IPR001096 Peptidase C13, legumain [PIRSF019663] (69-543)
  IPR001096 Peptidase C13, legumain [PR00776] (112-136)
  IPR001096 Peptidase C13, legumain [PR00776] (137-166)
  IPR001096 Peptidase C13, legumain [PR00776] (184-199)
  IPR001096 Peptidase C13, legumain [PR00776] (212-231)
  IPR001096 Peptidase C13, legumain [PR00776] (261-277)
  IPR001096 Peptidase C13, legumain [PTHR12000] (68-529)
  IPR043577 Asparaginyl endopeptidase [PIRSF500139] (69-543)
  IPR046427 Legumain prodomain superfamily [G3DSA:1.10.132.130] (406-536)
  IPR048501 Legumain, prodomain [PF20985] (431-526)
  IPR048501 Legumain, prodomain [cd21115] (406-522)

Solvent-accessible surface area (backbone atoms only — not comparable to full-atom values): 29386 Å² total; per-residue (Å²): 136,81,90,82,94,84,92,87,84,89,87,81,88,88,85,86,87,83,87,80,90,87,88,84,90,82,89,86,89,82,79,96,76,74,79,64,61,62,56,54,53,53,52,51,51,50,52,50,50,52,51,57,55,51,75,75,48,95,61,76,63,60,62,55,55,54,53,51,52,53,54,54,52,55,53,55,54,59,66,69,74,74,81,84,88,86,86,84,89,80,95,74,90,79,92,72,76,83,70,78,75,77,72,58,71,89,77,55,45,60,48,28,35,39,33,32,19,22,51,60,56,61,56,44,37,15,29,47,19,42,38,25,39,54,48,50,54,27,46,56,13,66,42,51,71,91,37,47,42,34,30,32,36,80,57,48,32,79,27,96,78,40,82,48,68,70,42,33,43,47,45,67,86,51,65,70,28,42,76,89,61,67,77,33,16,39,49,87,31,28,30,48,62,34,53,51,18,24,64,61,36,35,69,90,61,46,70,68,55,68,68,72,49,50,77,52,45,49,60,10,25,40,31,38,41,38,27,32,60,24,11,41,34,34,38,48,33,66,30,58,34,40,38,42,27,69,63,52,50,52,46,53,51,50,37,44,76,66,49,34,41,53,43,34,42,37,42,35,38,16,20,10,33,26,28,44,41,37,50,69,55,61,52,83,66,41,34,29,35,38,19,28,1,34,51,84,40,54,25,38,32,18,33,26,64,93,32,51,64,44,34,54,88,74,49,55,36,32,24,16,32,41,46,52,50,39,49,51,56,48,59,65,41,36,39,27,81,75,41,26,44,44,51,54,53,54,52,29,29,44,57,25,14,35,81,74,33,53,92,64,41,25,23,53,50,38,76,48,37,20,72,74,59,34,76,39,41,37,29,68,51,47,26,54,41,79,87,22,70,78,54,67,84,75,84,88,73,81,54,41,38,40,51,55,88,46,39,51,58,50,17,49,48,44,50,40,68,73,47,85,51,67,69,58,32,50,52,43,49,48,50,54,53,51,53,51,51,50,52,53,46,54,55,51,35,52,51,41,30,28,25,70,76,58,34,81,91,38,9,62,64,50,31,69,52,78,78,64,91,67,48,49,80,44,89,50,66,66,50,28,39,49,48,49,44,48,40,22,75,45,61,22,51,53,62,72,71,39,30,62,48,36,40,31,40,19,37,41,45,70,70,67,61,49,71,73,57,51,42,53,29,29,47,70,51,27,65,89,64,83,44,76,84,40,30,32,93,75,67,49,46,72,84

Sequence (543 aa):
METATLSLTRNSLPDSILHPCFPFKHQFPLPFVSFSSYLFTAFLNWIHYLLVISMAKQDSVFIKYLSLLLVLLLLFEAGRAARLNQWESGIRLSTDIDEPQDVDDQQLGTRWAVLVAGSSGYANYRHQADVCHAYQLLRKGGLKEENIVVFMYDDIAMHKLNPRPEVIINHPKGDDVYAGVPKDYTGVHVTAANLYAVLLGNNSALSGGSGKVVDSKPNDRIFLFYSDHGGPGVLGMPNLPFLYAMDFLDVLKKKHAAGSYKEMVIYVEACESGSVFEGIMPKDLNIYVTTASNAQESSWGTYCPGMEPSPPPEYTTCLGDLYSVAWMEDSETHNLKRETVKQQYETVRERTSNFNSYTLGGSHVMEYGNASIKAEKLCSYQGFDPSSENFPPNELTHMEAVNQRDADILFLWHMYKNSEDGSKKTEILRQITETIRHRIHLDGSIDLIGTLLYGPAKGSGILNSVREPGLPLVDDWQCLKSMVRLFETHCGLLTQYGMKHMRAFANLCNSGVSQSLMEQACVAACSGHDTRQWHPSNQGYSA

Organism: Theobroma cacao (NCBI:txid3641)

Secondary structure (DSSP, 8-state):
----------------------------------THHHHHHHHHHHHHHHHHHHHTS--HHHHHHHHHHHHHHHHHHHHHSSS---------------------TTSSPPEEEEEEE---SGGGHHHHHHHHHHHHHHHHTT--GGGEEEE----STT-TT-SSTT---SSTT---S-TT---SB-GGG--HHHHHHHHTT-GGG--SS--------TT-EEEEEEES-EETTEE--SSSSPEEHHHHHHHHHHHHHTT--SEEEEEEESTTGGGGTTTT--SSSSEEEEESS-TTS--EEES-TTSSSPPPTT--S--EEHHHHHHHHHHHHS-TTT-BHHHHHHHHHHHHTTTT-HHHH----EEEE-GGGGGSBTHHHH---GGGGGPPPPPPPP--EEETTTHHHHHHHHHHHH---HHHHHHHHHHHHHHHHHHHHHHHHHHHHHHHHH-TTTHHHHHT--PPTTS-S-S-HHHHHHHHHHHHHHH---HHHHGGGHHHHHHHHHTT--HHHHHHHHHHHHTT---GGGSGGGT----